Protein AF-A0A6B2DLI4-F1 (afdb_monomer)

Secondary structure (DSSP, 8-state):
-------SSPPBPSSPPP-HHHHHHHHHHHHHHHHHHHHGGGSTTTTTSHHHHS-BSSSS-BHHHHHHHHHHHHHHHHHHHHHHHHHHHHHHHT--EEEPPPEE-S-TT---TTS--HHHHHHHHHHHHHHTTS------SS---HHHHHHHHHHHHHT--THHHHHHHHHHTTSPPPSEEEEEEEEE-SSTT-EEEEEEEEETTTEEPPPEEEEESSHHHHHHHHHHHHHHHHGGGSTHHHH-GGGGGGTTB---HHHHHHHHHHHHHHHTT-HHHHHHHHHHHHHH-TT-HHHHHHHHHHHHHTT-HHHHHHHHHHHHHHHHTT-HHHHHHHS-TT------TTHHHHHHHHHHHHHHHHHHHH-HHHHHHHHHHTT-

Radius of gyration: 28.97 Å; Cα contacts (8 Å, |Δi|>4): 494; chains: 1; bounding box: 73×70×87 Å

Mean predicted aligned error: 12.53 Å

Nearest PDB structures (foldseek):
  3upv-assembly1_A  TM=5.474E-01  e=5.031E-02  Saccharomyces cerevisiae S288C
  3uq3-assembly1_A  TM=6.017E-01  e=1.365E-01  Saccharomyces cerevisiae S288C
  6eou-assembly1_A  TM=5.171E-01  e=1.183E-01  Homo sapiens
  1w3b-assembly1_A  TM=5.963E-01  e=3.702E-01  Homo sapiens
  4ui9-assembly1_J  TM=5.015E-01  e=5.679E-01  Homo sapiens

Sequence (380 aa):
MVSARRHGGFDEAELPETHRIRWWLAAGVAGLVAAGFAVVPYLPFFQNWTFVRDPKVASVITWTVLQTSVVLVSVVLTLYFVGKARLEAAAYRANQIDIRLFADERPEGSHDREIDSAVELTATFKRFLNDSRLYTPTPVPGVGSSYDFIQIVEHAGDSADGWWKAATKLIRLAQPPAAFTVSGTIRPGNTTGRYQLILELVRVPRFAASPLVIEDENWARVLHRAANAVAALVIPRSAYVRTNIHWAAWRDAKIPYELFDAYQRANHFITYRRYDEALAEYYRAVSLDPANVYIRLEIAALQEQLDLHLDALATYDDVITVCSRGHPTLARWWIGPDFARQPRRDARGRDVALLIARYRHALVLGHGDSVAGSWWVRRT

Foldseek 3Di:
DDPPDDPDDFAFFQDDAQDLVVLVVQLVVLVVQLCCLVPVCVPPVNCPDPCNVAQPPDPPDGVVNVSVVSNVVSVLSSLLSLLVSVLSQLLQALADEAEDQEAEPEPDPPDDPDQRDSVNLSVLLVVLLVLVVSYDPDPDDDPDFVVVVVVVVVVVLVPDDDCVVVVSVSNVSNDHHRQKYKYKYWDPDPDP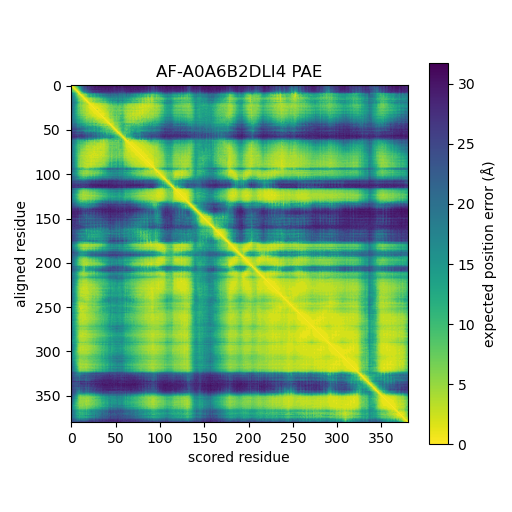QKTWIWIWIAGPDDDIGDTDIFIDNDSSVRSNLVSLQVCQSSCLNYCNLVVDLQNVVQRSHRDDSLLSSLQSVLVVCVVVVVLVSSLVSLVVNCVVPVLRLVSLVVNLVSCVVVLVLQVSLVSLVSLLVSLCLAPPVSCVVPPDDPRDHDDDPPNPSSVVSNVSSVVVNVVSVVVVVSNVVVVVVVVD

pLDDT: mean 74.59, std 16.81, range [26.34, 96.81]

Solvent-accessible surface area (backbone atoms only — not comparable to full-atom values): 20839 Å² total; per-residue (Å²): 140,80,85,91,75,79,94,80,71,74,55,70,33,89,64,77,87,63,62,50,63,61,30,50,50,51,17,49,52,29,44,51,52,24,49,43,64,66,47,50,68,74,35,82,83,42,53,79,36,68,65,66,73,44,44,63,80,47,103,86,46,45,42,66,59,54,42,54,50,51,32,50,51,23,52,52,49,20,37,48,25,45,10,50,23,47,28,31,43,38,41,24,58,40,49,42,69,40,72,50,77,35,45,74,70,55,66,94,81,76,69,63,86,91,68,67,49,48,65,53,49,42,52,51,30,52,50,48,33,36,74,71,65,54,41,64,83,78,92,59,93,80,78,58,58,82,63,49,64,45,50,56,49,43,62,61,32,73,77,39,76,69,67,57,40,54,50,53,57,49,51,54,50,49,57,58,68,56,22,32,38,37,43,36,42,39,37,73,28,98,49,94,75,29,41,26,42,38,34,37,47,28,40,68,92,83,44,74,49,75,73,44,77,43,75,31,76,41,68,70,59,33,37,45,52,49,29,29,36,54,44,26,62,50,39,25,57,18,53,56,22,78,74,36,75,80,44,42,88,38,54,57,15,54,48,58,34,66,41,47,36,26,45,51,50,16,55,51,26,48,75,70,68,39,53,72,60,16,51,54,26,41,53,52,21,38,72,71,40,76,80,49,53,54,62,46,50,52,51,23,54,52,26,48,76,68,71,36,45,60,59,18,43,52,41,24,49,52,38,38,52,66,49,27,56,67,35,83,75,59,27,66,79,80,47,78,96,84,74,78,84,59,87,78,83,67,54,83,63,41,56,57,55,36,51,52,30,52,55,50,38,55,54,51,59,68,44,48,68,62,37,51,50,56,58,53,62,74,74,111

Structure (mmCIF, N/CA/C/O backbone):
data_AF-A0A6B2DLI4-F1
#
_entry.id   AF-A0A6B2DLI4-F1
#
loop_
_atom_site.group_PDB
_atom_site.id
_atom_site.type_symbol
_atom_site.label_atom_id
_atom_site.label_alt_id
_atom_site.label_comp_id
_atom_site.label_asym_id
_atom_site.label_entity_id
_atom_site.label_seq_id
_atom_site.pdbx_PDB_ins_code
_atom_site.Cartn_x
_atom_site.Cartn_y
_atom_site.Cartn_z
_atom_site.occupancy
_atom_site.B_iso_or_equiv
_atom_site.auth_seq_id
_atom_site.auth_comp_id
_atom_site.auth_asym_id
_atom_site.auth_atom_id
_atom_site.pdbx_PDB_model_num
ATOM 1 N N . MET A 1 1 ? -32.398 -1.677 -11.064 1.00 29.91 1 MET A N 1
ATOM 2 C CA . MET A 1 1 ? -31.500 -2.595 -11.799 1.00 29.91 1 MET A CA 1
ATOM 3 C C . MET A 1 1 ? -30.135 -2.562 -11.128 1.00 29.91 1 MET A C 1
ATOM 5 O O . MET A 1 1 ? -29.340 -1.689 -11.427 1.00 29.91 1 MET A O 1
ATOM 9 N N . VAL A 1 2 ? -29.893 -3.451 -10.165 1.00 27.77 2 VAL A N 1
ATOM 10 C CA . VAL A 1 2 ? -28.596 -3.583 -9.483 1.00 27.77 2 VAL A CA 1
ATOM 11 C C . VAL A 1 2 ? -28.214 -5.049 -9.606 1.00 27.77 2 VAL A C 1
ATOM 13 O O . VAL A 1 2 ? -28.640 -5.884 -8.813 1.00 27.77 2 VAL A O 1
ATOM 16 N N . SER A 1 3 ? -27.498 -5.399 -10.676 1.00 26.34 3 SER A N 1
ATOM 17 C CA . SER A 1 3 ? -26.946 -6.744 -10.821 1.00 26.34 3 SER A CA 1
ATOM 18 C C . SER A 1 3 ? -25.630 -6.818 -10.050 1.00 26.34 3 SER A C 1
ATOM 20 O O . SER A 1 3 ? -24.545 -6.739 -10.624 1.00 26.34 3 SER A O 1
ATOM 22 N N . ALA A 1 4 ? -25.731 -6.988 -8.734 1.00 32.75 4 ALA A N 1
ATOM 23 C CA . ALA A 1 4 ? -24.632 -7.462 -7.904 1.00 32.75 4 ALA A CA 1
ATOM 24 C C . ALA A 1 4 ? -24.396 -8.954 -8.205 1.00 32.75 4 ALA A C 1
ATOM 26 O O . ALA A 1 4 ? -24.809 -9.846 -7.469 1.00 32.75 4 ALA A O 1
ATOM 27 N N . ARG A 1 5 ? -23.789 -9.242 -9.357 1.00 34.91 5 ARG A N 1
ATOM 28 C CA . ARG A 1 5 ? -23.236 -10.560 -9.684 1.00 34.91 5 ARG A CA 1
ATOM 29 C C . ARG A 1 5 ? -21.947 -10.374 -10.459 1.00 34.91 5 ARG A C 1
ATOM 31 O O . ARG A 1 5 ? -21.985 -10.350 -11.679 1.00 34.91 5 ARG A O 1
ATOM 38 N N . ARG A 1 6 ? -20.835 -10.311 -9.728 1.00 32.53 6 ARG A N 1
ATOM 39 C CA . ARG A 1 6 ? -19.520 -10.858 -10.099 1.00 32.53 6 ARG A CA 1
ATOM 40 C C . ARG A 1 6 ? -18.731 -11.079 -8.808 1.00 32.53 6 ARG A C 1
ATOM 42 O O . ARG A 1 6 ? -17.964 -10.238 -8.369 1.00 32.53 6 ARG A O 1
ATOM 49 N N . HIS A 1 7 ? -18.959 -12.212 -8.154 1.00 42.38 7 HIS A N 1
ATOM 50 C CA . HIS A 1 7 ? -17.918 -12.798 -7.313 1.00 42.38 7 HIS A CA 1
ATOM 51 C C . HIS A 1 7 ? -17.088 -13.701 -8.223 1.00 42.38 7 HIS A C 1
ATOM 53 O O . HIS A 1 7 ? -17.560 -14.757 -8.642 1.00 42.38 7 HIS A O 1
ATOM 59 N N . GLY A 1 8 ? -15.882 -13.247 -8.571 1.00 43.47 8 GLY A N 1
ATOM 60 C CA . GLY A 1 8 ? -14.904 -14.025 -9.331 1.00 43.47 8 GLY A CA 1
ATOM 61 C C . GLY A 1 8 ? -14.145 -13.192 -10.360 1.00 43.47 8 GLY A C 1
ATOM 62 O O . GLY A 1 8 ? -14.479 -13.228 -11.539 1.00 43.47 8 GLY A O 1
ATOM 63 N N . GLY A 1 9 ? -13.111 -12.484 -9.906 1.00 50.66 9 GLY A N 1
ATOM 64 C CA . GLY A 1 9 ? -12.249 -11.634 -10.728 1.00 50.66 9 GLY A CA 1
ATOM 65 C C . GLY A 1 9 ? -12.337 -10.203 -10.232 1.00 50.66 9 GLY A C 1
ATOM 66 O O . GLY A 1 9 ? -13.310 -9.522 -10.525 1.00 50.66 9 GLY A O 1
ATOM 67 N N . PHE A 1 10 ? -11.373 -9.799 -9.408 1.00 62.53 10 PHE A N 1
ATOM 68 C CA . PHE A 1 10 ? -11.273 -8.428 -8.934 1.00 62.53 10 PHE A CA 1
ATOM 69 C C . PHE A 1 10 ? -11.261 -7.467 -10.131 1.00 62.53 10 PHE A C 1
ATOM 71 O O . PHE A 1 10 ? -10.558 -7.735 -11.107 1.00 62.53 10 PHE A O 1
ATOM 78 N N . ASP A 1 11 ? -12.041 -6.387 -10.072 1.00 66.25 11 ASP A N 1
ATOM 79 C CA . ASP A 1 11 ? -12.060 -5.387 -11.140 1.00 66.25 11 ASP A CA 1
ATOM 80 C C . ASP A 1 11 ? -10.649 -4.815 -11.339 1.00 66.25 11 ASP A C 1
ATOM 82 O O . ASP A 1 11 ? -9.934 -4.537 -10.370 1.00 66.25 11 ASP A O 1
ATOM 86 N N . GLU A 1 12 ? -10.227 -4.672 -12.596 1.00 68.94 12 GLU A N 1
ATOM 87 C CA . GLU A 1 12 ? -8.885 -4.189 -12.925 1.00 68.94 12 GLU A CA 1
ATOM 88 C C . GLU A 1 12 ? -8.664 -2.779 -12.361 1.00 68.94 12 GLU A C 1
ATOM 90 O O . GLU A 1 12 ? -9.532 -1.905 -12.445 1.00 68.94 12 GLU A O 1
ATOM 95 N N . ALA A 1 13 ? -7.491 -2.548 -11.765 1.00 71.12 13 ALA A N 1
ATOM 96 C CA . ALA A 1 13 ? -7.161 -1.236 -11.221 1.00 71.12 13 ALA A CA 1
ATOM 97 C C . ALA A 1 13 ? -7.093 -0.175 -12.335 1.00 71.12 13 ALA A C 1
ATOM 99 O O . ALA A 1 13 ? -6.457 -0.393 -13.367 1.00 71.12 13 ALA A O 1
ATOM 100 N N . GLU A 1 14 ? -7.679 1.000 -12.076 1.00 73.69 14 GLU A N 1
ATOM 101 C CA . GLU A 1 14 ? -7.792 2.105 -13.042 1.00 73.69 14 GLU A CA 1
ATOM 102 C C . GLU A 1 14 ? -6.432 2.603 -13.547 1.00 73.69 14 GLU A C 1
ATOM 104 O O . GLU A 1 14 ? -6.299 2.994 -14.702 1.00 73.69 14 GLU A O 1
ATOM 109 N N . LEU A 1 15 ? -5.395 2.561 -12.707 1.00 76.75 15 LEU A N 1
ATOM 110 C CA . LEU A 1 15 ? -4.046 2.945 -13.112 1.00 76.75 15 LEU A CA 1
ATOM 111 C C . LEU A 1 15 ? -3.437 1.886 -14.045 1.00 76.75 15 LEU A C 1
ATOM 113 O O . LEU A 1 15 ? -3.522 0.698 -13.732 1.00 76.75 15 LEU A O 1
ATOM 117 N N . PRO A 1 16 ? -2.744 2.276 -15.133 1.00 78.06 16 PRO A N 1
ATOM 118 C CA . PRO A 1 16 ? -2.126 1.317 -16.041 1.00 78.06 16 PRO A CA 1
ATOM 119 C C . PRO A 1 16 ? -1.030 0.495 -15.351 1.00 78.06 16 PRO A C 1
ATOM 121 O O . PRO A 1 16 ? -0.420 0.938 -14.373 1.00 78.06 16 PRO A O 1
ATOM 124 N N . GLU A 1 17 ? -0.721 -0.678 -15.902 1.00 76.06 17 GLU A N 1
ATOM 125 C CA . GLU A 1 17 ? 0.372 -1.533 -15.429 1.00 76.06 17 GLU A CA 1
ATOM 126 C C . GLU A 1 17 ? 1.751 -0.869 -15.564 1.00 76.06 17 GLU A C 1
ATOM 128 O O . GLU A 1 17 ? 1.995 0.003 -16.407 1.00 76.06 17 GLU A O 1
ATOM 133 N N . THR A 1 18 ? 2.686 -1.268 -14.702 1.00 75.25 18 THR A N 1
ATOM 134 C CA . THR A 1 18 ? 4.097 -0.862 -14.789 1.00 75.25 18 THR A CA 1
ATOM 135 C C . THR A 1 18 ? 4.917 -1.967 -15.456 1.00 75.25 18 THR A C 1
ATOM 137 O O . THR A 1 18 ? 4.962 -3.088 -14.947 1.00 75.25 18 THR A O 1
ATOM 140 N N . HIS A 1 19 ? 5.635 -1.668 -16.541 1.00 78.81 19 HIS A N 1
ATOM 141 C CA . HIS A 1 19 ? 6.427 -2.648 -17.290 1.00 78.81 19 HIS A CA 1
ATOM 142 C C . HIS A 1 19 ? 7.931 -2.501 -17.027 1.00 78.81 19 HIS A C 1
ATOM 144 O O . HIS A 1 19 ? 8.728 -2.267 -17.938 1.00 78.81 19 HIS A O 1
ATOM 150 N N . ARG A 1 20 ? 8.345 -2.750 -15.776 1.00 73.50 20 ARG A N 1
ATOM 151 C CA . ARG A 1 20 ? 9.739 -2.602 -15.309 1.00 73.50 20 ARG A CA 1
ATOM 152 C C . ARG A 1 20 ? 10.781 -3.140 -16.295 1.00 73.50 20 ARG A C 1
ATOM 154 O O . ARG A 1 20 ? 11.786 -2.489 -16.532 1.00 73.50 20 ARG A O 1
ATOM 161 N N . ILE A 1 21 ? 10.588 -4.345 -16.822 1.00 82.50 21 ILE A N 1
ATOM 162 C CA . ILE A 1 21 ? 11.635 -5.058 -17.569 1.00 82.50 21 ILE A CA 1
ATOM 163 C C . ILE A 1 21 ? 11.723 -4.572 -19.022 1.00 82.50 21 ILE A C 1
ATOM 165 O O . ILE A 1 21 ? 12.811 -4.527 -19.590 1.00 82.50 21 ILE A O 1
ATOM 169 N N . ARG A 1 22 ? 10.600 -4.151 -19.615 1.00 87.12 22 ARG A N 1
ATOM 170 C CA . ARG A 1 22 ? 10.505 -3.851 -21.049 1.00 87.12 22 ARG A CA 1
ATOM 171 C C . ARG A 1 22 ? 11.457 -2.731 -21.471 1.00 87.12 22 ARG A C 1
ATOM 173 O O . ARG A 1 22 ? 12.170 -2.876 -22.460 1.00 87.12 22 ARG A O 1
ATOM 180 N N . TRP A 1 23 ? 11.504 -1.641 -20.710 1.00 85.25 23 TRP A N 1
ATOM 181 C CA . TRP A 1 23 ? 12.343 -0.489 -21.054 1.00 85.25 23 TRP A CA 1
ATOM 182 C C . TRP A 1 23 ? 13.811 -0.674 -20.690 1.00 85.25 23 TRP A C 1
ATOM 184 O O . TRP A 1 23 ? 14.667 -0.171 -21.409 1.00 85.25 23 TRP A O 1
ATOM 194 N N . TRP A 1 24 ? 14.121 -1.438 -19.638 1.00 87.00 24 TRP A N 1
ATOM 195 C CA . TRP A 1 24 ? 15.508 -1.815 -19.343 1.00 87.00 24 TRP A CA 1
ATOM 196 C C . TRP A 1 24 ? 16.087 -2.723 -20.432 1.00 87.00 24 TRP A C 1
ATOM 198 O O . TRP A 1 24 ? 17.230 -2.527 -20.834 1.00 87.00 24 TRP A O 1
ATOM 208 N N . LEU A 1 25 ? 15.292 -3.657 -20.968 1.00 90.56 25 LEU A N 1
ATOM 209 C CA . LEU A 1 25 ? 15.696 -4.460 -22.125 1.00 90.56 25 LEU A CA 1
ATOM 210 C C . LEU A 1 25 ? 15.884 -3.593 -23.375 1.00 90.56 25 LEU A C 1
ATOM 212 O O . LEU A 1 25 ? 16.905 -3.718 -24.042 1.00 90.56 25 LEU A O 1
ATOM 216 N N . ALA A 1 26 ? 14.955 -2.674 -23.663 1.00 88.00 26 ALA A N 1
ATOM 217 C CA . ALA A 1 26 ? 15.086 -1.749 -24.792 1.00 88.00 26 ALA A CA 1
ATOM 218 C C . ALA A 1 26 ? 16.333 -0.849 -24.673 1.00 88.00 26 ALA A C 1
ATOM 220 O O . ALA A 1 26 ? 17.056 -0.665 -25.652 1.00 88.00 26 ALA A O 1
ATOM 221 N N . ALA A 1 27 ? 16.628 -0.349 -23.467 1.00 87.75 27 ALA A N 1
ATOM 222 C CA . ALA A 1 27 ? 17.847 0.401 -23.176 1.00 87.75 27 ALA A CA 1
ATOM 223 C C . ALA A 1 27 ? 19.106 -0.454 -23.386 1.00 87.75 27 ALA A C 1
ATOM 225 O O . ALA A 1 27 ? 20.066 0.015 -23.991 1.00 87.75 27 ALA A O 1
ATOM 226 N N . GLY A 1 28 ? 19.089 -1.712 -22.935 1.00 89.50 28 GLY A N 1
ATOM 227 C CA . GLY A 1 28 ? 20.183 -2.659 -23.147 1.00 89.50 28 GLY A CA 1
ATOM 228 C C . GLY A 1 28 ? 20.443 -2.931 -24.629 1.00 89.50 28 GLY A C 1
ATOM 229 O O . GLY A 1 28 ? 21.585 -2.849 -25.071 1.00 89.50 28 GLY A O 1
ATOM 230 N N . VAL A 1 29 ? 19.391 -3.170 -25.418 1.00 91.06 29 VAL A N 1
ATOM 231 C CA . VAL A 1 29 ? 19.498 -3.394 -26.871 1.00 91.06 29 VAL A CA 1
ATOM 232 C C . VAL A 1 29 ? 20.058 -2.161 -27.580 1.00 91.06 29 VAL A C 1
ATOM 234 O O . VAL A 1 29 ? 21.014 -2.285 -28.340 1.00 91.06 29 VAL A O 1
ATOM 237 N N . ALA A 1 30 ? 19.537 -0.964 -27.296 1.00 88.00 30 ALA A N 1
ATOM 238 C CA . ALA A 1 30 ? 20.072 0.272 -27.871 1.00 88.00 30 ALA A CA 1
ATOM 239 C C . ALA A 1 30 ? 21.531 0.531 -27.433 1.00 88.00 30 ALA A C 1
ATOM 241 O O . ALA A 1 30 ? 22.331 1.070 -28.196 1.00 88.00 30 ALA A O 1
ATOM 242 N N . GLY A 1 31 ? 21.914 0.110 -26.224 1.00 87.25 31 GLY A N 1
ATOM 243 C CA . GLY A 1 31 ? 23.289 0.215 -25.731 1.00 87.25 31 GLY A CA 1
ATOM 244 C C . GLY A 1 31 ? 24.235 -0.721 -26.471 1.00 87.25 31 GLY A C 1
ATOM 245 O O . GLY A 1 31 ? 25.318 -0.307 -26.877 1.00 87.25 31 GLY A O 1
ATOM 246 N N . LEU A 1 32 ? 23.797 -1.957 -26.716 1.00 90.56 32 LEU A N 1
ATOM 247 C CA . LEU A 1 32 ? 24.545 -2.937 -27.499 1.00 90.56 32 LEU A CA 1
ATOM 248 C C . LEU A 1 32 ? 24.710 -2.503 -28.958 1.00 90.56 32 LEU A C 1
ATOM 250 O O . LEU A 1 32 ? 25.788 -2.686 -29.513 1.00 90.56 32 LEU A O 1
ATOM 254 N N . VAL A 1 33 ? 23.694 -1.880 -29.563 1.00 87.38 33 VAL A N 1
ATOM 255 C CA . VAL A 1 33 ? 23.804 -1.305 -30.915 1.00 87.38 33 VAL A CA 1
ATOM 256 C C . VAL A 1 33 ? 24.835 -0.173 -30.939 1.00 87.38 33 VAL A C 1
ATOM 258 O O . VAL A 1 33 ? 25.716 -0.177 -31.797 1.00 87.38 33 VAL A O 1
ATOM 261 N N . ALA A 1 34 ? 24.799 0.743 -29.964 1.00 85.94 34 ALA A N 1
ATOM 262 C CA . ALA A 1 34 ? 25.785 1.821 -29.859 1.00 85.94 34 ALA A CA 1
ATOM 263 C C . ALA A 1 34 ? 27.214 1.272 -29.703 1.00 85.94 34 ALA A C 1
ATOM 265 O O . ALA A 1 34 ? 28.121 1.691 -30.421 1.00 85.94 34 ALA A O 1
ATOM 266 N N . ALA A 1 35 ? 27.406 0.300 -28.806 1.00 85.25 35 ALA A N 1
ATOM 267 C CA . ALA A 1 35 ? 28.698 -0.343 -28.572 1.00 85.25 35 ALA A CA 1
ATOM 268 C C . ALA A 1 35 ? 29.181 -1.134 -29.798 1.00 85.25 35 ALA A C 1
ATOM 270 O O . ALA A 1 35 ? 30.360 -1.081 -30.138 1.00 85.25 35 ALA A O 1
ATOM 271 N N . GLY A 1 36 ? 28.271 -1.813 -30.499 1.00 85.00 36 GLY A N 1
ATOM 272 C CA . GLY A 1 36 ? 28.561 -2.538 -31.731 1.00 85.00 36 GLY A CA 1
ATOM 273 C C . GLY A 1 36 ? 29.110 -1.612 -32.813 1.00 85.00 36 GLY A C 1
ATOM 274 O O . GLY A 1 36 ? 30.214 -1.825 -33.301 1.00 85.00 36 GLY A O 1
ATOM 275 N N . PHE A 1 37 ? 28.401 -0.528 -33.131 1.00 82.06 37 PHE A N 1
ATOM 276 C CA . PHE A 1 37 ? 28.857 0.437 -34.139 1.00 82.06 37 PHE A CA 1
ATOM 277 C C . PHE A 1 37 ? 30.091 1.246 -33.707 1.00 82.06 37 PHE A C 1
ATOM 279 O O . PHE A 1 37 ? 30.827 1.732 -34.565 1.00 82.06 37 PHE A O 1
ATOM 286 N N . ALA A 1 38 ? 30.355 1.375 -32.404 1.00 80.81 38 ALA A N 1
ATOM 287 C CA . ALA A 1 38 ? 31.548 2.046 -31.895 1.00 80.81 38 ALA A CA 1
ATOM 288 C C . ALA A 1 38 ? 32.798 1.148 -31.882 1.00 80.81 38 ALA A C 1
ATOM 290 O O . ALA A 1 38 ? 33.882 1.651 -32.148 1.00 80.81 38 ALA A O 1
ATOM 291 N N . VAL A 1 39 ? 32.673 -0.151 -31.576 1.00 80.81 39 VAL A N 1
ATOM 292 C CA . VAL A 1 39 ? 33.820 -1.054 -31.332 1.00 80.81 39 VAL A CA 1
ATOM 293 C C . VAL A 1 39 ? 34.093 -1.994 -32.507 1.00 80.81 39 VAL A C 1
ATOM 295 O O . VAL A 1 39 ? 35.249 -2.192 -32.876 1.00 80.81 39 VAL A O 1
ATOM 298 N N . VAL A 1 40 ? 33.049 -2.562 -33.122 1.00 78.44 40 VAL A N 1
ATOM 299 C CA . VAL A 1 40 ? 33.175 -3.598 -34.167 1.00 78.44 40 VAL A CA 1
ATOM 300 C C . VAL A 1 40 ? 34.027 -3.148 -35.361 1.00 78.44 40 VAL A C 1
ATOM 302 O O . VAL A 1 40 ? 34.870 -3.938 -35.784 1.00 78.44 40 VAL A O 1
ATOM 305 N N . PRO A 1 41 ? 33.918 -1.902 -35.870 1.00 74.38 41 PRO A N 1
ATOM 306 C CA . PRO A 1 41 ? 34.738 -1.448 -36.998 1.00 74.38 41 PRO A CA 1
ATOM 307 C C . PRO A 1 41 ? 36.248 -1.399 -36.715 1.00 74.38 41 PRO A C 1
ATOM 309 O O . PRO A 1 41 ? 37.041 -1.423 -37.652 1.00 74.38 41 PRO A O 1
ATOM 312 N N . TYR A 1 42 ? 36.656 -1.339 -35.444 1.00 76.00 42 TYR A N 1
ATOM 313 C CA . TYR A 1 42 ? 38.064 -1.246 -35.044 1.00 76.00 42 TYR A CA 1
ATOM 314 C C . TYR A 1 42 ? 38.676 -2.595 -34.658 1.00 76.00 42 TYR A C 1
ATOM 316 O O . TYR A 1 42 ? 39.883 -2.672 -34.430 1.00 76.00 42 TYR A O 1
ATOM 324 N N . LEU A 1 43 ? 37.877 -3.664 -34.601 1.00 77.31 43 LEU A N 1
ATOM 325 C CA . LEU A 1 43 ? 38.389 -5.004 -34.339 1.00 77.31 43 LEU A CA 1
ATOM 326 C C . LEU A 1 43 ? 39.197 -5.513 -35.547 1.00 77.31 43 LEU A C 1
ATOM 328 O O 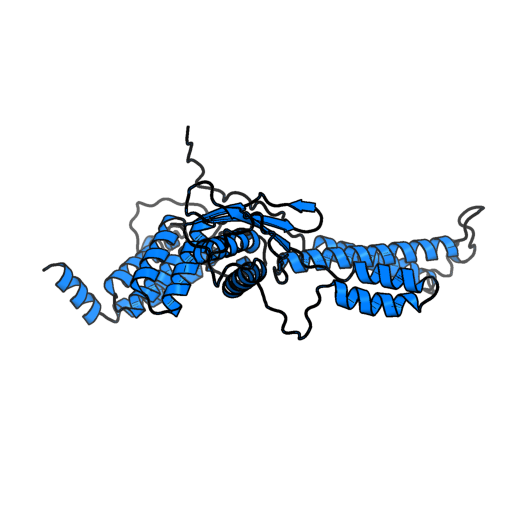. LEU A 1 43 ? 38.749 -5.368 -36.688 1.00 77.31 43 LEU A O 1
ATOM 332 N N . PRO A 1 44 ? 40.344 -6.182 -35.320 1.00 71.94 44 PRO A N 1
ATOM 333 C CA . PRO A 1 44 ? 41.275 -6.584 -36.383 1.00 71.94 44 PRO A CA 1
ATOM 334 C C . PRO A 1 44 ? 40.636 -7.499 -37.438 1.00 71.94 44 PRO A C 1
ATOM 336 O O . PRO A 1 44 ? 41.026 -7.487 -38.601 1.00 71.94 44 PRO A O 1
ATOM 339 N N . PHE A 1 45 ? 39.600 -8.250 -37.057 1.00 72.81 45 PHE A N 1
ATOM 340 C CA . PHE A 1 45 ? 38.815 -9.091 -37.960 1.00 72.81 45 PHE A CA 1
ATOM 341 C C . PHE A 1 45 ? 38.020 -8.290 -39.014 1.00 72.81 45 PHE A C 1
ATOM 343 O O . PHE A 1 45 ? 37.896 -8.725 -40.157 1.00 72.81 45 PHE A O 1
ATOM 350 N N . PHE A 1 46 ? 37.502 -7.112 -38.653 1.00 62.66 46 PHE A N 1
ATOM 351 C CA . PHE A 1 46 ? 36.623 -6.299 -39.506 1.00 62.66 46 PHE A CA 1
ATOM 352 C C . PHE A 1 46 ? 37.373 -5.242 -40.327 1.00 62.66 46 PHE A C 1
ATOM 354 O O . PHE A 1 46 ? 36.830 -4.732 -41.303 1.00 62.66 46 PHE A O 1
ATOM 361 N N . GLN A 1 47 ? 38.641 -4.965 -40.007 1.00 64.38 47 GLN A N 1
ATOM 362 C CA . GLN A 1 47 ? 39.482 -4.011 -40.748 1.00 64.38 47 GLN A CA 1
ATOM 363 C C . GLN A 1 47 ? 39.728 -4.411 -42.215 1.00 64.38 47 GLN A C 1
ATOM 365 O O . GLN A 1 47 ? 40.029 -3.562 -43.051 1.00 64.38 47 GLN A O 1
ATOM 370 N N . ASN A 1 48 ? 39.577 -5.696 -42.548 1.00 64.81 48 ASN A N 1
ATOM 371 C CA . ASN A 1 48 ? 39.729 -6.202 -43.914 1.00 64.81 48 ASN A CA 1
ATOM 372 C C . ASN A 1 48 ? 38.438 -6.164 -44.748 1.00 64.81 48 ASN A C 1
ATOM 374 O O . ASN A 1 48 ? 38.476 -6.532 -45.921 1.00 64.81 48 ASN A O 1
ATOM 378 N N . TRP A 1 49 ? 37.305 -5.736 -44.181 1.00 63.81 49 TRP A N 1
ATOM 379 C CA . TRP A 1 49 ? 36.039 -5.663 -44.911 1.00 63.81 49 TRP A CA 1
ATOM 380 C C . TRP A 1 49 ? 35.938 -4.397 -45.773 1.00 63.81 49 TRP A C 1
ATOM 382 O O . TRP A 1 49 ? 36.472 -3.334 -45.450 1.00 63.81 49 TRP A O 1
ATOM 392 N N . THR A 1 50 ? 35.215 -4.520 -46.886 1.00 58.31 50 THR A N 1
ATOM 393 C CA . THR A 1 50 ? 35.127 -3.519 -47.963 1.00 58.31 50 THR A CA 1
ATOM 394 C C . THR A 1 50 ? 34.615 -2.154 -47.501 1.00 58.31 50 THR A C 1
ATOM 396 O O . THR A 1 50 ? 35.097 -1.142 -47.990 1.00 58.31 50 THR A O 1
ATOM 399 N N . PHE A 1 51 ? 33.724 -2.097 -46.507 1.00 59.59 51 PHE A N 1
ATOM 400 C CA . PHE A 1 51 ? 33.188 -0.836 -45.975 1.00 59.59 51 PHE A CA 1
ATOM 401 C C . PHE A 1 51 ? 34.174 -0.043 -45.094 1.00 59.59 51 PHE A C 1
ATOM 403 O O . PHE A 1 51 ? 33.974 1.152 -44.886 1.00 59.59 51 PHE A O 1
ATOM 410 N N . VAL A 1 52 ? 35.222 -0.686 -44.555 1.00 57.25 52 VAL A N 1
ATOM 411 C CA . VAL A 1 52 ? 36.295 -0.005 -43.801 1.00 57.25 52 VAL A CA 1
ATOM 412 C C . VAL A 1 52 ? 37.391 0.482 -44.751 1.00 57.25 52 VAL A C 1
ATOM 414 O O . VAL A 1 52 ? 37.955 1.552 -44.534 1.00 57.25 52 VAL A O 1
ATOM 417 N N . ARG A 1 53 ? 37.674 -0.281 -45.819 1.00 56.84 53 ARG A N 1
ATOM 418 C CA . ARG A 1 53 ? 38.663 0.079 -46.851 1.00 56.84 53 ARG A CA 1
ATOM 419 C C . ARG A 1 53 ? 38.173 1.171 -47.803 1.00 56.84 53 ARG A C 1
ATOM 421 O O . ARG A 1 53 ? 38.947 2.073 -48.101 1.00 56.84 53 ARG A O 1
ATOM 428 N N . ASP A 1 54 ? 36.910 1.116 -48.227 1.00 59.75 54 ASP A N 1
ATOM 429 C CA . ASP A 1 54 ? 36.282 2.122 -49.085 1.00 59.75 54 ASP A CA 1
ATOM 430 C C . ASP A 1 54 ? 35.170 2.848 -48.312 1.00 59.75 54 ASP A C 1
ATOM 432 O O . ASP A 1 54 ? 34.064 2.325 -48.161 1.00 59.75 54 ASP A O 1
ATOM 436 N N . PRO A 1 55 ? 35.405 4.082 -47.829 1.00 59.59 55 PRO A N 1
ATOM 437 C CA . PRO A 1 55 ? 34.461 4.772 -46.956 1.00 59.59 55 PRO A CA 1
ATOM 438 C C . PRO A 1 55 ? 33.207 5.269 -47.685 1.00 59.59 55 PRO A C 1
ATOM 440 O O . PRO A 1 55 ? 32.393 5.938 -47.062 1.00 59.59 55 PRO A O 1
ATOM 443 N N . LYS A 1 56 ? 33.024 5.012 -48.985 1.00 55.84 56 LYS A N 1
ATOM 444 C CA . LYS A 1 56 ? 31.858 5.484 -49.746 1.00 55.84 56 LYS A CA 1
ATOM 445 C C . LYS A 1 56 ? 30.777 4.405 -49.759 1.00 55.84 56 LYS A C 1
ATOM 447 O O . LYS A 1 56 ? 30.866 3.441 -50.507 1.00 55.84 56 LYS A O 1
ATOM 452 N N . VAL A 1 57 ? 29.736 4.599 -48.951 1.00 55.97 57 VAL A N 1
ATOM 453 C CA . VAL A 1 57 ? 28.558 3.709 -48.909 1.00 55.97 57 VAL A CA 1
ATOM 454 C C . VAL A 1 57 ? 27.580 4.047 -50.050 1.00 55.97 57 VAL A C 1
ATOM 456 O O . VAL A 1 57 ? 26.836 3.189 -50.513 1.00 55.97 57 VAL A O 1
ATOM 459 N N . ALA A 1 58 ? 27.620 5.296 -50.533 1.00 55.22 58 ALA A N 1
ATOM 460 C CA . ALA A 1 58 ? 26.943 5.819 -51.722 1.00 55.22 58 ALA A CA 1
ATOM 461 C C . ALA A 1 58 ? 27.718 7.048 -52.250 1.00 55.22 58 ALA A C 1
ATOM 463 O O . ALA A 1 58 ? 28.633 7.531 -51.579 1.00 55.22 58 ALA A O 1
ATOM 464 N N . SER A 1 59 ? 27.343 7.607 -53.408 1.00 57.47 59 SER A N 1
ATOM 465 C CA . SER A 1 59 ? 28.020 8.765 -54.032 1.00 57.47 59 SER A CA 1
ATOM 466 C C . SER A 1 59 ? 28.078 10.040 -53.167 1.00 57.47 59 SER A C 1
ATOM 468 O O . SER A 1 59 ? 28.800 10.968 -53.525 1.00 57.47 59 SER A O 1
ATOM 470 N N . VAL A 1 60 ? 27.366 10.084 -52.030 1.00 54.75 60 VAL A N 1
ATOM 471 C CA . VAL A 1 60 ? 27.171 11.293 -51.209 1.00 54.75 60 VAL A CA 1
ATOM 472 C C . VAL A 1 60 ? 27.510 11.111 -49.715 1.00 54.75 60 VAL A C 1
ATOM 474 O O . VAL A 1 60 ? 27.803 12.100 -49.051 1.00 54.75 60 VAL A O 1
ATOM 477 N N . ILE A 1 61 ? 27.518 9.891 -49.154 1.00 60.28 61 ILE A N 1
ATOM 478 C CA . ILE A 1 61 ? 27.659 9.683 -47.693 1.00 60.28 61 ILE A CA 1
ATOM 479 C C . ILE A 1 61 ? 28.853 8.778 -47.377 1.00 60.28 61 ILE A C 1
ATOM 481 O O . ILE A 1 61 ? 28.941 7.651 -47.876 1.00 60.28 61 ILE A O 1
ATOM 485 N N . THR A 1 62 ? 29.755 9.261 -46.513 1.00 71.69 62 THR A N 1
ATOM 486 C CA . THR A 1 62 ? 30.865 8.456 -45.996 1.00 71.69 62 THR A CA 1
ATOM 487 C C . THR A 1 62 ? 30.413 7.551 -44.845 1.00 71.69 62 THR A C 1
ATOM 489 O O . THR A 1 62 ? 29.597 7.940 -44.009 1.00 71.69 62 THR A O 1
ATOM 492 N N . TRP A 1 63 ? 30.980 6.349 -44.754 1.00 69.75 63 TRP A N 1
ATOM 493 C CA . TRP A 1 63 ? 30.756 5.372 -43.682 1.00 69.75 63 TRP A CA 1
ATOM 494 C C . TRP A 1 63 ? 30.958 5.983 -42.291 1.00 69.75 63 TRP A C 1
ATOM 496 O O . TRP A 1 63 ? 30.210 5.689 -41.365 1.00 69.75 63 TRP A O 1
ATOM 506 N N . THR A 1 64 ? 31.903 6.914 -42.159 1.00 73.38 64 THR A N 1
ATOM 507 C CA . THR A 1 64 ? 32.161 7.655 -40.919 1.00 73.38 64 THR A CA 1
ATOM 508 C C . THR A 1 64 ? 30.976 8.520 -40.481 1.00 73.38 64 THR A C 1
ATOM 510 O O . THR A 1 64 ? 30.660 8.575 -39.292 1.00 73.38 64 THR A O 1
ATOM 513 N N . VAL A 1 65 ? 30.272 9.160 -41.421 1.00 77.12 65 VAL A N 1
ATOM 514 C CA . VAL A 1 65 ? 29.071 9.967 -41.139 1.00 77.12 65 VAL A CA 1
ATOM 515 C C . VAL A 1 65 ? 27.894 9.064 -40.764 1.00 77.12 65 VAL A C 1
ATOM 517 O O . VAL A 1 65 ? 27.150 9.361 -39.827 1.00 77.12 65 VAL A O 1
ATOM 520 N N . LEU A 1 66 ? 27.752 7.914 -41.427 1.00 78.44 66 LEU A N 1
ATOM 521 C CA . LEU A 1 66 ? 26.753 6.909 -41.060 1.00 78.44 66 LEU A CA 1
ATOM 522 C C . LEU A 1 66 ? 27.021 6.331 -39.658 1.00 78.44 66 LEU A C 1
ATOM 524 O O . LEU A 1 66 ? 26.119 6.252 -38.835 1.00 78.44 66 LEU A O 1
ATOM 528 N N . GLN A 1 67 ? 28.269 5.983 -39.351 1.00 77.12 67 GLN A N 1
ATOM 529 C CA . GLN A 1 67 ? 28.659 5.427 -38.056 1.00 77.12 67 GLN A CA 1
ATOM 530 C C . GLN A 1 67 ? 28.420 6.430 -36.921 1.00 77.12 67 GLN A C 1
ATOM 532 O O . GLN A 1 67 ? 27.790 6.095 -35.921 1.00 77.12 67 GLN A O 1
ATOM 537 N N . THR A 1 68 ? 28.880 7.673 -37.082 1.00 79.19 68 THR A N 1
ATOM 538 C CA . THR A 1 68 ? 28.704 8.729 -36.071 1.00 79.19 68 THR A CA 1
ATOM 539 C C . THR A 1 68 ? 27.236 9.081 -35.847 1.00 79.19 68 THR A C 1
ATOM 541 O O . THR A 1 68 ? 26.823 9.230 -34.698 1.00 79.19 68 THR A O 1
ATOM 544 N N . SER A 1 69 ? 26.421 9.142 -36.905 1.00 81.62 69 SER A N 1
ATOM 545 C CA . SER A 1 69 ? 24.976 9.374 -36.774 1.00 81.62 69 SER A CA 1
ATOM 546 C C . SER A 1 69 ? 24.251 8.206 -36.099 1.00 81.62 69 SER A C 1
ATOM 548 O O . SER A 1 69 ? 23.445 8.441 -35.199 1.00 81.62 69 SER A O 1
ATOM 550 N N . VAL A 1 70 ? 24.573 6.955 -36.445 1.00 84.50 70 VAL A N 1
ATOM 551 C CA . VAL A 1 70 ? 23.994 5.763 -35.798 1.00 84.50 70 VAL A CA 1
ATOM 552 C C . VAL A 1 70 ? 24.377 5.696 -34.322 1.00 84.50 70 VAL A C 1
ATOM 554 O O . VAL A 1 70 ? 23.506 5.475 -33.483 1.00 84.50 70 VAL A O 1
ATOM 557 N N . VAL A 1 71 ? 25.644 5.944 -33.976 1.00 83.56 71 VAL A N 1
ATOM 558 C CA . VAL A 1 71 ? 26.093 5.981 -32.576 1.00 83.56 71 VAL A CA 1
ATOM 559 C C . VAL A 1 71 ? 25.373 7.091 -31.812 1.00 83.56 71 VAL A C 1
ATOM 561 O O . VAL A 1 71 ? 24.841 6.828 -30.736 1.00 83.56 71 VAL A O 1
ATOM 564 N N . LEU A 1 72 ? 25.281 8.302 -32.373 1.00 82.62 72 LEU A N 1
ATOM 565 C CA . LEU A 1 72 ? 24.589 9.424 -31.735 1.00 82.62 72 LEU A CA 1
ATOM 566 C C . LEU A 1 72 ? 23.108 9.106 -31.481 1.00 82.62 72 LEU A C 1
ATOM 568 O O . LEU A 1 72 ? 22.628 9.264 -30.360 1.00 82.62 72 LEU A O 1
ATOM 572 N N . VAL A 1 73 ? 22.388 8.607 -32.492 1.00 84.19 73 VAL A N 1
ATOM 573 C CA . VAL A 1 73 ? 20.972 8.225 -32.365 1.00 84.19 73 VAL A CA 1
ATOM 574 C C . VAL A 1 73 ? 20.798 7.106 -31.341 1.00 84.19 73 VAL A C 1
ATOM 576 O O . VAL A 1 73 ? 19.899 7.170 -30.504 1.00 84.19 73 VAL A O 1
ATOM 579 N N . SER A 1 74 ? 21.677 6.104 -31.358 1.00 84.81 74 SER A N 1
ATOM 580 C CA . SER A 1 74 ? 21.628 4.989 -30.416 1.00 84.81 74 SER A CA 1
ATOM 581 C C . SER A 1 74 ? 21.878 5.454 -28.979 1.00 84.81 74 SER A C 1
ATOM 583 O O . SER A 1 74 ? 21.176 5.014 -28.075 1.00 84.81 74 SER A O 1
ATOM 585 N N . VAL A 1 75 ? 22.800 6.397 -28.759 1.00 82.81 75 VAL A N 1
ATOM 586 C CA . VAL A 1 75 ? 23.047 7.020 -27.445 1.00 82.81 75 VAL A CA 1
ATOM 587 C C . VAL A 1 75 ? 21.851 7.860 -26.979 1.00 82.81 75 VAL A C 1
ATOM 589 O O . VAL A 1 75 ? 21.480 7.829 -25.807 1.00 82.81 75 VAL A O 1
ATOM 592 N N . VAL A 1 76 ? 21.187 8.587 -27.877 1.00 82.25 76 VAL A N 1
ATOM 593 C CA . VAL A 1 76 ? 19.964 9.327 -27.522 1.00 82.25 76 VAL A CA 1
ATOM 594 C C . VAL A 1 76 ? 18.829 8.363 -27.152 1.00 82.25 76 VAL A C 1
ATOM 596 O O . VAL A 1 76 ? 18.132 8.579 -26.159 1.00 82.25 76 VAL A O 1
ATOM 599 N N . LEU A 1 77 ? 18.665 7.267 -27.900 1.00 82.12 77 LEU A N 1
ATOM 600 C CA . LEU A 1 77 ? 17.666 6.236 -27.614 1.00 82.12 77 LEU A CA 1
ATOM 601 C C . LEU A 1 77 ? 17.946 5.500 -26.300 1.00 82.12 77 LEU A C 1
ATOM 603 O O . LEU A 1 77 ? 17.006 5.248 -25.546 1.00 82.12 77 LEU A O 1
ATOM 607 N N . THR A 1 78 ? 19.207 5.190 -25.982 1.00 84.44 78 THR A N 1
ATOM 608 C CA . THR A 1 78 ? 19.550 4.594 -24.682 1.00 84.44 78 THR A CA 1
ATOM 609 C C . THR A 1 78 ? 19.200 5.530 -23.542 1.00 84.44 78 THR A C 1
ATOM 611 O O . THR A 1 78 ? 18.541 5.095 -22.600 1.00 84.44 78 THR A O 1
ATOM 614 N N . LEU A 1 79 ? 19.559 6.813 -23.634 1.00 81.38 79 LEU A N 1
ATOM 615 C CA . LEU A 1 79 ? 19.210 7.809 -22.619 1.00 81.38 79 LEU A CA 1
ATOM 616 C C . LEU A 1 79 ? 17.689 7.940 -22.455 1.00 81.38 79 LEU A C 1
ATOM 618 O O . LEU A 1 79 ? 17.194 7.934 -21.326 1.00 81.38 79 LEU A O 1
ATOM 622 N N . TYR A 1 80 ? 16.938 7.969 -23.559 1.00 82.69 80 TYR A N 1
ATOM 623 C CA . TYR A 1 80 ? 15.473 7.986 -23.535 1.00 82.69 80 TYR A CA 1
ATOM 624 C C . TYR A 1 80 ? 14.885 6.742 -22.851 1.00 82.69 80 TYR A C 1
ATOM 626 O O . TYR A 1 80 ? 14.041 6.865 -21.957 1.00 82.69 80 TYR A O 1
ATOM 634 N N . PHE A 1 81 ? 15.331 5.539 -23.228 1.00 84.50 81 PHE A N 1
ATOM 635 C CA . PHE A 1 81 ? 14.831 4.296 -22.638 1.00 84.50 81 PHE A CA 1
ATOM 636 C C . PHE A 1 81 ? 15.235 4.142 -21.172 1.00 84.50 81 PHE A C 1
ATOM 638 O O . PHE A 1 81 ? 14.419 3.675 -20.383 1.00 84.50 81 PHE A O 1
ATOM 645 N N . VAL A 1 82 ? 16.432 4.584 -20.776 1.00 84.06 82 VAL A N 1
ATOM 646 C CA . VAL A 1 82 ? 16.853 4.632 -19.367 1.00 84.06 82 VAL A CA 1
ATOM 647 C C . VAL A 1 82 ? 15.962 5.585 -18.571 1.00 84.06 82 VAL A C 1
ATOM 649 O O . VAL A 1 82 ? 15.502 5.217 -17.489 1.00 84.06 82 VAL A O 1
ATOM 652 N N . GLY A 1 83 ? 15.657 6.771 -19.106 1.00 78.81 83 GLY A N 1
ATOM 653 C CA . GLY A 1 83 ? 14.716 7.713 -18.495 1.00 78.81 83 GLY A CA 1
ATOM 654 C C . GLY A 1 83 ? 13.327 7.103 -18.297 1.00 78.81 83 GLY A C 1
ATOM 655 O O . GLY A 1 83 ? 12.778 7.118 -17.193 1.00 78.81 83 GLY A O 1
ATOM 656 N N . LYS A 1 84 ? 12.785 6.459 -19.339 1.00 80.62 84 LYS A N 1
ATOM 657 C CA . LYS A 1 84 ? 11.510 5.725 -19.269 1.00 80.62 84 LYS A CA 1
ATOM 658 C C . LYS A 1 84 ? 11.536 4.569 -18.273 1.00 80.62 84 LYS A C 1
ATOM 660 O O . LYS A 1 84 ? 10.607 4.428 -17.481 1.00 80.62 84 LYS A O 1
ATOM 665 N N . ALA A 1 85 ? 12.598 3.770 -18.272 1.00 83.12 85 ALA A N 1
ATOM 666 C CA . ALA A 1 85 ? 12.757 2.644 -17.362 1.00 83.12 85 ALA A CA 1
ATOM 667 C C . ALA A 1 85 ? 12.835 3.101 -15.900 1.00 83.12 85 ALA A C 1
ATOM 669 O O . ALA A 1 85 ? 12.274 2.456 -15.013 1.00 83.12 85 ALA A O 1
ATOM 670 N N . ARG A 1 86 ? 13.495 4.235 -15.645 1.00 81.44 86 ARG A N 1
ATOM 671 C CA . ARG A 1 86 ? 13.552 4.864 -14.324 1.00 81.44 86 ARG A CA 1
ATOM 672 C C . ARG A 1 86 ? 12.198 5.403 -13.875 1.00 81.44 86 ARG A C 1
ATOM 674 O O . ARG A 1 86 ? 11.828 5.149 -12.734 1.00 81.44 86 ARG A O 1
ATOM 681 N N . LEU A 1 87 ? 11.444 6.063 -14.756 1.00 79.00 87 LEU A N 1
ATOM 682 C CA . LEU A 1 87 ? 10.074 6.509 -14.470 1.00 79.00 87 LEU A CA 1
ATOM 683 C C . LEU A 1 87 ? 9.157 5.339 -14.103 1.00 79.00 87 LEU A C 1
ATOM 685 O O . LEU A 1 87 ? 8.433 5.399 -13.113 1.00 79.00 87 LEU A O 1
ATOM 689 N N . GLU A 1 88 ? 9.212 4.242 -14.858 1.00 82.38 88 GLU A N 1
ATOM 690 C CA . GLU A 1 88 ? 8.410 3.060 -14.541 1.00 82.38 88 GLU A CA 1
ATOM 691 C C . GLU A 1 88 ? 8.876 2.344 -13.274 1.00 82.38 88 GLU A C 1
ATOM 693 O O . GLU A 1 88 ? 8.049 1.836 -12.520 1.00 82.38 88 GLU A O 1
ATOM 698 N N . ALA A 1 89 ? 10.181 2.329 -12.997 1.00 81.31 89 ALA A N 1
ATOM 699 C CA . ALA A 1 89 ? 10.700 1.816 -11.737 1.00 81.31 89 ALA A CA 1
ATOM 700 C C . ALA A 1 89 ? 10.269 2.683 -10.541 1.00 81.31 89 ALA A C 1
ATOM 702 O O . ALA A 1 89 ? 9.968 2.133 -9.481 1.00 81.31 89 ALA A O 1
ATOM 703 N N . ALA A 1 90 ? 10.210 4.009 -10.702 1.00 79.31 90 ALA A N 1
ATOM 704 C CA . ALA A 1 90 ? 9.707 4.934 -9.690 1.00 79.31 90 ALA A CA 1
ATOM 705 C C . ALA A 1 90 ? 8.202 4.742 -9.451 1.00 79.31 90 ALA A C 1
ATOM 707 O O . ALA A 1 90 ? 7.789 4.634 -8.298 1.00 79.31 90 ALA A O 1
ATOM 708 N N . ALA A 1 91 ? 7.413 4.588 -10.522 1.00 80.00 91 ALA A N 1
ATOM 709 C CA . ALA A 1 91 ? 5.991 4.246 -10.444 1.00 80.00 91 ALA A CA 1
ATOM 710 C C . ALA A 1 91 ? 5.780 2.923 -9.700 1.00 80.00 91 ALA A C 1
ATOM 712 O O . ALA A 1 91 ? 4.979 2.838 -8.776 1.00 80.00 91 ALA A O 1
ATOM 713 N N . TYR A 1 92 ? 6.560 1.901 -10.056 1.00 82.69 92 TYR A N 1
ATOM 714 C CA . TYR A 1 92 ? 6.479 0.592 -9.422 1.00 82.69 92 TYR A CA 1
ATOM 715 C C . TYR A 1 92 ? 6.873 0.643 -7.946 1.00 82.69 92 TYR A C 1
ATOM 717 O O . TYR A 1 92 ? 6.257 -0.018 -7.127 1.00 82.69 92 TYR A O 1
ATOM 725 N N . ARG A 1 93 ? 7.885 1.421 -7.556 1.00 79.12 93 ARG A N 1
ATOM 726 C CA . ARG A 1 93 ? 8.247 1.555 -6.135 1.00 79.12 93 ARG A CA 1
ATOM 727 C C . ARG A 1 93 ? 7.287 2.449 -5.346 1.00 79.12 93 ARG A C 1
ATOM 729 O O . ARG A 1 93 ? 7.364 2.418 -4.128 1.00 79.12 93 ARG A O 1
ATOM 736 N N . ALA A 1 94 ? 6.438 3.230 -6.022 1.00 74.56 94 ALA A N 1
ATOM 737 C CA . ALA A 1 94 ? 5.585 4.268 -5.435 1.00 74.56 94 ALA A CA 1
ATOM 738 C C . ALA A 1 94 ? 6.340 5.273 -4.536 1.00 74.56 94 ALA A C 1
ATOM 740 O O . ALA A 1 94 ? 5.746 5.926 -3.692 1.00 74.56 94 ALA A O 1
ATOM 741 N N . ASN A 1 95 ? 7.653 5.428 -4.737 1.00 65.56 95 ASN A N 1
ATOM 742 C CA . ASN A 1 95 ? 8.533 6.093 -3.770 1.00 65.56 95 ASN A CA 1
ATOM 743 C C . ASN A 1 95 ? 8.366 7.622 -3.725 1.00 65.56 95 ASN A C 1
ATOM 745 O O . ASN A 1 95 ? 8.704 8.259 -2.734 1.00 65.56 95 ASN A O 1
ATOM 749 N N . GLN A 1 96 ? 7.915 8.216 -4.833 1.00 71.12 96 GLN A N 1
ATOM 750 C CA . GLN A 1 96 ? 7.785 9.661 -4.996 1.00 71.12 96 GLN A CA 1
ATOM 751 C C . GLN A 1 96 ? 6.419 9.975 -5.594 1.00 71.12 96 GLN A C 1
ATOM 753 O O . GLN A 1 96 ? 6.145 9.651 -6.754 1.00 71.12 96 GLN A O 1
ATOM 758 N N . ILE A 1 97 ? 5.583 10.602 -4.772 1.00 75.69 97 ILE A N 1
ATOM 759 C CA . ILE A 1 97 ? 4.297 11.172 -5.156 1.00 75.69 97 ILE A CA 1
ATOM 760 C C . ILE A 1 97 ? 4.466 12.681 -5.013 1.00 75.69 97 ILE A C 1
ATOM 762 O O . ILE A 1 97 ? 4.695 13.176 -3.911 1.00 75.69 97 ILE A O 1
ATOM 766 N N . ASP A 1 98 ? 4.423 13.398 -6.130 1.00 78.38 98 ASP A N 1
ATOM 767 C CA . ASP A 1 98 ? 4.479 14.855 -6.129 1.00 78.38 98 ASP A CA 1
ATOM 768 C C . ASP A 1 98 ? 3.084 15.401 -5.832 1.00 78.38 98 ASP A C 1
ATOM 770 O O . ASP A 1 98 ? 2.128 15.164 -6.571 1.00 78.38 98 ASP A O 1
ATOM 774 N N . ILE A 1 99 ? 2.955 16.080 -4.699 1.00 81.81 99 ILE A N 1
ATOM 775 C CA . ILE A 1 99 ? 1.687 16.635 -4.233 1.00 81.81 99 ILE A CA 1
ATOM 776 C C . ILE A 1 99 ? 1.750 18.133 -4.476 1.00 81.81 99 ILE A C 1
ATOM 778 O O . ILE A 1 99 ? 2.480 18.855 -3.782 1.00 81.81 99 ILE A O 1
ATOM 782 N N . ARG A 1 100 ? 0.970 18.580 -5.460 1.00 82.88 100 ARG A N 1
ATOM 783 C CA . ARG A 1 100 ? 0.801 19.998 -5.766 1.00 82.88 100 ARG A CA 1
ATOM 784 C C . ARG A 1 100 ? 0.005 20.667 -4.654 1.00 82.88 100 ARG A C 1
ATOM 786 O O . ARG A 1 100 ? -0.796 20.020 -3.982 1.00 82.88 100 ARG A O 1
ATOM 793 N N . LEU A 1 101 ? 0.241 21.963 -4.468 1.00 81.69 101 LEU A N 1
ATOM 794 C CA . LEU A 1 101 ? -0.579 22.770 -3.572 1.00 81.69 101 LEU A CA 1
ATOM 795 C C . LEU A 1 101 ? -2.044 22.652 -4.006 1.00 81.69 101 LEU A C 1
ATOM 797 O O . LEU A 1 101 ? -2.341 22.793 -5.195 1.00 81.69 101 LEU A O 1
ATOM 801 N N . PHE A 1 102 ? -2.933 22.370 -3.058 1.00 84.31 102 PHE A N 1
ATOM 802 C CA . PHE A 1 102 ? -4.359 22.341 -3.347 1.00 84.31 102 PHE A CA 1
ATOM 803 C C . PHE A 1 102 ? -4.856 23.740 -3.717 1.00 84.31 102 PHE A C 1
ATOM 805 O O . PHE A 1 102 ? -4.474 24.727 -3.088 1.00 84.31 102 PHE A O 1
ATOM 812 N N . ALA A 1 103 ? -5.678 23.821 -4.760 1.00 82.56 103 ALA A N 1
ATOM 813 C CA . ALA A 1 103 ? -6.335 25.061 -5.145 1.00 82.56 103 ALA A CA 1
ATOM 814 C C . ALA A 1 103 ? -7.560 25.275 -4.251 1.00 82.56 103 ALA A C 1
ATOM 816 O O . ALA A 1 103 ? -8.341 24.345 -4.039 1.00 82.56 103 ALA A O 1
ATOM 817 N N . ASP A 1 104 ? -7.714 26.487 -3.726 1.00 80.44 104 ASP A N 1
ATOM 818 C CA . ASP A 1 104 ? -8.858 26.864 -2.901 1.00 80.44 104 ASP A CA 1
ATOM 819 C C . ASP A 1 104 ? -9.890 27.593 -3.768 1.00 80.44 104 ASP A C 1
ATOM 821 O O . ASP A 1 104 ? -9.620 28.685 -4.262 1.00 80.44 104 ASP A O 1
ATOM 825 N N . GLU A 1 105 ? -11.046 26.966 -4.001 1.00 79.56 105 GLU A N 1
ATOM 826 C CA . GLU A 1 105 ? -12.182 27.568 -4.719 1.00 79.56 105 GLU A CA 1
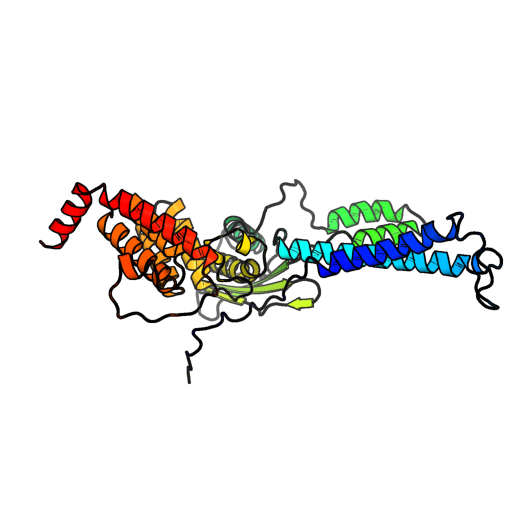ATOM 827 C C . GLU A 1 105 ? -13.271 28.066 -3.747 1.00 79.56 105 GLU A C 1
ATOM 829 O O . GLU A 1 105 ? -14.391 28.375 -4.166 1.00 79.56 105 GLU A O 1
ATOM 834 N N . ARG A 1 106 ? -12.991 28.116 -2.436 1.00 71.69 106 ARG A N 1
ATOM 835 C CA . ARG A 1 106 ? -13.935 28.649 -1.445 1.00 71.69 106 ARG A CA 1
ATOM 836 C C . ARG A 1 106 ? -14.074 30.174 -1.587 1.00 71.69 106 ARG A C 1
ATOM 838 O O . ARG A 1 106 ? -13.101 30.849 -1.917 1.00 71.69 106 ARG A O 1
ATOM 845 N N . PRO A 1 107 ? -15.272 30.738 -1.341 1.00 69.12 107 PRO A N 1
ATOM 846 C CA . PRO A 1 107 ? -15.472 32.182 -1.395 1.00 69.12 107 PRO A CA 1
ATOM 847 C C . PRO A 1 107 ? -14.624 32.903 -0.336 1.00 69.12 107 PRO A C 1
ATOM 849 O O . PRO A 1 107 ? -14.561 32.479 0.820 1.00 69.12 107 PRO A O 1
ATOM 852 N N . GLU A 1 108 ? -13.997 34.012 -0.737 1.00 57.56 108 GLU A N 1
ATOM 853 C CA . GLU A 1 108 ? -13.182 34.867 0.133 1.00 57.56 108 GLU A CA 1
ATOM 854 C C . GLU A 1 108 ? -14.007 35.305 1.358 1.00 57.56 108 GLU A C 1
ATOM 856 O O . GLU A 1 108 ? -14.956 36.080 1.242 1.00 57.56 108 GLU A O 1
ATOM 861 N N . GLY A 1 109 ? -13.679 34.767 2.539 1.00 57.09 109 GLY A N 1
ATOM 862 C CA . GLY A 1 109 ? -14.367 35.080 3.800 1.00 57.09 109 GLY A CA 1
ATOM 863 C C . GLY A 1 109 ? -15.053 33.906 4.507 1.00 57.09 109 GLY A C 1
ATOM 864 O O . GLY A 1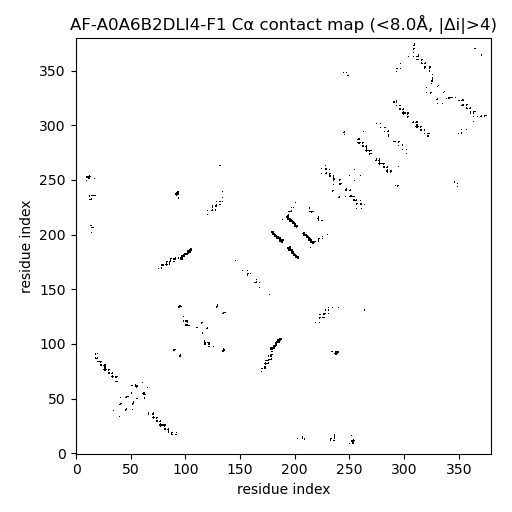 109 ? -15.519 34.094 5.625 1.00 57.09 109 GLY A O 1
ATOM 865 N N . SER A 1 110 ? -15.072 32.696 3.931 1.00 57.75 110 SER A N 1
ATOM 866 C CA . SER A 1 110 ? -15.559 31.479 4.613 1.00 57.75 110 SER A CA 1
ATOM 867 C C . SER A 1 110 ? -14.469 30.737 5.403 1.00 57.75 110 SER A C 1
ATOM 869 O O . SER A 1 110 ? -14.576 29.526 5.590 1.00 57.75 110 SER A O 1
ATOM 871 N N . HIS A 1 111 ? -13.384 31.424 5.770 1.00 55.19 111 HIS A N 1
ATOM 872 C CA . HIS A 1 111 ? -12.295 30.833 6.542 1.00 55.19 111 HIS A CA 1
ATOM 873 C C . HIS A 1 111 ? -12.701 30.775 8.015 1.00 55.19 111 HIS A C 1
ATOM 875 O O . HIS A 1 111 ? -12.700 31.803 8.700 1.00 55.19 111 HIS A O 1
ATOM 881 N N . ASP A 1 112 ? -13.029 29.584 8.506 1.00 56.75 112 ASP A N 1
ATOM 882 C CA . ASP A 1 112 ? -13.169 29.366 9.939 1.00 56.75 112 ASP A CA 1
ATOM 883 C C . ASP A 1 112 ? -11.751 29.348 10.529 1.00 56.75 112 ASP A C 1
ATOM 885 O O . ASP A 1 112 ? -10.867 28.601 10.105 1.00 56.75 112 ASP A O 1
ATOM 889 N N . ARG A 1 113 ? -11.490 30.281 11.450 1.00 55.62 113 ARG A N 1
ATOM 890 C CA . ARG A 1 113 ? -10.160 30.558 12.016 1.00 55.62 113 ARG A CA 1
ATOM 891 C C . ARG A 1 113 ? -9.422 29.276 12.459 1.00 55.62 113 ARG A C 1
ATOM 893 O O . ARG A 1 113 ? -9.993 28.437 13.142 1.00 55.62 113 ARG A O 1
ATOM 900 N N . GLU A 1 114 ? -8.123 29.249 12.130 1.00 51.38 114 GLU A N 1
ATOM 901 C CA . GLU A 1 114 ? -7.011 28.398 12.623 1.00 51.38 114 GLU A CA 1
ATOM 902 C C . GLU A 1 114 ? -6.566 27.142 11.839 1.00 51.38 114 GLU A C 1
ATOM 904 O O . GLU A 1 114 ? -5.423 26.748 12.040 1.00 51.38 114 GLU A O 1
ATOM 909 N N . ILE A 1 115 ? -7.342 26.536 10.923 1.00 52.94 115 ILE A N 1
ATOM 910 C CA . ILE A 1 115 ? -6.912 25.292 10.203 1.00 52.94 115 ILE A CA 1
ATOM 911 C C . ILE A 1 115 ? -6.904 25.450 8.661 1.00 52.94 115 ILE A C 1
ATOM 913 O O . ILE A 1 115 ? -6.625 24.521 7.902 1.00 52.94 115 ILE A O 1
ATOM 917 N N . ASP A 1 116 ? -7.215 26.646 8.165 1.00 61.38 116 ASP A N 1
ATOM 918 C CA . ASP A 1 116 ? -7.904 26.787 6.882 1.00 61.38 116 ASP A CA 1
ATOM 919 C C . ASP A 1 116 ? -7.048 27.220 5.688 1.00 61.38 116 ASP A C 1
ATOM 921 O O . ASP A 1 116 ? -7.590 27.423 4.597 1.00 61.38 116 ASP A O 1
ATOM 925 N N . SER A 1 117 ? -5.727 27.348 5.845 1.00 72.94 117 SER A N 1
ATOM 926 C CA . SER A 1 117 ? -4.877 27.652 4.694 1.00 72.94 117 SER A CA 1
ATOM 927 C C . SER A 1 117 ? -4.722 26.413 3.801 1.00 72.94 117 SER A C 1
ATOM 929 O O . SER A 1 117 ? -4.449 25.304 4.266 1.00 72.94 117 SER A O 1
ATOM 931 N N . ALA A 1 118 ? -4.839 26.586 2.480 1.00 77.25 118 ALA A N 1
ATOM 932 C CA . ALA A 1 118 ? -4.625 25.496 1.520 1.00 77.25 118 ALA A CA 1
ATOM 933 C C . ALA A 1 118 ? -3.251 24.811 1.696 1.00 77.25 118 ALA A C 1
ATOM 935 O O . ALA A 1 118 ? -3.088 23.621 1.415 1.00 77.25 118 ALA A O 1
ATOM 936 N N . VAL A 1 119 ? -2.268 25.551 2.221 1.00 81.38 119 VAL A N 1
ATOM 937 C CA . VAL A 1 119 ? -0.932 25.060 2.579 1.00 81.38 119 VAL A CA 1
ATOM 938 C C . VAL A 1 119 ? -0.996 24.045 3.723 1.00 81.38 119 VAL A C 1
ATOM 940 O O . VAL A 1 119 ? -0.433 22.956 3.596 1.00 81.38 119 VAL A O 1
ATOM 943 N N . GLU A 1 120 ? -1.696 24.356 4.815 1.00 83.31 120 GLU A N 1
ATOM 944 C CA . GLU A 1 120 ? -1.845 23.470 5.978 1.00 83.31 120 GLU A CA 1
ATOM 945 C C . GLU A 1 120 ? -2.663 22.222 5.649 1.00 83.31 120 GLU A C 1
ATOM 947 O O . GLU A 1 120 ? -2.285 21.117 6.048 1.00 83.31 120 GLU A O 1
ATOM 952 N N . LEU A 1 121 ? -3.730 22.360 4.857 1.00 85.25 121 LEU A N 1
ATOM 953 C CA . LEU A 1 121 ? -4.508 21.216 4.375 1.00 85.25 121 LEU A CA 1
ATOM 954 C C . LEU A 1 121 ? -3.646 20.293 3.501 1.00 85.25 121 LEU A C 1
ATOM 956 O O . LEU A 1 121 ? -3.652 19.072 3.682 1.00 85.25 121 LEU A O 1
ATOM 960 N N . THR A 1 122 ? -2.823 20.868 2.617 1.00 87.00 122 THR A N 1
ATOM 961 C CA . THR A 1 122 ? -1.863 20.103 1.804 1.00 87.00 122 THR A CA 1
ATOM 962 C C . THR A 1 122 ? -0.807 19.417 2.685 1.00 87.00 122 THR A C 1
ATOM 964 O O . THR A 1 122 ? -0.458 18.257 2.452 1.00 87.00 122 THR A O 1
ATOM 967 N N . ALA A 1 123 ? -0.291 20.097 3.713 1.00 85.19 123 ALA A N 1
ATOM 968 C CA . ALA A 1 123 ? 0.681 19.532 4.651 1.00 85.19 123 ALA A CA 1
ATOM 969 C C . ALA A 1 123 ? 0.083 18.386 5.487 1.00 85.19 123 ALA A C 1
ATOM 971 O O . ALA A 1 123 ? 0.724 17.352 5.685 1.00 85.19 123 ALA A O 1
ATOM 972 N N . THR A 1 124 ? -1.167 18.534 5.918 1.00 86.56 124 THR A N 1
ATOM 973 C CA . THR A 1 124 ? -1.901 17.515 6.675 1.00 86.56 124 THR A CA 1
ATOM 974 C C . THR A 1 124 ? -2.186 16.289 5.809 1.00 86.56 124 THR A C 1
ATOM 976 O O . THR A 1 124 ? -1.951 15.160 6.238 1.00 86.56 124 THR A O 1
ATOM 979 N N . PHE A 1 125 ? -2.582 16.488 4.548 1.00 88.25 125 PHE A N 1
ATOM 980 C CA . PHE A 1 125 ? -2.702 15.403 3.572 1.00 88.25 125 PHE A CA 1
ATOM 981 C C . PHE A 1 125 ? -1.376 14.662 3.358 1.00 88.25 125 PHE A C 1
ATOM 983 O O . PHE A 1 125 ? -1.340 13.432 3.403 1.00 88.25 125 PHE A O 1
ATOM 990 N N . LYS A 1 126 ? -0.266 15.397 3.182 1.00 86.62 126 LYS A N 1
ATOM 991 C CA . LYS A 1 126 ? 1.086 14.817 3.070 1.00 86.62 126 LYS A CA 1
ATOM 992 C C . LYS A 1 126 ? 1.425 13.942 4.277 1.00 86.62 126 LYS A C 1
ATOM 994 O O . LYS A 1 126 ? 1.983 12.860 4.104 1.00 86.62 126 LYS A O 1
ATOM 999 N N . ARG A 1 127 ? 1.070 14.390 5.484 1.00 84.94 127 ARG A N 1
ATOM 1000 C CA . ARG A 1 127 ? 1.278 13.633 6.723 1.00 84.94 127 ARG A CA 1
ATOM 1001 C C . ARG A 1 127 ? 0.466 12.337 6.742 1.00 84.94 127 ARG A C 1
ATOM 1003 O O . ARG A 1 127 ? 1.054 11.287 6.966 1.00 84.94 127 ARG A O 1
ATOM 1010 N N . PHE A 1 128 ? -0.828 12.383 6.42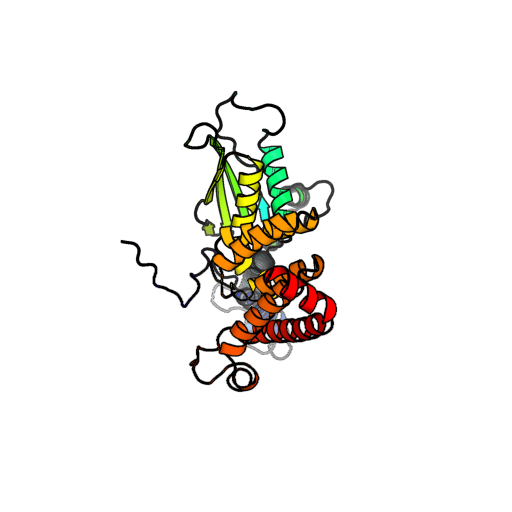1 1.00 85.50 128 PHE A N 1
ATOM 1011 C CA . PHE A 1 128 ? -1.651 11.168 6.359 1.00 85.50 128 PHE A CA 1
ATOM 1012 C C . PHE A 1 128 ? -1.168 10.177 5.293 1.00 85.50 128 PHE A C 1
ATOM 1014 O O . PHE A 1 128 ? -1.145 8.969 5.528 1.00 85.50 128 PHE A O 1
ATOM 1021 N N . LEU A 1 129 ? -0.710 10.664 4.136 1.00 83.56 129 LEU A N 1
ATOM 1022 C CA . LEU A 1 129 ? -0.142 9.793 3.109 1.00 83.56 129 LEU A CA 1
ATOM 1023 C C . LEU A 1 129 ? 1.188 9.164 3.560 1.00 83.56 129 LEU A C 1
ATOM 1025 O O . LEU A 1 129 ? 1.449 7.999 3.259 1.00 83.56 129 LEU A O 1
ATOM 1029 N N . ASN A 1 130 ? 2.012 9.895 4.314 1.00 81.75 130 ASN A N 1
ATOM 1030 C CA . ASN A 1 130 ? 3.221 9.354 4.932 1.00 81.75 130 ASN A CA 1
ATOM 1031 C C . ASN A 1 130 ? 2.904 8.267 5.974 1.00 81.75 130 ASN A C 1
ATOM 1033 O O . ASN A 1 130 ? 3.554 7.222 5.984 1.00 81.75 130 ASN A O 1
ATOM 1037 N N . ASP A 1 131 ? 1.870 8.466 6.793 1.00 75.75 131 ASP A N 1
ATOM 1038 C CA . ASP A 1 131 ? 1.447 7.485 7.803 1.00 75.75 131 ASP A CA 1
ATOM 1039 C C . ASP A 1 131 ? 1.025 6.149 7.166 1.00 75.75 131 ASP A C 1
ATOM 1041 O O . ASP A 1 131 ? 1.305 5.083 7.715 1.00 75.75 131 ASP A O 1
ATOM 1045 N N . SER A 1 132 ? 0.474 6.179 5.944 1.00 68.75 132 SER A N 1
ATOM 1046 C CA . SER A 1 132 ? 0.178 4.969 5.156 1.00 68.75 132 SER A CA 1
ATOM 1047 C C . SER A 1 132 ? 1.428 4.199 4.675 1.00 68.75 132 SER A C 1
ATOM 1049 O O . SER A 1 132 ? 1.307 3.130 4.072 1.00 68.75 132 SER A O 1
ATOM 1051 N N . ARG A 1 133 ? 2.640 4.714 4.950 1.00 66.06 133 ARG A N 1
ATOM 1052 C CA . ARG A 1 133 ? 3.963 4.158 4.592 1.00 66.06 133 ARG A CA 1
ATOM 1053 C C . ARG A 1 133 ? 4.179 3.914 3.096 1.00 66.06 133 ARG A C 1
ATOM 1055 O O . ARG A 1 133 ? 5.056 3.139 2.715 1.00 66.06 133 ARG A O 1
ATOM 1062 N N . LEU A 1 134 ? 3.397 4.573 2.243 1.00 60.91 134 LEU A N 1
ATOM 1063 C CA . LEU A 1 134 ? 3.602 4.571 0.791 1.00 60.91 134 LEU A CA 1
ATOM 1064 C C . LEU A 1 134 ?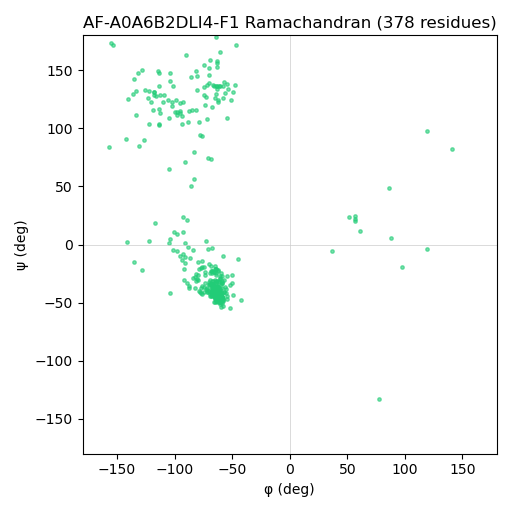 4.651 5.580 0.351 1.00 60.91 134 LEU A C 1
ATOM 1066 O O . LEU A 1 134 ? 5.303 5.397 -0.671 1.00 60.91 134 LEU A O 1
ATOM 1070 N N . TYR A 1 135 ? 4.797 6.637 1.136 1.00 56.72 135 TYR A N 1
ATOM 1071 C CA . TYR A 1 135 ? 5.666 7.758 0.862 1.00 56.72 135 TYR A CA 1
ATOM 1072 C C . TYR A 1 135 ? 6.848 7.729 1.833 1.00 56.72 135 TYR A C 1
ATOM 1074 O O . TYR A 1 135 ? 6.642 7.637 3.038 1.00 56.72 135 TYR A O 1
ATOM 1082 N N . THR A 1 136 ? 8.083 7.820 1.333 1.00 49.06 136 THR A N 1
ATOM 1083 C CA . THR A 1 136 ? 9.236 8.148 2.183 1.00 49.06 136 THR A CA 1
ATOM 1084 C C . THR A 1 136 ? 9.519 9.641 2.046 1.00 49.06 136 THR A C 1
ATOM 1086 O O . THR A 1 136 ? 9.906 10.064 0.951 1.00 49.06 136 THR A O 1
ATOM 1089 N N . PRO A 1 137 ? 9.356 10.457 3.102 1.00 44.56 137 PRO A N 1
ATOM 1090 C CA . PRO A 1 137 ? 9.757 11.850 3.051 1.00 44.56 137 PRO A CA 1
ATOM 1091 C C . PRO A 1 137 ? 11.263 11.881 2.819 1.00 44.56 137 PRO A C 1
ATOM 1093 O O . PRO A 1 137 ? 12.030 11.285 3.572 1.00 44.56 137 PRO A O 1
ATOM 1096 N N . THR A 1 138 ? 11.703 12.538 1.752 1.00 40.03 138 THR A N 1
ATOM 1097 C CA . THR A 1 138 ? 13.127 12.791 1.543 1.00 40.03 138 THR A CA 1
ATOM 1098 C C . THR A 1 138 ? 13.600 13.767 2.622 1.00 40.03 138 THR A C 1
ATOM 1100 O O . THR A 1 138 ? 13.088 14.888 2.665 1.00 40.03 138 THR A O 1
ATOM 1103 N N . PRO A 1 139 ? 14.551 13.390 3.494 1.00 35.19 139 PRO A N 1
ATOM 1104 C CA . PRO A 1 139 ? 15.116 14.316 4.458 1.00 35.19 139 PRO A CA 1
ATOM 1105 C C . PRO A 1 139 ? 16.122 15.192 3.712 1.00 35.19 139 PRO A C 1
ATOM 1107 O O . PRO A 1 139 ? 17.263 14.787 3.517 1.00 35.19 139 PRO A O 1
ATOM 1110 N N . VAL A 1 140 ? 15.705 16.364 3.231 1.00 36.09 140 VAL A N 1
ATOM 1111 C CA . VAL A 1 140 ? 16.644 17.354 2.685 1.00 36.09 140 VAL A CA 1
ATOM 1112 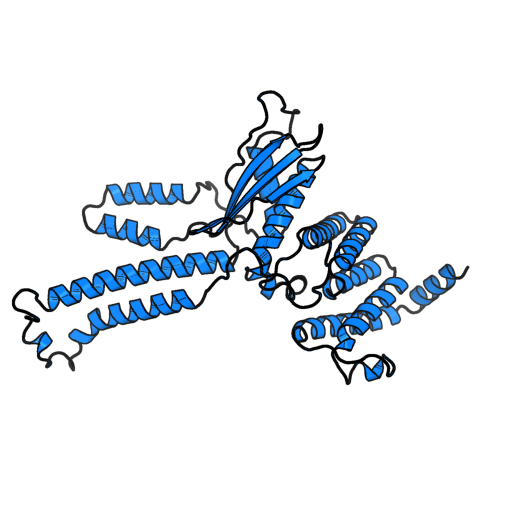C C . VAL A 1 140 ? 16.204 18.765 3.107 1.00 36.09 140 VAL A C 1
ATOM 1114 O O . VAL A 1 140 ? 15.055 19.130 2.862 1.00 36.09 140 VAL A O 1
ATOM 1117 N N . PRO A 1 141 ? 17.078 19.569 3.743 1.00 28.78 141 PRO A N 1
ATOM 1118 C CA . PRO A 1 141 ? 16.860 21.001 3.925 1.00 28.78 141 PRO A CA 1
ATOM 1119 C C . PRO A 1 141 ? 16.864 21.671 2.547 1.00 28.78 141 PRO A C 1
ATOM 1121 O O . PRO A 1 141 ? 17.811 21.493 1.788 1.00 28.78 141 PRO A O 1
ATOM 1124 N N . GLY A 1 142 ? 15.814 22.426 2.221 1.00 35.09 142 GLY A N 1
ATOM 1125 C CA . GLY A 1 142 ? 15.701 23.101 0.925 1.00 35.09 142 GLY A CA 1
ATOM 1126 C C . GLY A 1 142 ? 15.103 22.225 -0.175 1.00 35.09 142 GLY A C 1
ATOM 1127 O O . GLY A 1 142 ? 15.649 22.157 -1.269 1.00 35.09 142 GLY A O 1
ATOM 1128 N N . VAL A 1 143 ? 13.973 21.556 0.095 1.00 39.78 143 VAL A N 1
ATOM 1129 C CA . VAL A 1 143 ? 13.147 20.916 -0.947 1.00 39.78 143 VAL A CA 1
ATOM 1130 C C . VAL A 1 143 ? 12.509 22.001 -1.820 1.00 39.78 143 VAL A C 1
ATOM 1132 O O . VAL A 1 143 ? 11.312 22.275 -1.749 1.00 39.78 143 VAL A O 1
ATOM 1135 N N . GLY A 1 144 ? 13.326 22.621 -2.665 1.00 36.56 144 GLY A N 1
ATOM 1136 C CA . GLY A 1 144 ? 12.885 22.987 -3.989 1.00 36.5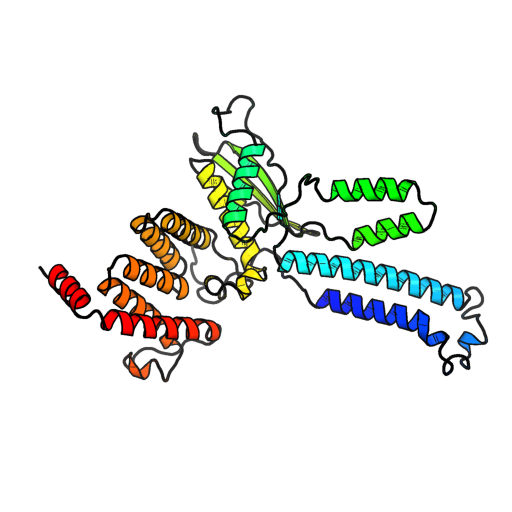6 144 GLY A CA 1
ATOM 1137 C C . GLY A 1 144 ? 12.560 21.693 -4.724 1.00 36.56 144 GLY A C 1
ATOM 1138 O O . GLY A 1 144 ? 13.290 20.701 -4.655 1.00 36.56 144 GLY A O 1
ATOM 1139 N N . SER A 1 145 ? 11.408 21.685 -5.382 1.00 44.88 145 SER A N 1
ATOM 1140 C CA . SER A 1 145 ? 11.023 20.677 -6.360 1.00 44.88 145 SER A CA 1
ATOM 1141 C C . SER A 1 145 ? 12.168 20.417 -7.347 1.00 44.88 145 SER A C 1
ATOM 1143 O O . SER A 1 145 ? 13.149 21.155 -7.408 1.00 44.88 145 SER A O 1
ATOM 1145 N N . SER A 1 146 ? 12.037 19.404 -8.198 1.00 45.19 146 SER A N 1
ATOM 1146 C CA . SER A 1 146 ? 12.964 19.139 -9.307 1.00 45.19 146 SER A CA 1
ATOM 1147 C C . SER A 1 146 ? 13.363 20.381 -10.141 1.00 45.19 146 SER A C 1
ATOM 1149 O O . SER A 1 146 ? 14.331 20.299 -10.883 1.00 45.19 146 SER A O 1
ATOM 1151 N N . TYR A 1 147 ? 12.683 21.526 -9.995 1.00 40.81 147 TYR A N 1
ATOM 1152 C CA . TYR A 1 147 ? 13.077 22.848 -10.489 1.00 40.81 147 TYR A CA 1
ATOM 1153 C C . TYR A 1 147 ? 14.397 23.417 -9.934 1.00 40.81 147 TYR A C 1
ATOM 1155 O O . TYR A 1 147 ? 15.076 24.118 -10.677 1.00 40.81 147 TYR A O 1
ATOM 1163 N N . ASP A 1 148 ? 14.799 23.132 -8.694 1.00 41.03 148 ASP A N 1
ATOM 1164 C CA . ASP A 1 148 ? 15.966 23.800 -8.080 1.00 41.03 148 ASP A CA 1
ATOM 1165 C C . ASP A 1 148 ? 17.295 23.220 -8.600 1.00 41.03 148 ASP A C 1
ATOM 1167 O O . ASP A 1 148 ? 18.204 23.929 -9.026 1.00 41.03 148 ASP A O 1
ATOM 1171 N N . PHE A 1 149 ? 17.361 21.893 -8.760 1.00 45.44 149 PHE A N 1
ATOM 1172 C CA . PHE A 1 149 ? 18.478 21.249 -9.461 1.00 45.44 149 PHE A CA 1
ATOM 1173 C C . PHE A 1 149 ? 18.509 21.608 -10.958 1.00 45.44 149 PHE A C 1
ATOM 1175 O O . PHE A 1 149 ? 19.584 21.711 -11.550 1.00 45.44 149 PHE A O 1
ATOM 1182 N N . ILE A 1 150 ? 17.338 21.837 -11.571 1.00 45.69 150 ILE A N 1
ATOM 1183 C CA . ILE A 1 150 ? 17.247 22.344 -12.945 1.00 45.69 150 ILE A CA 1
ATOM 1184 C C . ILE A 1 150 ? 17.869 23.732 -13.028 1.00 45.69 150 ILE A C 1
ATOM 1186 O O . ILE A 1 150 ? 18.690 23.908 -13.915 1.00 45.69 150 ILE A O 1
ATOM 1190 N N . GLN A 1 151 ? 17.586 24.651 -12.101 1.00 48.56 151 GLN A N 1
ATOM 1191 C CA . GLN A 1 151 ? 18.200 25.984 -12.071 1.00 48.56 151 GLN A CA 1
ATOM 1192 C C . GLN A 1 151 ? 19.715 25.938 -11.842 1.00 48.56 151 GLN A C 1
ATOM 1194 O O . GLN A 1 151 ? 20.452 26.625 -12.546 1.00 48.56 151 GLN A O 1
ATOM 1199 N N . ILE A 1 152 ? 20.201 25.078 -10.941 1.00 49.88 152 ILE A N 1
ATOM 1200 C CA . ILE A 1 152 ? 21.643 24.911 -10.678 1.00 49.88 152 ILE A CA 1
ATOM 1201 C C . ILE A 1 152 ? 22.379 24.388 -11.926 1.00 49.88 152 ILE A C 1
ATOM 1203 O O . ILE A 1 152 ? 23.457 24.872 -12.274 1.00 49.88 152 ILE A O 1
ATOM 1207 N N . VAL A 1 153 ? 21.788 23.432 -12.650 1.00 47.78 153 VAL A N 1
ATOM 1208 C CA . VAL A 1 153 ? 22.359 22.888 -13.896 1.00 47.78 153 VAL A CA 1
ATOM 1209 C C . VAL A 1 153 ? 22.102 23.799 -15.103 1.00 47.78 153 VAL A C 1
ATOM 1211 O O . VAL A 1 153 ? 22.872 23.771 -16.056 1.00 47.78 153 VAL A O 1
ATOM 1214 N N . GLU A 1 154 ? 21.046 24.612 -15.095 1.00 50.94 154 GLU A N 1
ATOM 1215 C CA . GLU A 1 154 ? 20.765 25.642 -16.106 1.00 50.94 154 GLU A CA 1
ATOM 1216 C C . GLU A 1 154 ? 21.786 26.772 -16.013 1.00 50.94 154 GLU A C 1
ATOM 1218 O O . GLU A 1 154 ? 22.395 27.097 -17.021 1.00 50.94 154 GLU A O 1
ATOM 1223 N N . HIS A 1 155 ? 22.109 27.244 -14.806 1.00 51.72 155 HIS A N 1
ATOM 1224 C CA . HIS A 1 155 ? 23.214 28.181 -14.582 1.00 51.72 155 HIS A CA 1
ATOM 1225 C C . HIS A 1 155 ? 24.586 27.593 -14.953 1.00 51.72 155 HIS A C 1
ATOM 1227 O O . HIS A 1 155 ? 25.435 28.305 -15.488 1.00 51.72 155 HIS A O 1
ATOM 1233 N N . ALA A 1 156 ? 24.811 26.293 -14.732 1.00 47.47 156 ALA A N 1
ATOM 1234 C CA . ALA A 1 156 ? 26.032 25.610 -15.180 1.00 47.47 156 ALA A CA 1
ATOM 1235 C C . ALA A 1 156 ? 26.040 25.280 -16.690 1.00 47.47 156 ALA A C 1
ATOM 1237 O O . ALA A 1 156 ? 27.094 25.026 -17.266 1.00 47.47 156 ALA A O 1
ATOM 1238 N N . GLY A 1 157 ? 24.869 25.237 -17.327 1.00 48.41 157 GLY A N 1
ATOM 1239 C CA . GLY A 1 157 ? 24.689 24.946 -18.747 1.00 48.41 157 GLY A CA 1
ATOM 1240 C C . GLY A 1 157 ? 24.687 26.202 -19.607 1.00 48.41 157 GLY A C 1
ATOM 1241 O O . GLY A 1 157 ? 25.146 26.147 -20.742 1.00 48.41 157 GLY A O 1
ATOM 1242 N N . ASP A 1 158 ? 24.232 27.334 -19.078 1.00 56.91 158 ASP A N 1
ATOM 1243 C CA . ASP A 1 158 ? 24.260 28.634 -19.748 1.00 56.91 158 ASP A CA 1
ATOM 1244 C C . ASP A 1 158 ? 25.684 29.158 -19.947 1.00 56.91 158 ASP A C 1
ATOM 1246 O O . ASP A 1 158 ? 25.919 29.888 -20.910 1.00 56.91 158 ASP A O 1
ATOM 1250 N N . SER A 1 159 ? 26.638 28.686 -19.139 1.00 54.31 159 SER A N 1
ATOM 1251 C CA . SER A 1 159 ? 28.078 28.914 -19.305 1.00 54.31 159 SER A CA 1
ATOM 1252 C C . SER A 1 159 ? 28.775 27.940 -20.272 1.00 54.31 159 SER A C 1
ATOM 1254 O O . SER A 1 159 ? 29.959 28.118 -20.552 1.00 54.31 159 SER A O 1
ATOM 1256 N N . ALA A 1 160 ? 28.074 26.930 -20.807 1.00 54.72 160 ALA A N 1
ATOM 1257 C CA . ALA A 1 160 ? 28.635 25.941 -21.731 1.00 54.72 160 ALA A CA 1
ATOM 1258 C C . ALA A 1 160 ? 28.170 26.174 -23.184 1.00 54.72 160 ALA A C 1
ATOM 1260 O O . ALA A 1 160 ? 26.973 26.170 -23.478 1.00 54.72 160 ALA A O 1
ATOM 1261 N N . ASP A 1 161 ? 29.108 26.313 -24.124 1.00 55.81 161 ASP A N 1
ATOM 1262 C CA . ASP A 1 161 ? 28.806 26.486 -25.552 1.00 55.81 161 ASP A CA 1
ATOM 1263 C C . ASP A 1 161 ? 28.614 25.153 -26.308 1.00 55.81 161 ASP A C 1
ATOM 1265 O O . ASP A 1 161 ? 29.294 24.149 -26.075 1.00 55.81 161 ASP A O 1
ATOM 1269 N N . GLY A 1 162 ? 27.684 25.149 -27.273 1.00 70.31 162 GLY A N 1
ATOM 1270 C CA . GLY A 1 162 ? 27.527 24.090 -28.280 1.00 70.31 162 GLY A CA 1
ATOM 1271 C C . GLY A 1 162 ? 26.839 22.796 -27.811 1.00 70.31 162 GLY A C 1
ATOM 1272 O O . GLY A 1 162 ? 25.761 22.810 -27.215 1.00 70.31 162 GLY A O 1
ATOM 1273 N N . TRP A 1 163 ? 27.434 21.642 -28.144 1.00 54.91 163 TRP A N 1
ATOM 1274 C CA . TRP A 1 163 ? 26.849 20.301 -27.958 1.00 54.91 163 TRP A CA 1
ATOM 1275 C C . TRP A 1 163 ? 26.707 19.877 -26.486 1.00 54.91 163 TRP A C 1
ATOM 1277 O O . TRP A 1 163 ? 25.889 19.009 -26.178 1.00 54.91 163 TRP A O 1
ATOM 1287 N N . TRP A 1 164 ? 27.424 20.528 -25.564 1.00 52.88 164 TRP A N 1
ATOM 1288 C CA . TRP A 1 164 ? 27.291 20.301 -24.122 1.00 52.88 164 TRP A CA 1
ATOM 1289 C C . TRP A 1 164 ? 25.941 20.773 -23.564 1.00 52.88 164 TRP A C 1
ATOM 1291 O O . TRP A 1 164 ? 25.373 20.077 -22.726 1.00 52.88 164 TRP A O 1
ATOM 1301 N N . LYS A 1 165 ? 25.346 21.858 -24.090 1.00 65.31 165 LYS A N 1
ATOM 1302 C CA . LYS A 1 165 ? 23.953 22.256 -23.777 1.00 65.31 165 LYS A CA 1
ATOM 1303 C C . LYS A 1 165 ? 22.936 21.203 -24.225 1.00 65.31 165 LYS A C 1
ATOM 1305 O O . LYS A 1 165 ? 21.931 20.965 -23.554 1.00 65.31 165 LYS A O 1
ATOM 1310 N N . ALA A 1 166 ? 23.185 20.554 -25.362 1.00 61.66 166 ALA A N 1
ATOM 1311 C CA . ALA A 1 166 ? 22.349 19.451 -25.830 1.00 61.66 166 ALA A CA 1
ATOM 1312 C C . ALA A 1 166 ? 22.534 18.204 -24.949 1.00 61.66 166 ALA A C 1
ATOM 1314 O O . ALA A 1 166 ? 21.550 17.563 -24.585 1.00 61.66 166 ALA A O 1
ATOM 1315 N N . ALA A 1 167 ? 23.769 17.906 -24.534 1.00 59.12 167 ALA A N 1
ATOM 1316 C CA . ALA A 1 167 ? 24.078 16.806 -23.626 1.00 59.12 167 ALA A CA 1
ATOM 1317 C C . ALA A 1 167 ? 23.439 16.994 -22.239 1.00 59.12 167 ALA A C 1
ATOM 1319 O O . ALA A 1 167 ? 22.829 16.059 -21.728 1.00 59.12 167 ALA A O 1
ATOM 1320 N N . THR A 1 168 ? 23.478 18.194 -21.648 1.00 62.75 168 THR A N 1
ATOM 1321 C CA . THR A 1 168 ? 22.824 18.469 -20.354 1.00 62.75 168 THR A CA 1
ATOM 1322 C C . THR A 1 168 ? 21.300 18.385 -20.453 1.00 62.75 168 THR A C 1
ATOM 1324 O O . THR A 1 168 ? 20.670 17.786 -19.581 1.00 62.75 168 THR A O 1
ATOM 1327 N N . LYS A 1 169 ? 20.687 18.858 -21.549 1.00 60.47 169 LYS A N 1
ATOM 1328 C CA . LYS A 1 169 ? 19.252 18.638 -21.827 1.00 60.47 169 LYS A CA 1
ATOM 1329 C C . LYS A 1 169 ? 18.896 17.159 -22.034 1.00 60.47 169 LYS A C 1
ATOM 1331 O O . LYS A 1 169 ? 17.821 16.734 -21.622 1.00 60.47 169 LYS A O 1
ATOM 1336 N N . LEU A 1 170 ? 19.786 16.359 -22.620 1.00 55.09 170 LEU A N 1
ATOM 1337 C CA . LEU A 1 170 ? 19.602 14.909 -22.757 1.00 55.09 170 LEU A CA 1
ATOM 1338 C C . LEU A 1 170 ? 19.793 14.167 -21.424 1.00 55.09 170 LEU A C 1
ATOM 1340 O O . LEU A 1 170 ? 19.086 13.200 -21.160 1.00 55.09 170 LEU A O 1
ATOM 1344 N N . ILE A 1 171 ? 20.676 14.645 -20.543 1.00 57.44 171 ILE A N 1
ATOM 1345 C CA . ILE A 1 171 ? 20.829 14.128 -19.173 1.00 57.44 171 ILE A CA 1
ATOM 1346 C C . ILE A 1 171 ? 19.574 14.429 -18.332 1.00 57.44 171 ILE A C 1
ATOM 1348 O O . ILE A 1 171 ? 19.161 13.572 -17.547 1.00 57.44 171 ILE A O 1
ATOM 1352 N N . ARG A 1 172 ? 18.896 15.573 -18.553 1.00 56.12 172 ARG A N 1
ATOM 1353 C CA . ARG A 1 172 ? 17.582 15.887 -17.941 1.00 56.12 172 ARG A CA 1
ATOM 1354 C C . ARG A 1 172 ? 16.513 14.831 -18.268 1.00 56.12 172 ARG A C 1
ATOM 1356 O O . ARG A 1 172 ? 15.654 14.565 -17.439 1.00 56.12 172 ARG A O 1
ATOM 1363 N N . LEU A 1 173 ? 16.592 14.170 -19.426 1.00 52.97 173 LEU A N 1
ATOM 1364 C CA . LEU A 1 173 ? 15.683 13.079 -19.812 1.00 52.97 173 LEU A CA 1
ATOM 1365 C C . LEU A 1 173 ? 15.867 11.815 -18.949 1.00 52.97 173 LEU A C 1
ATOM 1367 O O . LEU A 1 173 ? 14.947 11.007 -18.825 1.00 52.97 173 LEU A O 1
ATOM 1371 N N . ALA A 1 174 ? 17.054 11.639 -18.359 1.00 52.44 174 ALA A N 1
ATOM 1372 C CA . ALA A 1 174 ? 17.420 10.475 -17.556 1.00 52.44 174 ALA A CA 1
ATOM 1373 C C . ALA A 1 174 ? 17.152 10.646 -16.046 1.00 52.44 174 ALA A C 1
ATOM 1375 O O . ALA A 1 174 ? 17.283 9.662 -15.302 1.00 52.44 174 ALA A O 1
ATOM 1376 N N . GLN A 1 175 ? 16.783 11.853 -15.595 1.00 55.81 175 GLN A N 1
ATOM 1377 C CA . GLN A 1 175 ? 16.306 12.118 -14.236 1.00 55.81 175 GLN A CA 1
ATOM 1378 C C . GLN A 1 175 ? 14.771 12.048 -14.214 1.00 55.81 175 GLN A C 1
ATOM 1380 O O . GLN A 1 175 ? 14.110 12.893 -14.815 1.00 55.81 175 GLN A O 1
ATOM 1385 N N . PRO A 1 176 ? 14.175 11.029 -13.572 1.00 56.19 176 PRO A N 1
ATOM 1386 C CA . PRO A 1 176 ? 12.727 10.893 -13.555 1.00 56.19 176 PRO A CA 1
ATOM 1387 C C . PRO A 1 176 ? 12.103 11.927 -12.597 1.00 56.19 176 PRO A C 1
ATOM 1389 O O . PRO A 1 176 ? 12.503 11.970 -11.432 1.00 56.19 176 PRO A O 1
ATOM 1392 N N . PRO A 1 177 ? 11.102 12.719 -13.024 1.00 62.06 177 PRO A N 1
ATOM 1393 C CA . PRO A 1 177 ? 10.162 13.334 -12.090 1.00 62.06 177 PRO A CA 1
ATOM 1394 C C . PRO A 1 177 ? 9.397 12.263 -11.296 1.00 62.06 177 PRO A C 1
ATOM 1396 O O . PRO A 1 177 ? 9.380 11.083 -11.669 1.00 62.06 177 PRO A O 1
ATOM 1399 N N . ALA A 1 178 ? 8.730 12.683 -10.218 1.00 67.75 178 ALA A N 1
ATOM 1400 C CA . ALA A 1 178 ? 7.787 11.835 -9.498 1.00 67.75 178 ALA A CA 1
ATOM 1401 C C . ALA A 1 178 ? 6.795 11.189 -10.482 1.00 67.75 178 ALA A C 1
ATOM 1403 O O . ALA A 1 178 ? 6.234 11.851 -11.357 1.00 67.75 178 ALA A O 1
ATOM 1404 N N . ALA A 1 179 ? 6.606 9.875 -10.368 1.00 73.50 179 ALA A N 1
ATOM 1405 C CA . ALA A 1 179 ? 5.793 9.123 -11.322 1.00 73.50 179 ALA A CA 1
ATOM 1406 C C . ALA A 1 179 ? 4.287 9.377 -11.158 1.00 73.50 179 ALA A C 1
ATOM 1408 O O . ALA A 1 179 ? 3.519 9.196 -12.108 1.00 73.50 179 ALA A O 1
ATOM 1409 N N . PHE A 1 180 ? 3.889 9.792 -9.956 1.00 80.62 180 PHE A N 1
ATOM 1410 C CA . PHE A 1 180 ? 2.527 10.149 -9.601 1.00 80.62 180 PHE A CA 1
ATOM 1411 C C . PHE A 1 180 ? 2.489 11.611 -9.186 1.00 80.62 180 PHE A C 1
ATOM 1413 O O . PHE A 1 180 ? 3.294 12.039 -8.360 1.00 80.62 180 PHE A O 1
ATOM 1420 N N . THR A 1 181 ? 1.542 12.350 -9.744 1.00 83.12 181 THR A N 1
ATOM 1421 C CA . THR A 1 181 ? 1.240 13.722 -9.351 1.00 83.12 181 THR A CA 1
ATOM 1422 C C . THR A 1 181 ? -0.184 13.772 -8.824 1.00 83.12 181 THR A C 1
ATOM 1424 O O . THR A 1 181 ? -1.097 13.299 -9.503 1.00 83.12 181 THR A O 1
ATOM 1427 N N . VAL A 1 182 ? -0.370 14.339 -7.636 1.00 86.69 182 VAL A N 1
ATOM 1428 C CA . VAL A 1 182 ? -1.683 14.568 -7.027 1.00 86.69 182 VAL A CA 1
ATOM 1429 C C . VAL A 1 182 ? -1.956 16.064 -7.029 1.00 86.69 182 VAL A C 1
ATOM 1431 O O . VAL A 1 182 ? -1.174 16.842 -6.478 1.00 86.69 182 VAL A O 1
ATOM 1434 N N . SER A 1 183 ? -3.065 16.458 -7.642 1.00 86.06 183 SER A N 1
ATOM 1435 C CA . SER A 1 183 ? -3.653 17.791 -7.509 1.00 86.06 183 SER A CA 1
ATOM 1436 C C . SER A 1 183 ? -4.992 17.686 -6.797 1.00 86.06 183 SER A C 1
ATOM 1438 O O . SER A 1 183 ? -5.691 16.683 -6.923 1.00 86.06 183 SER A O 1
ATOM 1440 N N . GLY A 1 184 ? -5.336 18.713 -6.028 1.00 86.94 184 GLY A N 1
ATOM 1441 C CA . GLY A 1 184 ? -6.606 18.780 -5.321 1.00 86.94 184 GLY A CA 1
ATOM 1442 C C . GLY A 1 184 ? -7.243 20.148 -5.463 1.00 86.94 184 GLY A C 1
ATOM 1443 O O . GLY A 1 184 ? -6.531 21.152 -5.453 1.00 86.94 184 GLY A O 1
ATOM 1444 N N . THR A 1 185 ? -8.565 20.178 -5.585 1.00 86.38 185 THR A N 1
ATOM 1445 C CA . THR A 1 185 ? -9.370 21.394 -5.481 1.00 86.38 185 THR A CA 1
ATOM 1446 C C . THR A 1 185 ? -10.287 21.283 -4.268 1.00 86.38 185 THR A C 1
ATOM 1448 O O . THR A 1 185 ? -10.976 20.281 -4.051 1.00 86.38 185 THR A O 1
ATOM 1451 N N . ILE A 1 186 ? -10.232 22.307 -3.424 1.00 86.38 186 ILE A N 1
ATOM 1452 C CA . ILE A 1 186 ? -11.025 22.442 -2.207 1.00 86.38 186 ILE A CA 1
ATOM 1453 C C . ILE A 1 186 ? -12.288 23.220 -2.565 1.00 86.38 186 ILE A C 1
ATOM 1455 O O . ILE A 1 186 ? -12.202 24.340 -3.068 1.00 86.38 186 ILE A O 1
ATOM 1459 N N . ARG A 1 187 ? -13.460 22.631 -2.303 1.00 80.94 187 ARG A N 1
ATOM 1460 C CA . ARG A 1 187 ? -14.766 23.243 -2.573 1.00 80.94 187 ARG A CA 1
ATOM 1461 C C . ARG A 1 187 ? -15.660 23.206 -1.330 1.00 80.94 187 ARG A C 1
ATOM 1463 O O . ARG A 1 187 ? -15.551 22.281 -0.517 1.00 80.94 187 ARG A O 1
ATOM 1470 N N . PRO A 1 188 ? -16.574 24.179 -1.166 1.00 76.00 188 PRO A N 1
ATOM 1471 C CA . PRO A 1 188 ? -17.665 24.020 -0.214 1.00 76.00 188 PRO A CA 1
ATOM 1472 C C . PRO A 1 188 ? -18.520 22.818 -0.641 1.00 76.00 188 PRO A C 1
ATOM 1474 O O . PRO A 1 188 ? -18.780 22.629 -1.831 1.00 76.00 188 PRO A O 1
ATOM 1477 N N . GLY A 1 189 ? -18.919 21.975 0.312 1.00 69.56 189 GLY A N 1
ATOM 1478 C CA . GLY A 1 189 ? -19.740 20.803 0.023 1.00 69.56 189 GLY A CA 1
ATOM 1479 C C . GLY A 1 189 ? -21.111 21.174 -0.531 1.00 69.56 189 GLY A C 1
ATOM 1480 O O . GLY A 1 189 ? -21.630 22.264 -0.295 1.00 69.56 189 GLY A O 1
ATOM 1481 N N . ASN A 1 190 ? -21.716 20.238 -1.263 1.00 70.38 190 ASN A N 1
ATOM 1482 C CA . ASN A 1 190 ? -23.022 20.443 -1.893 1.00 70.38 190 ASN A CA 1
ATOM 1483 C C . ASN A 1 190 ? -24.159 20.610 -0.857 1.00 70.38 190 ASN A C 1
ATOM 1485 O O . ASN A 1 190 ? -25.195 21.208 -1.136 1.00 70.38 190 ASN A O 1
ATOM 1489 N N . THR A 1 191 ? -23.956 20.095 0.361 1.00 72.69 191 THR A N 1
ATOM 1490 C CA . THR A 1 191 ? -24.825 20.317 1.524 1.00 72.69 191 THR A CA 1
ATOM 1491 C C . THR A 1 191 ? -24.173 21.312 2.482 1.00 72.69 191 THR A C 1
ATOM 1493 O O . THR A 1 191 ? -22.973 21.231 2.746 1.00 72.69 191 THR A O 1
ATOM 1496 N N . THR A 1 192 ? -24.972 22.210 3.063 1.00 70.44 192 THR A N 1
ATOM 1497 C CA . THR A 1 192 ? -24.531 23.153 4.102 1.00 70.44 192 THR A CA 1
ATOM 1498 C C . THR A 1 192 ? -23.805 22.425 5.240 1.00 70.44 192 THR A C 1
ATOM 1500 O O . THR A 1 192 ? -24.373 21.513 5.841 1.00 70.44 192 THR A O 1
ATOM 1503 N N . GLY A 1 193 ? -22.567 22.830 5.538 1.00 71.56 193 GLY A N 1
ATOM 1504 C CA . GLY A 1 193 ? -21.758 22.272 6.632 1.00 71.56 193 GLY A CA 1
ATOM 1505 C C . GLY A 1 193 ? -20.907 21.046 6.278 1.00 71.56 193 GLY A C 1
ATOM 1506 O O . GLY A 1 193 ? -20.286 20.474 7.169 1.00 71.56 193 GLY A O 1
ATOM 1507 N N . ARG A 1 194 ? -20.855 20.627 5.006 1.00 81.25 194 ARG A N 1
ATOM 1508 C CA . ARG A 1 194 ? -19.908 19.601 4.538 1.00 81.25 194 ARG A CA 1
ATOM 1509 C C . ARG A 1 194 ? -18.760 20.223 3.755 1.00 81.25 194 ARG A C 1
ATOM 1511 O O . ARG A 1 194 ? -18.943 21.207 3.043 1.00 81.25 194 ARG A O 1
ATOM 1518 N N . TYR A 1 195 ? -17.590 19.611 3.858 1.00 82.88 195 TYR A N 1
ATOM 1519 C CA . TYR A 1 195 ? -16.395 19.959 3.098 1.00 82.88 195 TYR A CA 1
ATOM 1520 C C . TYR A 1 195 ? -16.219 18.973 1.950 1.00 82.88 195 TYR A C 1
ATOM 1522 O O . TYR A 1 195 ? -16.378 17.765 2.147 1.00 82.88 195 TYR A O 1
ATOM 1530 N N . GLN A 1 196 ? -15.884 19.480 0.762 1.00 85.88 196 GLN A N 1
ATOM 1531 C CA . GLN A 1 196 ? -15.641 18.669 -0.424 1.00 85.88 196 GLN A CA 1
ATOM 1532 C C . GLN A 1 196 ? -14.199 18.850 -0.897 1.00 85.88 196 GLN A C 1
ATOM 1534 O O . GLN A 1 196 ? -13.706 19.967 -1.064 1.00 85.88 196 GLN A O 1
ATOM 1539 N N . LEU A 1 197 ? -13.529 17.728 -1.143 1.00 88.38 197 LEU A N 1
ATOM 1540 C CA . LEU A 1 197 ? -12.216 17.690 -1.770 1.00 88.38 197 LEU A CA 1
ATOM 1541 C C . LEU A 1 197 ? -12.313 16.866 -3.046 1.00 88.38 197 LEU A C 1
ATOM 1543 O O . LEU A 1 197 ? -12.701 15.696 -3.008 1.00 88.38 197 LEU A O 1
ATOM 1547 N N . ILE A 1 198 ? -11.945 17.483 -4.164 1.00 88.75 198 ILE A N 1
ATOM 1548 C CA . ILE A 1 198 ? -11.814 16.801 -5.446 1.00 88.75 198 ILE A CA 1
ATOM 1549 C C . ILE A 1 198 ? -10.329 16.569 -5.678 1.00 88.75 198 ILE A C 1
ATOM 1551 O O . ILE A 1 198 ? -9.541 17.511 -5.669 1.00 88.75 198 ILE A O 1
ATOM 1555 N N . LEU A 1 199 ? -9.937 15.314 -5.863 1.00 87.56 199 LEU A N 1
ATOM 1556 C CA . LEU A 1 199 ? -8.559 14.928 -6.129 1.00 87.56 199 LEU A CA 1
ATOM 1557 C C . LEU A 1 199 ? -8.410 14.365 -7.530 1.00 87.56 199 LEU A C 1
ATOM 1559 O O . LEU A 1 199 ? -9.163 13.489 -7.946 1.00 87.56 199 LEU A O 1
ATOM 1563 N N . GLU A 1 200 ? -7.360 14.790 -8.212 1.00 86.56 200 GLU A N 1
ATOM 1564 C CA . GLU A 1 200 ? -6.927 14.222 -9.477 1.00 86.56 200 GLU A CA 1
ATOM 1565 C C . GLU A 1 200 ? -5.571 13.549 -9.276 1.00 86.56 200 GLU A C 1
ATOM 1567 O O . GLU A 1 200 ? -4.570 14.187 -8.934 1.00 86.56 200 GLU A O 1
ATOM 1572 N N . LEU A 1 201 ? -5.539 12.232 -9.479 1.00 85.75 201 LEU A N 1
ATOM 1573 C CA . LEU A 1 201 ? -4.312 11.446 -9.453 1.00 85.75 201 LEU A CA 1
ATOM 1574 C C . LEU A 1 201 ? -3.860 11.198 -10.891 1.00 85.75 201 LEU A C 1
ATOM 1576 O O . LEU A 1 201 ? -4.506 10.476 -11.643 1.00 85.75 201 LEU A O 1
ATOM 1580 N N . VAL A 1 202 ? -2.719 11.754 -11.276 1.00 83.38 202 VAL A N 1
ATOM 1581 C CA . VAL A 1 202 ? -2.175 11.605 -12.629 1.00 83.38 202 VAL A CA 1
ATOM 1582 C C . VAL A 1 202 ? -0.894 10.778 -12.574 1.00 83.38 202 VAL A C 1
ATOM 1584 O O . VAL A 1 202 ? 0.033 11.076 -11.821 1.00 83.38 202 VAL A O 1
ATOM 1587 N N . ARG A 1 203 ? -0.819 9.733 -13.402 1.00 81.06 203 ARG A N 1
ATOM 1588 C CA . ARG A 1 203 ? 0.416 8.998 -13.683 1.00 81.06 203 ARG A CA 1
ATOM 1589 C C . ARG A 1 203 ? 1.048 9.553 -14.960 1.00 81.06 203 ARG A C 1
ATOM 1591 O O . ARG A 1 203 ? 0.532 9.396 -16.073 1.00 81.06 203 ARG A O 1
ATOM 1598 N N . VAL A 1 204 ? 2.210 10.176 -14.803 1.00 75.50 204 VAL A N 1
ATOM 1599 C CA . VAL A 1 204 ? 2.971 10.779 -15.905 1.00 75.50 204 VAL A CA 1
ATOM 1600 C C . VAL A 1 204 ? 3.479 9.669 -16.844 1.00 75.50 204 VAL A C 1
ATOM 1602 O O . VAL A 1 204 ? 3.952 8.631 -16.371 1.00 75.50 204 VAL A O 1
ATOM 1605 N N . PRO A 1 205 ? 3.412 9.836 -18.183 1.00 61.91 205 PRO A N 1
ATOM 1606 C CA . PRO A 1 205 ? 3.122 11.076 -18.916 1.00 61.91 205 PRO A CA 1
ATOM 1607 C C . PRO A 1 205 ? 1.699 11.246 -19.472 1.00 61.91 205 PRO A C 1
ATOM 1609 O O . PRO A 1 205 ? 1.454 12.267 -20.103 1.00 61.91 205 PRO A O 1
ATOM 1612 N N . ARG A 1 206 ? 0.799 10.259 -19.367 1.00 57.16 206 ARG A N 1
ATOM 1613 C CA . ARG A 1 206 ? -0.428 10.242 -20.198 1.00 57.16 206 ARG A CA 1
ATOM 1614 C C . ARG A 1 206 ? -1.706 9.770 -19.512 1.00 57.16 206 ARG A C 1
ATOM 1616 O O . ARG A 1 206 ? -2.720 9.682 -20.194 1.00 57.16 206 ARG A O 1
ATOM 1623 N N . PHE A 1 207 ? -1.687 9.451 -18.221 1.00 64.50 207 PHE A N 1
ATOM 1624 C CA . PHE A 1 207 ? -2.873 8.900 -17.573 1.00 64.50 207 PHE A CA 1
ATOM 1625 C C . PHE A 1 207 ? -3.367 9.802 -16.448 1.00 64.50 207 PHE A C 1
ATOM 1627 O O . PHE A 1 207 ? -2.669 9.962 -15.452 1.00 64.50 207 PHE A O 1
ATOM 1634 N N . ALA A 1 208 ? -4.568 10.353 -16.602 1.00 60.47 208 ALA A N 1
ATOM 1635 C CA . ALA A 1 208 ? -5.325 10.956 -15.515 1.00 60.47 208 ALA A CA 1
ATOM 1636 C C . ALA A 1 208 ? -6.293 9.900 -14.970 1.00 60.47 208 ALA A C 1
ATOM 1638 O O . ALA A 1 208 ? -7.078 9.339 -15.734 1.00 60.47 208 ALA A O 1
ATOM 1639 N N . ALA A 1 209 ? -6.197 9.585 -13.679 1.00 63.97 209 ALA A N 1
ATOM 1640 C CA . ALA A 1 209 ? -7.224 8.809 -13.000 1.00 63.97 209 ALA A CA 1
ATOM 1641 C C . ALA A 1 209 ? -8.501 9.650 -12.873 1.00 63.97 209 ALA A C 1
ATOM 1643 O O . ALA A 1 209 ? -8.453 10.880 -12.947 1.00 63.97 209 ALA A O 1
ATOM 1644 N N . SER A 1 210 ? -9.637 8.974 -12.686 1.00 64.88 210 SER A N 1
ATOM 1645 C CA . SER A 1 210 ? -10.922 9.638 -12.474 1.00 64.88 210 SER A CA 1
ATOM 1646 C C . SER A 1 210 ? -10.823 10.621 -11.300 1.00 64.88 210 SER A C 1
ATOM 1648 O O . SER A 1 210 ? -10.222 10.261 -10.281 1.00 64.88 210 SER A O 1
ATOM 1650 N N . PRO A 1 211 ? -11.412 11.829 -11.402 1.00 79.31 211 PRO A N 1
ATOM 1651 C CA . PRO A 1 211 ? -11.478 12.738 -10.271 1.00 79.31 211 PRO A CA 1
ATOM 1652 C C . PRO A 1 211 ? -12.202 12.037 -9.123 1.00 79.31 211 PRO A C 1
ATOM 1654 O O . PRO A 1 211 ? -13.297 11.491 -9.284 1.00 79.31 211 PRO A O 1
ATOM 1657 N N . LEU A 1 212 ? -11.551 12.011 -7.971 1.00 82.62 212 LEU A N 1
ATOM 1658 C CA . LEU A 1 212 ? -12.060 11.415 -6.754 1.00 82.62 212 LEU A CA 1
ATOM 1659 C C . LEU A 1 212 ? -12.709 12.520 -5.930 1.00 82.62 212 LEU A C 1
ATOM 1661 O O . LEU A 1 212 ? -12.029 13.433 -5.470 1.00 82.62 212 LEU A O 1
ATOM 1665 N N . VAL A 1 213 ? -14.019 12.423 -5.740 1.00 87.38 213 VAL A N 1
ATOM 1666 C CA . VAL A 1 213 ? -14.793 13.393 -4.964 1.00 87.38 213 VAL A CA 1
ATOM 1667 C C . VAL A 1 213 ? -15.073 12.800 -3.591 1.00 87.38 213 VAL A C 1
ATOM 1669 O O . VAL A 1 213 ? -15.695 11.743 -3.489 1.00 87.38 213 VAL A O 1
ATOM 1672 N N . ILE A 1 214 ? -14.600 13.463 -2.537 1.00 87.62 214 ILE A N 1
ATOM 1673 C CA . ILE A 1 214 ? -14.834 13.048 -1.152 1.00 87.62 214 ILE A CA 1
ATOM 1674 C C . ILE A 1 214 ? -15.514 14.176 -0.398 1.00 87.62 214 ILE A C 1
ATOM 1676 O O . ILE A 1 214 ? -15.059 15.318 -0.427 1.00 87.62 214 ILE A O 1
ATOM 1680 N N . GLU A 1 215 ? -16.576 13.816 0.315 1.00 87.00 215 GLU A N 1
ATOM 1681 C CA . GLU A 1 215 ? -17.356 14.720 1.150 1.00 87.00 215 GLU A CA 1
ATOM 1682 C C . GLU A 1 215 ? -17.462 14.175 2.576 1.00 87.00 215 GLU A C 1
ATOM 1684 O O . GLU A 1 215 ? -17.752 12.992 2.788 1.00 87.00 215 GLU A O 1
ATOM 1689 N N . ASP A 1 216 ? -17.226 15.035 3.564 1.00 85.19 216 ASP A N 1
ATOM 1690 C CA . ASP A 1 216 ? -17.434 14.737 4.985 1.00 85.19 216 ASP A CA 1
ATOM 1691 C C . ASP A 1 216 ? -17.703 16.043 5.757 1.00 85.19 216 ASP A C 1
ATOM 1693 O O . ASP A 1 216 ? -17.579 17.144 5.225 1.00 85.19 216 ASP A O 1
ATOM 1697 N N . GLU A 1 217 ? -18.077 15.928 7.025 1.00 84.88 217 GLU A N 1
ATOM 1698 C CA . GLU A 1 217 ? -18.376 17.051 7.926 1.00 84.88 217 GLU A CA 1
ATOM 1699 C C . GLU A 1 217 ? -17.108 17.700 8.502 1.00 84.88 217 GLU A C 1
ATOM 1701 O O . GLU A 1 217 ? -17.160 18.790 9.059 1.00 84.88 217 GLU A O 1
ATOM 1706 N N . ASN A 1 218 ? -15.952 17.036 8.392 1.00 85.56 218 ASN A N 1
ATOM 1707 C CA . ASN A 1 218 ? -14.692 17.493 8.979 1.00 85.56 218 ASN A CA 1
ATOM 1708 C C . ASN A 1 218 ? -13.528 17.331 7.991 1.00 85.56 218 ASN A C 1
ATOM 1710 O O . ASN A 1 218 ? -13.292 16.226 7.494 1.00 85.56 218 ASN A O 1
ATOM 1714 N N . TRP A 1 219 ? -12.749 18.399 7.786 1.00 83.31 219 TRP A N 1
ATOM 1715 C CA . TRP A 1 219 ? -11.535 18.406 6.965 1.00 83.31 219 TRP A CA 1
ATOM 1716 C C . TRP A 1 219 ? -10.562 17.274 7.286 1.00 83.31 219 TRP A C 1
ATOM 1718 O O . TRP A 1 219 ? -10.070 16.620 6.371 1.00 83.31 219 TRP A O 1
ATOM 1728 N N . ALA A 1 220 ? -10.319 16.976 8.563 1.00 85.62 220 ALA A N 1
ATOM 1729 C CA . ALA A 1 220 ? -9.413 15.894 8.942 1.00 85.62 220 ALA A CA 1
ATOM 1730 C C . ALA A 1 220 ? -9.900 14.533 8.412 1.00 85.62 220 ALA A C 1
ATOM 1732 O O . ALA A 1 220 ? -9.102 13.736 7.918 1.00 85.62 220 ALA A O 1
ATOM 1733 N N . ARG A 1 221 ? -11.218 14.283 8.444 1.00 86.62 221 ARG A N 1
ATOM 1734 C CA . ARG A 1 221 ? -11.813 13.053 7.897 1.00 86.62 221 ARG A CA 1
ATOM 1735 C C . ARG A 1 221 ? -11.770 13.037 6.374 1.00 86.62 221 ARG A C 1
ATOM 1737 O O . ARG A 1 221 ? -11.449 11.992 5.811 1.00 86.62 221 ARG A O 1
ATOM 1744 N N . VAL A 1 222 ? -12.048 14.173 5.724 1.00 89.19 222 VAL A N 1
ATOM 1745 C CA . VAL A 1 222 ? -11.935 14.318 4.263 1.00 89.19 222 VAL A CA 1
ATOM 1746 C C . VAL A 1 222 ? -10.512 13.995 3.815 1.00 89.19 222 VAL A C 1
ATOM 1748 O O . VAL A 1 222 ? -10.330 13.117 2.978 1.00 89.19 222 VAL A O 1
ATOM 1751 N N . LEU A 1 223 ? -9.502 14.630 4.418 1.00 89.75 223 LEU A N 1
ATOM 1752 C CA . LEU A 1 223 ? -8.092 14.442 4.066 1.00 89.75 223 LEU A CA 1
ATOM 1753 C C . LEU A 1 223 ? -7.600 13.020 4.360 1.00 89.75 223 LEU A C 1
ATOM 1755 O O . LEU A 1 223 ? -6.848 12.468 3.561 1.00 89.75 223 LEU A O 1
ATOM 1759 N N . HIS A 1 224 ? -8.042 12.405 5.460 1.00 88.12 224 HIS A N 1
ATOM 1760 C CA . HIS A 1 224 ? -7.696 11.018 5.777 1.00 88.12 224 HIS A CA 1
ATOM 1761 C C . HIS A 1 224 ? -8.297 10.035 4.762 1.00 88.12 224 HIS A C 1
ATOM 1763 O O . HIS A 1 224 ? -7.578 9.211 4.198 1.00 88.12 224 HIS A O 1
ATOM 1769 N N . ARG A 1 225 ? -9.600 10.154 4.462 1.00 89.62 225 ARG A N 1
ATOM 1770 C CA . ARG A 1 225 ? -10.262 9.332 3.431 1.00 89.62 225 ARG A CA 1
ATOM 1771 C C . ARG A 1 225 ? -9.632 9.545 2.061 1.00 89.62 225 ARG A C 1
ATOM 1773 O O . ARG A 1 225 ? -9.442 8.589 1.320 1.00 89.62 225 ARG A O 1
ATOM 1780 N N . ALA A 1 226 ? -9.272 10.783 1.749 1.00 90.19 226 ALA A N 1
ATOM 1781 C CA . ALA A 1 226 ? -8.590 11.162 0.525 1.00 90.19 226 ALA A CA 1
ATOM 1782 C C . ALA A 1 226 ? -7.209 10.519 0.404 1.00 90.19 226 ALA A C 1
ATOM 1784 O O . ALA A 1 226 ? -6.910 9.907 -0.621 1.00 90.19 226 ALA A O 1
ATOM 1785 N N . ALA A 1 227 ? -6.392 10.585 1.456 1.00 89.25 227 ALA A N 1
ATOM 1786 C CA . ALA A 1 227 ? -5.092 9.925 1.486 1.00 89.25 227 ALA A CA 1
ATOM 1787 C C . ALA A 1 227 ? -5.243 8.404 1.325 1.00 89.25 227 ALA A C 1
ATOM 1789 O O . ALA A 1 227 ? -4.545 7.800 0.512 1.00 89.25 227 ALA A O 1
ATOM 1790 N N . ASN A 1 228 ? -6.212 7.800 2.018 1.00 90.06 228 ASN A N 1
ATOM 1791 C CA . ASN A 1 228 ? -6.501 6.369 1.934 1.00 90.06 228 ASN A CA 1
ATOM 1792 C C . ASN A 1 228 ? -7.033 5.935 0.568 1.00 90.06 228 ASN A C 1
ATOM 1794 O O . ASN A 1 228 ? -6.694 4.855 0.091 1.00 90.06 228 ASN A O 1
ATOM 1798 N N . ALA A 1 229 ? -7.820 6.769 -0.100 1.00 89.19 229 ALA A N 1
ATOM 1799 C CA . ALA A 1 229 ? -8.298 6.488 -1.443 1.00 89.19 229 ALA A CA 1
ATOM 1800 C C . ALA A 1 229 ? -7.182 6.602 -2.491 1.00 89.19 229 ALA A C 1
ATOM 1802 O O . ALA A 1 229 ? -7.062 5.727 -3.347 1.00 89.19 229 ALA A O 1
ATOM 1803 N N . VAL A 1 230 ? -6.301 7.604 -2.383 1.00 88.62 230 VAL A N 1
ATOM 1804 C CA . VAL A 1 230 ? -5.088 7.683 -3.216 1.00 88.62 230 VAL A CA 1
ATOM 1805 C C . VAL A 1 230 ? -4.195 6.464 -2.973 1.00 88.62 230 VAL A C 1
ATOM 1807 O O . VAL A 1 230 ? -3.739 5.829 -3.925 1.00 88.62 230 VAL A O 1
ATOM 1810 N N . ALA A 1 231 ? -3.999 6.085 -1.710 1.00 87.75 231 ALA A N 1
ATOM 1811 C CA . ALA A 1 231 ? -3.260 4.892 -1.327 1.00 87.75 231 ALA A CA 1
ATOM 1812 C C . ALA A 1 231 ? -3.860 3.618 -1.942 1.00 87.75 231 ALA A C 1
ATOM 1814 O O . ALA A 1 231 ? -3.137 2.850 -2.576 1.00 87.75 231 ALA A O 1
ATOM 1815 N N . ALA A 1 232 ? -5.177 3.427 -1.833 1.00 87.88 232 ALA A N 1
ATOM 1816 C CA . ALA A 1 232 ? -5.893 2.280 -2.388 1.00 87.88 232 ALA A CA 1
ATOM 1817 C C . ALA A 1 232 ? -5.776 2.175 -3.919 1.00 87.88 232 ALA A C 1
ATOM 1819 O O . ALA A 1 232 ? -5.777 1.066 -4.452 1.00 87.88 232 ALA A O 1
ATOM 1820 N N . LEU A 1 233 ? -5.622 3.298 -4.630 1.00 86.19 233 LEU A N 1
ATOM 1821 C CA . LEU A 1 233 ? -5.369 3.309 -6.075 1.00 86.19 233 LEU A CA 1
ATOM 1822 C C . LEU A 1 233 ? -3.913 2.957 -6.417 1.00 86.19 233 LEU A C 1
ATOM 1824 O O . LEU A 1 233 ? -3.664 2.211 -7.363 1.00 86.19 233 LEU A O 1
ATOM 1828 N N . VAL A 1 234 ? -2.945 3.475 -5.656 1.00 86.00 234 VAL A N 1
ATOM 1829 C CA . VAL A 1 234 ? -1.506 3.310 -5.939 1.00 86.00 234 VAL A CA 1
ATOM 1830 C C . VAL A 1 234 ? -0.982 1.933 -5.509 1.00 86.00 234 VAL A C 1
ATOM 1832 O O . VAL A 1 234 ? -0.195 1.314 -6.232 1.00 86.00 234 VAL A O 1
ATOM 1835 N N . ILE A 1 235 ? -1.423 1.432 -4.352 1.00 85.38 235 ILE A N 1
ATOM 1836 C CA . ILE A 1 235 ? -0.955 0.188 -3.722 1.00 85.38 235 ILE A CA 1
ATOM 1837 C C . ILE A 1 235 ? -0.989 -1.010 -4.685 1.00 85.38 235 ILE A C 1
ATOM 1839 O O . ILE A 1 235 ? 0.087 -1.579 -4.901 1.00 85.38 235 ILE A O 1
ATOM 1843 N N . PRO A 1 236 ? -2.122 -1.354 -5.336 1.00 85.12 236 PRO A N 1
ATOM 1844 C CA . PRO A 1 236 ? -2.258 -2.496 -6.254 1.00 85.12 236 PRO A CA 1
ATOM 1845 C C . PRO A 1 236 ? -1.200 -2.596 -7.348 1.00 85.12 236 PRO A C 1
ATOM 1847 O O . PRO A 1 236 ? -0.835 -3.702 -7.752 1.00 85.12 236 PRO A O 1
ATOM 1850 N N . ARG A 1 237 ? -0.712 -1.444 -7.826 1.00 83.94 237 ARG A N 1
ATOM 1851 C CA . ARG A 1 237 ? 0.274 -1.330 -8.913 1.00 83.94 237 ARG A CA 1
ATOM 1852 C C . ARG A 1 237 ? 1.710 -1.194 -8.417 1.00 83.94 237 ARG A C 1
ATOM 1854 O O . ARG A 1 237 ? 2.652 -1.266 -9.207 1.00 83.94 237 ARG A O 1
ATOM 1861 N N . SER A 1 238 ? 1.888 -0.988 -7.120 1.00 84.88 238 SER A N 1
ATOM 1862 C CA . SER A 1 238 ? 3.193 -0.795 -6.511 1.00 84.88 238 SER A CA 1
ATOM 1863 C C . SER A 1 238 ? 3.823 -2.117 -6.057 1.00 84.88 238 SER A C 1
ATOM 1865 O O . SER A 1 238 ? 3.170 -3.142 -5.848 1.00 84.88 238 SER A O 1
ATOM 1867 N N . ALA A 1 239 ? 5.130 -2.080 -5.823 1.00 83.06 239 ALA A N 1
ATOM 1868 C CA . ALA A 1 239 ? 5.895 -3.146 -5.200 1.00 83.06 239 ALA A CA 1
ATOM 1869 C C . ALA A 1 239 ? 5.378 -3.466 -3.791 1.00 83.06 239 ALA A C 1
ATOM 1871 O O . ALA A 1 239 ? 5.557 -4.592 -3.327 1.00 83.06 239 ALA A O 1
ATOM 1872 N N . TYR A 1 240 ? 4.721 -2.501 -3.136 1.00 81.81 240 TYR A N 1
ATOM 1873 C CA . TYR A 1 240 ? 4.225 -2.628 -1.773 1.00 81.81 240 TYR A CA 1
ATOM 1874 C C . TYR A 1 240 ? 3.269 -3.814 -1.621 1.00 81.81 240 TYR A C 1
ATOM 1876 O O . TYR A 1 240 ? 3.417 -4.581 -0.679 1.00 81.81 240 TYR A O 1
ATOM 1884 N N . VAL A 1 241 ? 2.378 -4.059 -2.588 1.00 82.25 241 VAL A N 1
ATOM 1885 C CA . VAL A 1 241 ? 1.452 -5.213 -2.561 1.00 82.25 241 VAL A CA 1
ATOM 1886 C C . VAL A 1 241 ? 2.157 -6.559 -2.622 1.00 82.25 241 VAL A C 1
ATOM 1888 O O . VAL A 1 241 ? 1.624 -7.570 -2.176 1.00 82.25 241 VAL A O 1
ATOM 1891 N N . ARG A 1 242 ? 3.366 -6.615 -3.181 1.00 77.19 242 ARG A N 1
ATOM 1892 C CA . ARG A 1 242 ? 4.123 -7.872 -3.230 1.00 77.19 242 ARG A CA 1
ATOM 1893 C C . ARG A 1 242 ? 4.823 -8.177 -1.916 1.00 77.19 242 ARG A C 1
ATOM 1895 O O . ARG A 1 242 ? 5.029 -9.349 -1.622 1.00 77.19 242 ARG A O 1
ATOM 1902 N N . THR A 1 243 ? 5.190 -7.141 -1.169 1.00 77.31 243 THR A N 1
ATOM 1903 C CA . THR A 1 243 ? 5.838 -7.269 0.140 1.00 77.31 243 THR A CA 1
ATOM 1904 C C . THR A 1 243 ? 4.807 -7.386 1.259 1.00 77.31 243 THR A C 1
ATOM 1906 O O . THR A 1 243 ? 5.011 -8.134 2.209 1.00 77.31 243 THR A O 1
ATOM 1909 N N . ASN A 1 244 ? 3.696 -6.656 1.151 1.00 81.06 244 ASN A N 1
ATOM 1910 C CA . ASN A 1 244 ? 2.643 -6.644 2.148 1.00 81.06 244 ASN A CA 1
ATOM 1911 C C . ASN A 1 244 ? 1.670 -7.804 1.913 1.00 81.06 244 ASN A C 1
ATOM 1913 O O . ASN A 1 244 ? 0.955 -7.871 0.914 1.00 81.06 244 ASN A O 1
ATOM 1917 N N . ILE A 1 245 ? 1.643 -8.702 2.888 1.00 80.12 245 ILE A N 1
ATOM 1918 C CA . ILE A 1 245 ? 0.873 -9.934 2.855 1.00 80.12 245 ILE A CA 1
ATOM 1919 C C . ILE A 1 245 ? -0.647 -9.657 2.897 1.00 80.12 245 ILE A C 1
ATOM 1921 O O . ILE A 1 245 ? -1.401 -10.341 2.206 1.00 80.12 245 ILE A O 1
ATOM 1925 N N . HIS A 1 246 ? -1.097 -8.612 3.606 1.00 82.38 246 HIS A N 1
ATOM 1926 C CA . HIS A 1 246 ? -2.519 -8.265 3.767 1.00 82.38 246 HIS A CA 1
ATOM 1927 C C . HIS A 1 246 ? -3.197 -7.868 2.451 1.00 82.38 246 HIS A C 1
ATOM 1929 O O . HIS A 1 246 ? -4.383 -8.130 2.253 1.00 82.38 246 HIS A O 1
ATOM 1935 N N . TRP A 1 247 ? -2.434 -7.261 1.539 1.00 84.56 247 TRP A N 1
ATOM 1936 C CA . TRP A 1 247 ? -2.934 -6.748 0.260 1.00 84.56 247 TRP A CA 1
ATOM 1937 C C . TRP A 1 247 ? -2.545 -7.623 -0.930 1.00 84.56 247 TRP A C 1
ATOM 1939 O O . TRP A 1 247 ? -2.890 -7.299 -2.061 1.00 84.56 247 TRP A O 1
ATOM 1949 N N . ALA A 1 248 ? -1.847 -8.740 -0.704 1.00 81.06 248 ALA A N 1
ATOM 1950 C CA . ALA A 1 248 ? -1.281 -9.565 -1.770 1.00 81.06 248 ALA A CA 1
ATOM 1951 C C . ALA A 1 248 ? -2.331 -10.099 -2.764 1.00 81.06 248 ALA A C 1
ATOM 1953 O O . ALA A 1 248 ? -2.017 -10.250 -3.947 1.00 81.06 248 ALA A O 1
ATOM 1954 N N . ALA A 1 249 ? -3.558 -10.356 -2.294 1.00 79.31 249 ALA A N 1
ATOM 1955 C CA . ALA A 1 249 ? -4.690 -10.798 -3.116 1.00 79.31 249 ALA A CA 1
ATOM 1956 C C . ALA A 1 249 ? -5.201 -9.705 -4.074 1.00 79.31 249 ALA A C 1
ATOM 1958 O O . ALA A 1 249 ? -5.741 -10.011 -5.130 1.00 79.31 249 ALA A O 1
ATOM 1959 N N . TRP A 1 250 ? -4.961 -8.435 -3.744 1.00 83.06 250 TRP A N 1
ATOM 1960 C CA . TRP A 1 250 ? -5.412 -7.265 -4.498 1.00 83.06 250 TRP A CA 1
ATOM 1961 C C . TRP A 1 250 ? -4.376 -6.769 -5.517 1.00 83.06 250 TRP A C 1
ATOM 1963 O O . TRP A 1 250 ? -4.361 -5.603 -5.914 1.00 83.06 250 TRP A O 1
ATOM 1973 N N . ARG A 1 251 ? -3.468 -7.645 -5.950 1.00 83.06 251 ARG A N 1
ATOM 1974 C CA . ARG A 1 251 ? -2.478 -7.305 -6.973 1.00 83.06 251 ARG A CA 1
ATOM 1975 C C . ARG A 1 251 ? -3.169 -7.001 -8.297 1.00 83.06 251 ARG A C 1
ATOM 1977 O O . ARG A 1 251 ? -3.958 -7.812 -8.767 1.00 83.06 251 ARG A O 1
ATOM 1984 N N . ASP A 1 252 ? -2.821 -5.860 -8.893 1.00 80.31 252 ASP A N 1
ATOM 1985 C CA . ASP A 1 252 ? -3.376 -5.390 -10.172 1.00 80.31 252 ASP A CA 1
ATOM 1986 C C . ASP A 1 252 ? -4.906 -5.157 -10.159 1.00 80.31 252 ASP A C 1
ATOM 1988 O O . ASP A 1 252 ? -5.516 -4.892 -11.195 1.00 80.31 252 ASP A O 1
ATOM 1992 N N . ALA A 1 253 ? -5.509 -5.169 -8.968 1.00 83.31 253 ALA A N 1
ATOM 1993 C CA . ALA A 1 253 ? -6.941 -5.082 -8.730 1.00 83.31 253 ALA A CA 1
ATOM 1994 C C . ALA A 1 253 ? -7.330 -3.792 -8.001 1.00 83.31 253 ALA A C 1
ATOM 1996 O O . ALA A 1 253 ? -6.571 -3.275 -7.183 1.00 83.31 253 ALA A O 1
ATOM 1997 N N . LYS A 1 254 ? -8.535 -3.279 -8.250 1.00 83.75 254 LYS A N 1
ATOM 1998 C CA . LYS A 1 254 ? -9.058 -2.098 -7.558 1.00 83.75 254 LYS A CA 1
ATOM 1999 C C . LYS A 1 254 ? -9.420 -2.437 -6.112 1.00 83.75 254 LYS A C 1
ATOM 2001 O O . LYS A 1 254 ? -10.435 -3.081 -5.870 1.00 83.75 254 LYS A O 1
ATOM 2006 N N . ILE A 1 255 ? -8.631 -1.952 -5.154 1.00 85.50 255 ILE A N 1
ATOM 2007 C CA . ILE A 1 255 ? -8.991 -2.022 -3.733 1.00 85.50 255 ILE A CA 1
ATOM 2008 C C . ILE A 1 255 ? -10.114 -1.008 -3.471 1.00 85.50 255 ILE A C 1
ATOM 2010 O O . ILE A 1 255 ? -9.942 0.173 -3.791 1.00 85.50 255 ILE A O 1
ATOM 2014 N N . PRO A 1 256 ? -11.253 -1.414 -2.882 1.00 86.38 256 PRO A N 1
ATOM 2015 C CA . PRO A 1 256 ? -12.246 -0.451 -2.430 1.00 86.38 256 PRO A CA 1
ATOM 2016 C C . PRO A 1 256 ? -11.630 0.435 -1.344 1.00 86.38 256 PRO A C 1
ATOM 2018 O O . PRO A 1 256 ? -11.128 -0.071 -0.341 1.00 86.38 256 PRO A O 1
ATOM 2021 N N . TYR A 1 257 ? -11.656 1.760 -1.528 1.00 86.50 257 TYR A N 1
ATOM 2022 C CA . TYR A 1 257 ? -11.007 2.663 -0.574 1.00 86.50 257 TYR A CA 1
ATOM 2023 C C . TYR A 1 257 ? -11.596 2.536 0.834 1.00 86.50 257 TYR A C 1
ATOM 2025 O O . TYR A 1 257 ? -10.883 2.761 1.800 1.00 86.50 257 TYR A O 1
ATOM 2033 N N . GLU A 1 258 ? -12.866 2.140 0.963 1.00 89.19 258 GLU A N 1
ATOM 2034 C CA . GLU A 1 258 ? -13.522 1.914 2.254 1.00 89.19 258 GLU A CA 1
ATOM 2035 C C . GLU A 1 258 ? -12.899 0.752 3.033 1.00 89.19 258 GLU A C 1
ATOM 2037 O O . GLU A 1 258 ? -12.751 0.847 4.248 1.00 89.19 258 GLU A O 1
ATOM 2042 N N . LEU A 1 259 ? -12.483 -0.317 2.343 1.00 90.62 259 LEU A N 1
ATOM 2043 C CA . LEU A 1 259 ? -11.772 -1.443 2.956 1.00 90.62 259 LEU A CA 1
ATOM 2044 C C . LEU A 1 259 ? -10.413 -0.985 3.478 1.00 90.62 259 LEU A C 1
ATOM 2046 O O . LEU A 1 259 ? -10.030 -1.301 4.604 1.00 90.62 259 LEU A O 1
ATOM 2050 N N . PHE A 1 260 ? -9.691 -0.230 2.649 1.00 89.56 260 PHE A N 1
ATOM 2051 C CA . PHE A 1 260 ? -8.392 0.307 3.025 1.00 89.56 260 PHE A CA 1
ATOM 2052 C C . PHE A 1 260 ? -8.515 1.316 4.176 1.00 89.56 260 PHE A C 1
ATOM 2054 O O . PHE A 1 260 ? -7.753 1.235 5.135 1.00 89.56 260 PHE A O 1
ATOM 2061 N N . ASP A 1 261 ? -9.502 2.216 4.130 1.00 89.69 261 ASP A N 1
ATOM 2062 C CA . ASP A 1 261 ? -9.773 3.208 5.175 1.00 89.69 261 ASP A CA 1
ATOM 2063 C C . ASP A 1 261 ? -10.142 2.544 6.505 1.00 89.69 261 ASP A C 1
ATOM 2065 O O . ASP A 1 261 ? -9.553 2.891 7.525 1.00 89.69 261 ASP A O 1
ATOM 2069 N N . ALA A 1 262 ? -11.034 1.547 6.502 1.00 92.81 262 ALA A N 1
ATOM 2070 C CA . ALA A 1 262 ? -11.391 0.792 7.705 1.00 92.81 262 ALA A CA 1
ATOM 2071 C C . ALA A 1 262 ? -10.161 0.106 8.330 1.00 92.81 262 ALA A C 1
ATOM 2073 O O . ALA A 1 262 ? -9.909 0.241 9.527 1.00 92.81 262 ALA A O 1
ATOM 2074 N N . TYR A 1 263 ? -9.323 -0.545 7.516 1.00 92.56 263 TYR A N 1
ATOM 2075 C CA . TYR A 1 263 ? -8.080 -1.158 7.996 1.00 92.56 263 TYR A CA 1
ATOM 2076 C C . TYR A 1 263 ? -7.096 -0.131 8.585 1.00 92.56 263 TYR A C 1
ATOM 2078 O O . TYR A 1 263 ? -6.513 -0.364 9.645 1.00 92.56 263 TYR A O 1
ATOM 2086 N N . GLN A 1 264 ? -6.902 1.019 7.926 1.00 90.62 264 GLN A N 1
ATOM 2087 C CA . GLN A 1 264 ? -6.001 2.063 8.429 1.00 90.62 264 GLN A CA 1
ATOM 2088 C C . GLN A 1 264 ? -6.522 2.703 9.718 1.00 90.62 264 GLN A C 1
ATOM 2090 O O . GLN A 1 264 ? -5.744 2.920 10.647 1.00 90.62 264 GLN A O 1
ATOM 2095 N N . ARG A 1 265 ? -7.833 2.952 9.818 1.00 90.69 265 ARG A N 1
ATOM 2096 C CA . ARG A 1 265 ? -8.468 3.457 11.045 1.00 90.69 265 ARG A CA 1
ATOM 2097 C C . ARG A 1 265 ? -8.297 2.492 12.208 1.00 90.69 265 ARG A C 1
ATOM 2099 O O . ARG A 1 265 ? -7.944 2.932 13.297 1.00 90.69 265 ARG A O 1
ATOM 2106 N N . ALA A 1 266 ? -8.470 1.193 11.974 1.00 93.38 266 ALA A N 1
ATOM 2107 C CA . ALA A 1 266 ? -8.236 0.189 13.002 1.00 93.38 266 ALA A CA 1
ATOM 2108 C C . ALA A 1 266 ? -6.788 0.241 13.528 1.00 93.38 266 ALA A C 1
ATOM 2110 O O . ALA A 1 266 ? -6.576 0.349 14.734 1.00 93.38 266 ALA A O 1
ATOM 2111 N N . ASN A 1 267 ? -5.787 0.293 12.639 1.00 90.62 267 ASN A N 1
ATOM 2112 C CA . ASN A 1 267 ? -4.377 0.432 13.040 1.00 90.62 267 ASN A CA 1
ATOM 2113 C C . ASN A 1 267 ? -4.094 1.743 13.788 1.00 90.62 267 ASN A C 1
ATOM 2115 O O . ASN A 1 267 ? -3.302 1.779 14.735 1.00 90.62 267 ASN A O 1
ATOM 2119 N N . HIS A 1 268 ? -4.739 2.831 13.365 1.00 89.06 268 HIS A N 1
ATOM 2120 C CA . HIS A 1 268 ? -4.656 4.111 14.051 1.00 89.06 268 HIS A CA 1
ATOM 2121 C C . HIS A 1 268 ? -5.188 3.972 15.483 1.00 89.06 268 HIS A C 1
ATOM 2123 O O . HIS A 1 268 ? -4.472 4.281 16.431 1.00 89.06 268 HIS A O 1
ATOM 2129 N N . PHE A 1 269 ? -6.381 3.406 15.671 1.00 93.00 269 PHE A N 1
ATOM 2130 C CA . PHE A 1 269 ? -6.956 3.182 16.999 1.00 93.00 269 PHE A CA 1
ATOM 2131 C C . PHE A 1 269 ? -6.108 2.267 17.888 1.00 93.00 269 PHE A C 1
ATOM 2133 O O . PHE A 1 269 ? -5.949 2.573 19.071 1.00 93.00 269 PHE A O 1
ATOM 2140 N N . ILE A 1 270 ? -5.486 1.223 17.331 1.00 92.19 270 ILE A N 1
ATOM 2141 C CA . ILE A 1 270 ? -4.522 0.375 18.057 1.00 92.19 270 ILE A CA 1
ATOM 2142 C C . ILE A 1 270 ? -3.346 1.204 18.573 1.00 92.19 270 ILE A C 1
ATOM 2144 O O . ILE A 1 270 ? -2.961 1.073 19.734 1.00 92.19 270 ILE A O 1
ATOM 2148 N N . THR A 1 271 ? -2.809 2.103 17.745 1.00 90.81 271 THR A N 1
ATOM 2149 C CA . THR A 1 271 ? -1.700 2.989 18.139 1.00 90.81 271 THR A CA 1
ATOM 2150 C C . THR A 1 271 ? -2.079 3.869 19.337 1.00 90.81 271 THR A C 1
ATOM 2152 O O . THR A 1 271 ? -1.247 4.113 20.211 1.00 90.81 271 THR A O 1
ATOM 2155 N N . TYR A 1 272 ? -3.348 4.281 19.432 1.00 93.50 272 TYR A N 1
ATOM 2156 C CA . TYR A 1 272 ? -3.899 5.042 20.562 1.00 93.50 272 TYR A CA 1
ATOM 2157 C C . TYR A 1 272 ? -4.529 4.172 21.663 1.00 93.50 272 TYR A C 1
ATOM 2159 O O . TYR A 1 272 ? -5.177 4.712 22.558 1.00 93.50 272 TYR A O 1
ATOM 2167 N N . ARG A 1 273 ? -4.342 2.844 21.627 1.00 93.38 273 ARG A N 1
ATOM 2168 C CA . ARG A 1 273 ? -4.893 1.876 22.597 1.00 93.38 273 ARG A CA 1
ATOM 2169 C C . ARG A 1 273 ? -6.423 1.905 22.739 1.00 93.38 273 ARG A C 1
ATOM 2171 O O . ARG A 1 273 ? -6.960 1.503 23.767 1.00 93.38 273 ARG A O 1
ATOM 2178 N N . ARG A 1 274 ? -7.140 2.369 21.713 1.00 95.75 274 ARG A N 1
ATOM 2179 C CA . ARG A 1 274 ? -8.613 2.362 21.647 1.00 95.75 274 ARG A CA 1
ATOM 2180 C C . ARG A 1 274 ? -9.084 1.067 20.993 1.00 95.75 274 ARG A C 1
ATOM 2182 O O . ARG A 1 274 ? -9.502 1.052 19.839 1.00 95.75 274 ARG A O 1
ATOM 2189 N N . TYR A 1 275 ? -8.940 -0.037 21.715 1.00 94.94 275 TYR A N 1
ATOM 2190 C CA . TYR A 1 275 ? -9.059 -1.370 21.125 1.00 94.94 275 TYR A CA 1
ATOM 2191 C C . TYR A 1 275 ? -10.486 -1.753 20.702 1.00 94.94 275 TYR A C 1
ATOM 2193 O O . TYR A 1 275 ? -10.642 -2.415 19.678 1.00 94.94 275 TYR A O 1
ATOM 2201 N N . ASP A 1 276 ? -11.519 -1.276 21.401 1.00 94.12 276 ASP A N 1
ATOM 2202 C CA . ASP A 1 276 ? -12.919 -1.548 21.034 1.00 94.12 276 ASP A CA 1
ATOM 2203 C C . ASP A 1 276 ? -13.272 -0.962 19.658 1.00 94.12 276 ASP A C 1
ATOM 2205 O O . ASP A 1 276 ? -13.867 -1.621 18.804 1.00 94.12 276 ASP A O 1
ATOM 2209 N N . GLU A 1 277 ? -12.838 0.274 19.405 1.00 95.44 277 GLU A N 1
ATOM 2210 C CA . GLU A 1 277 ? -13.030 0.949 18.118 1.00 95.44 277 GLU A CA 1
ATOM 2211 C C . GLU A 1 277 ? -12.175 0.328 17.015 1.00 95.44 277 GLU A C 1
ATOM 2213 O O . GLU A 1 277 ? -12.621 0.222 15.871 1.00 95.44 277 GLU A O 1
ATOM 2218 N N . ALA A 1 278 ? -10.969 -0.134 17.356 1.00 96.81 278 ALA A N 1
ATOM 2219 C CA . ALA A 1 278 ? -10.131 -0.873 16.423 1.00 96.81 278 ALA A CA 1
ATOM 2220 C C . ALA A 1 278 ? -10.801 -2.176 15.965 1.00 96.81 278 ALA A C 1
ATOM 2222 O O . ALA A 1 278 ? -10.845 -2.450 14.764 1.00 96.81 278 ALA A O 1
ATOM 2223 N N . LEU A 1 279 ? -11.372 -2.949 16.897 1.00 96.12 279 LEU A N 1
ATOM 2224 C CA . LEU A 1 279 ? -12.123 -4.161 16.571 1.00 96.12 279 LEU A CA 1
ATOM 2225 C C . LEU A 1 279 ? -13.334 -3.849 15.689 1.00 96.12 279 LEU A C 1
ATOM 2227 O O . LEU A 1 279 ? -13.551 -4.543 14.697 1.00 96.12 279 LEU A O 1
ATOM 2231 N N . ALA A 1 280 ? -14.090 -2.790 15.996 1.00 96.38 280 ALA A N 1
ATOM 2232 C CA . ALA A 1 280 ? -15.238 -2.381 15.187 1.00 96.38 280 ALA A CA 1
ATOM 2233 C C . ALA A 1 280 ? -14.847 -2.068 13.729 1.00 96.38 280 ALA A C 1
ATOM 2235 O O . ALA A 1 280 ? -15.493 -2.553 12.795 1.00 96.38 280 ALA A O 1
ATOM 2236 N N . GLU A 1 281 ? -13.765 -1.314 13.515 1.00 96.19 281 GLU A N 1
ATOM 2237 C CA . GLU A 1 281 ? -13.279 -0.998 12.166 1.00 96.19 281 GLU A CA 1
ATOM 2238 C C . GLU A 1 281 ? -12.671 -2.220 11.459 1.00 96.19 281 GLU A C 1
ATOM 2240 O O . GLU A 1 281 ? -12.866 -2.393 10.255 1.00 96.19 281 GLU A O 1
ATOM 2245 N N . TYR A 1 282 ? -12.011 -3.138 12.173 1.00 95.94 282 TYR A N 1
ATOM 2246 C CA . TYR A 1 282 ? -11.576 -4.394 11.560 1.00 95.94 282 TYR A CA 1
ATOM 2247 C C . TYR A 1 282 ? -12.743 -5.294 11.151 1.00 95.94 282 TYR A C 1
ATOM 2249 O O . TYR A 1 282 ? -12.707 -5.865 10.060 1.00 95.94 282 TYR A O 1
ATOM 2257 N N . TYR A 1 283 ? -13.799 -5.404 11.959 1.00 95.69 283 TYR A N 1
ATOM 2258 C CA . TYR A 1 283 ? -14.998 -6.143 11.555 1.00 95.69 283 TYR A CA 1
ATOM 2259 C C . TYR A 1 283 ? -15.668 -5.510 10.335 1.00 95.69 283 TYR A C 1
ATOM 2261 O O . TYR A 1 283 ? -16.137 -6.230 9.450 1.00 95.69 283 TYR A O 1
ATOM 2269 N N . ARG A 1 284 ? -15.649 -4.176 10.228 1.00 95.25 284 ARG A N 1
ATOM 2270 C CA . ARG A 1 284 ? -16.074 -3.468 9.016 1.00 95.25 284 ARG A CA 1
ATOM 2271 C C . ARG A 1 284 ? -15.180 -3.793 7.815 1.00 95.25 284 ARG A C 1
ATOM 2273 O O . ARG A 1 284 ? -15.686 -3.995 6.718 1.00 95.25 284 ARG A O 1
ATOM 2280 N N . ALA A 1 285 ? -13.868 -3.892 7.999 1.00 94.00 285 ALA A N 1
ATOM 2281 C CA . ALA A 1 285 ? -12.965 -4.305 6.928 1.00 94.00 285 ALA A CA 1
ATOM 2282 C C . ALA A 1 285 ? -13.242 -5.755 6.474 1.00 94.00 285 ALA A C 1
ATOM 2284 O O . ALA A 1 285 ? -13.314 -6.026 5.277 1.00 94.00 285 ALA A O 1
ATOM 2285 N N . VAL A 1 286 ? -13.480 -6.684 7.407 1.00 91.00 286 VAL A N 1
ATOM 2286 C CA . VAL A 1 286 ? -13.826 -8.083 7.085 1.00 91.00 286 VAL A CA 1
ATOM 2287 C C . VAL A 1 286 ? -15.197 -8.205 6.417 1.00 91.00 286 VAL A C 1
ATOM 2289 O O . VAL A 1 286 ? -15.378 -9.086 5.582 1.00 91.00 286 VAL A O 1
ATOM 2292 N N . SER A 1 287 ? -16.167 -7.342 6.728 1.00 89.62 287 SER A N 1
ATOM 2293 C CA . SER A 1 287 ? -17.458 -7.366 6.027 1.00 89.62 287 SER A CA 1
ATOM 2294 C C . SER A 1 287 ? -17.338 -6.914 4.567 1.00 89.62 287 SER A C 1
ATOM 2296 O O . SER A 1 287 ? -18.061 -7.426 3.711 1.00 89.62 287 SER A O 1
ATOM 2298 N N . LEU A 1 288 ? -16.393 -6.014 4.272 1.00 87.62 288 LEU A N 1
ATOM 2299 C CA . LEU A 1 288 ? -16.069 -5.563 2.916 1.00 87.62 288 LEU A CA 1
ATOM 2300 C C . LEU A 1 288 ? -15.237 -6.590 2.130 1.00 87.62 288 LEU A C 1
ATOM 2302 O O . LEU A 1 288 ? -15.463 -6.763 0.933 1.00 87.62 288 LEU A O 1
ATOM 2306 N N . ASP A 1 289 ? -14.308 -7.294 2.785 1.00 84.50 289 ASP A N 1
ATOM 2307 C CA . ASP A 1 289 ? -13.550 -8.410 2.200 1.00 84.50 289 ASP A CA 1
ATOM 2308 C C . ASP A 1 289 ? -13.561 -9.649 3.117 1.00 84.50 289 ASP A C 1
ATOM 2310 O O . ASP A 1 289 ? -12.607 -9.903 3.866 1.00 84.50 289 ASP A O 1
ATOM 2314 N N . PRO A 1 290 ? -14.617 -10.483 3.030 1.00 83.31 290 PRO A N 1
ATOM 2315 C CA . PRO A 1 290 ? -14.744 -11.673 3.869 1.00 83.31 290 PRO A CA 1
ATOM 2316 C C . PRO A 1 290 ? -13.674 -12.736 3.608 1.00 83.31 290 PRO A C 1
ATOM 2318 O O . PRO A 1 290 ? -13.487 -13.628 4.443 1.00 83.31 290 PRO A O 1
ATOM 2321 N N . ALA A 1 291 ? -13.003 -12.671 2.451 1.00 80.81 291 ALA A N 1
ATOM 2322 C CA . ALA A 1 291 ? -11.986 -13.623 2.025 1.00 80.81 291 ALA A CA 1
ATOM 2323 C C . ALA A 1 291 ? -10.581 -13.267 2.540 1.00 80.81 291 ALA A C 1
ATOM 2325 O O . ALA A 1 291 ? -9.679 -14.111 2.461 1.00 80.81 291 ALA A O 1
ATOM 2326 N N . ASN A 1 292 ? -10.384 -12.061 3.086 1.00 84.12 292 ASN A N 1
ATOM 2327 C CA . ASN A 1 292 ? -9.098 -11.640 3.625 1.00 84.12 292 ASN A CA 1
ATOM 2328 C C . ASN A 1 292 ? -8.819 -12.269 4.994 1.00 84.12 292 ASN A C 1
ATOM 2330 O O . ASN A 1 292 ? -9.180 -11.754 6.053 1.00 84.12 292 ASN A O 1
ATOM 2334 N N . VAL A 1 293 ? -8.120 -13.398 4.967 1.00 87.25 293 VAL A N 1
ATOM 2335 C CA . VAL A 1 293 ? -7.728 -14.134 6.174 1.00 87.25 293 VAL A CA 1
ATOM 2336 C C . VAL A 1 293 ? -6.713 -13.388 7.038 1.00 87.25 293 VAL A C 1
ATOM 2338 O O . VAL A 1 293 ? -6.643 -13.645 8.234 1.00 87.25 293 VAL A O 1
ATOM 2341 N N . TYR A 1 294 ? -5.943 -12.453 6.476 1.00 89.62 294 TYR A N 1
ATOM 2342 C CA . TYR A 1 294 ? -4.936 -11.729 7.250 1.00 89.62 294 TYR A CA 1
ATOM 2343 C C . TYR A 1 294 ? -5.555 -10.668 8.150 1.00 89.62 294 TYR A C 1
ATOM 2345 O O . TYR A 1 294 ? -5.098 -10.509 9.272 1.00 89.62 294 TYR A O 1
ATOM 2353 N N . ILE A 1 295 ? -6.624 -9.994 7.713 1.00 91.31 295 ILE A N 1
ATOM 2354 C CA . ILE A 1 295 ? -7.359 -9.067 8.590 1.00 91.31 295 ILE A CA 1
ATOM 2355 C C . ILE A 1 295 ? -7.983 -9.838 9.764 1.00 91.31 295 ILE A C 1
ATOM 2357 O O . ILE A 1 295 ? -7.929 -9.385 10.901 1.00 91.31 295 ILE A O 1
ATOM 2361 N N . ARG A 1 296 ? -8.497 -11.052 9.522 1.00 93.25 296 ARG A N 1
ATOM 2362 C CA . ARG A 1 296 ? -9.000 -11.931 10.595 1.00 93.25 296 ARG A CA 1
ATOM 2363 C C . ARG A 1 296 ? -7.907 -12.342 11.588 1.00 93.25 296 ARG A C 1
ATOM 2365 O O . ARG A 1 296 ? -8.182 -12.426 12.779 1.00 93.25 296 ARG A O 1
ATOM 2372 N N . LEU A 1 297 ? -6.679 -12.577 11.119 1.00 93.50 297 LEU A N 1
ATOM 2373 C CA . LEU A 1 297 ? -5.545 -12.848 12.009 1.00 93.50 297 LEU A CA 1
ATOM 2374 C C . LEU A 1 297 ? -5.205 -11.647 12.898 1.00 93.50 297 LEU A C 1
ATOM 2376 O O . LEU A 1 297 ? -4.917 -11.858 14.072 1.00 93.50 297 LEU A O 1
ATOM 2380 N N . GLU A 1 298 ? -5.275 -10.421 12.371 1.00 94.19 298 GLU A N 1
ATOM 2381 C CA . GLU A 1 298 ? -5.093 -9.200 13.174 1.00 94.19 298 GLU A CA 1
ATOM 2382 C C . GLU A 1 298 ? -6.202 -9.045 14.226 1.00 94.19 298 GLU A C 1
ATOM 2384 O O . GLU A 1 298 ? -5.912 -8.735 15.378 1.00 94.19 298 GLU A O 1
ATOM 2389 N N . ILE A 1 299 ? -7.462 -9.347 13.875 1.00 96.31 299 ILE A N 1
ATOM 2390 C CA . ILE A 1 299 ? -8.577 -9.377 14.840 1.00 96.31 299 ILE A CA 1
ATOM 2391 C C . ILE A 1 299 ? -8.295 -10.378 15.962 1.00 96.31 299 ILE A C 1
ATOM 2393 O O . ILE A 1 299 ? -8.404 -10.024 17.132 1.00 96.31 299 ILE A O 1
ATOM 2397 N N . ALA A 1 300 ? -7.917 -11.611 15.619 1.00 95.88 300 ALA A N 1
ATOM 2398 C CA . ALA A 1 300 ? -7.650 -12.652 16.606 1.00 95.88 300 ALA A CA 1
ATOM 2399 C C . ALA A 1 300 ? -6.461 -12.292 17.514 1.00 95.88 300 ALA A C 1
ATOM 2401 O O . ALA A 1 300 ? -6.523 -12.485 18.725 1.00 95.88 300 ALA A O 1
ATOM 2402 N N . ALA A 1 301 ? -5.406 -11.697 16.947 1.00 94.50 301 ALA A N 1
ATOM 2403 C CA . ALA A 1 301 ? -4.267 -11.210 17.718 1.00 94.50 301 ALA A CA 1
ATOM 2404 C C . ALA A 1 301 ? -4.664 -10.075 18.677 1.00 94.50 301 ALA A C 1
ATOM 2406 O O . ALA A 1 301 ? -4.209 -10.049 19.819 1.00 94.50 301 ALA A O 1
ATOM 2407 N N . LEU A 1 302 ? -5.535 -9.160 18.242 1.00 95.50 302 LEU A N 1
ATOM 2408 C CA . LEU A 1 302 ? -6.063 -8.096 19.092 1.00 95.50 302 LEU A CA 1
ATOM 2409 C C . LEU A 1 302 ? -6.981 -8.650 20.196 1.00 95.50 302 LEU A C 1
ATOM 2411 O O . LEU A 1 302 ? -6.922 -8.186 21.328 1.00 95.50 302 LEU A O 1
ATOM 2415 N N . GLN A 1 303 ? -7.784 -9.676 19.905 1.00 95.38 303 GLN A N 1
ATOM 2416 C CA . GLN A 1 303 ? -8.591 -10.381 20.908 1.00 95.38 303 GLN A CA 1
ATOM 2417 C C . GLN A 1 303 ? -7.715 -11.081 21.956 1.00 95.38 303 GLN A C 1
ATOM 2419 O O . GLN A 1 303 ? -8.016 -10.984 23.143 1.00 95.38 303 GLN A O 1
ATOM 2424 N N . GLU A 1 304 ? -6.613 -11.728 21.552 1.00 92.69 304 GLU A N 1
ATOM 2425 C CA . GLU A 1 304 ? -5.622 -12.271 22.496 1.00 92.69 304 GLU A CA 1
ATOM 2426 C C . GLU A 1 304 ? -5.031 -11.170 23.389 1.00 92.69 304 GLU A C 1
ATOM 2428 O O . GLU A 1 304 ? -4.900 -11.375 24.589 1.00 92.69 304 GLU A O 1
ATOM 2433 N N . GLN A 1 305 ? -4.714 -9.991 22.838 1.00 92.06 305 GLN A N 1
ATOM 2434 C CA . GLN A 1 305 ? -4.202 -8.854 23.622 1.00 92.06 305 GLN A CA 1
ATOM 2435 C C . GLN A 1 305 ? -5.206 -8.304 24.645 1.00 92.06 305 GLN A C 1
ATOM 2437 O O . GLN A 1 305 ? -4.799 -7.629 25.590 1.00 92.06 305 GLN A O 1
ATOM 2442 N N . LEU A 1 306 ? -6.498 -8.565 24.444 1.00 92.56 306 LEU A N 1
ATOM 2443 C CA . LEU A 1 306 ? -7.589 -8.168 25.333 1.00 92.56 306 LEU A CA 1
ATOM 2444 C C . LEU A 1 306 ? -8.034 -9.299 26.276 1.00 92.56 306 LEU A C 1
ATOM 2446 O O . LEU A 1 306 ? -9.074 -9.167 26.916 1.00 92.56 306 LEU A O 1
ATOM 2450 N N . ASP A 1 307 ? -7.298 -10.415 26.328 1.00 90.94 307 ASP A N 1
ATOM 2451 C CA . ASP A 1 307 ? -7.649 -11.637 27.071 1.00 90.94 307 ASP A CA 1
ATOM 2452 C C . ASP A 1 307 ? -9.017 -12.243 26.677 1.00 90.94 307 ASP A C 1
ATOM 2454 O O . ASP A 1 307 ? -9.615 -13.050 27.395 1.00 90.94 307 ASP A O 1
ATOM 2458 N N . LEU A 1 308 ? -9.513 -11.921 25.475 1.00 91.56 308 LEU A N 1
ATOM 2459 C CA . LEU A 1 308 ? -10.743 -12.470 24.896 1.00 91.56 308 LEU A CA 1
ATOM 2460 C C . LEU A 1 308 ? -10.468 -13.826 24.228 1.00 91.56 308 LEU A C 1
ATOM 2462 O O . LEU A 1 308 ? -10.729 -14.030 23.042 1.00 91.56 308 LEU A O 1
ATOM 2466 N N . HIS A 1 309 ? -9.923 -14.773 24.993 1.00 91.06 309 HIS A N 1
ATOM 2467 C CA . HIS A 1 309 ? -9.406 -16.042 24.467 1.00 91.06 309 HIS A CA 1
ATOM 2468 C C . HIS A 1 309 ? -10.455 -16.884 23.728 1.00 91.06 309 HIS A C 1
ATOM 2470 O O . HIS A 1 309 ? -10.142 -17.501 22.711 1.00 91.06 309 HIS A O 1
ATOM 2476 N N . LEU A 1 310 ? -11.706 -16.900 24.201 1.00 91.12 310 LEU A N 1
ATOM 2477 C CA . LEU A 1 310 ? -12.783 -17.646 23.543 1.00 91.12 310 LEU A CA 1
ATOM 2478 C C . LEU A 1 310 ? -13.119 -17.069 22.159 1.00 91.12 310 LEU A C 1
ATOM 2480 O O . LEU A 1 310 ? -13.309 -17.824 21.206 1.00 91.12 310 LEU A O 1
ATOM 2484 N N . ASP A 1 311 ? -13.160 -15.741 22.040 1.00 92.25 311 ASP A N 1
ATOM 2485 C CA . ASP A 1 311 ? -13.436 -15.072 20.768 1.00 92.25 311 ASP A CA 1
ATOM 2486 C C . ASP A 1 311 ? -12.236 -15.203 19.815 1.00 92.25 311 ASP A C 1
ATOM 2488 O O . ASP A 1 311 ? -12.425 -15.461 18.626 1.00 92.25 311 ASP A O 1
ATOM 2492 N N . ALA A 1 312 ? -11.005 -15.143 20.341 1.00 94.69 312 ALA A N 1
ATOM 2493 C CA . ALA A 1 312 ? -9.786 -15.419 19.579 1.00 94.69 312 ALA A CA 1
ATOM 2494 C C . ALA A 1 312 ? -9.782 -16.837 18.990 1.00 94.69 312 ALA A C 1
ATOM 2496 O O . ALA A 1 312 ? -9.489 -17.007 17.805 1.00 94.69 312 ALA A O 1
ATOM 2497 N N . LEU A 1 313 ? -10.159 -17.855 19.777 1.00 92.88 313 LEU A N 1
ATOM 2498 C CA . LEU A 1 313 ? -10.286 -19.235 19.293 1.00 92.88 313 LEU A CA 1
ATOM 2499 C C . LEU A 1 313 ? -11.289 -19.345 18.149 1.00 92.88 313 LEU A C 1
ATOM 2501 O O . LEU A 1 313 ? -10.964 -19.938 17.121 1.00 92.88 313 LEU A O 1
ATOM 2505 N N . ALA A 1 314 ? -12.470 -18.741 18.302 1.00 91.56 314 ALA A N 1
ATOM 2506 C CA . ALA A 1 314 ? -13.485 -18.732 17.254 1.00 91.56 314 ALA A CA 1
ATOM 2507 C C . ALA A 1 314 ? -12.962 -18.065 15.971 1.00 91.56 314 ALA A C 1
ATOM 2509 O O . ALA A 1 314 ? -13.103 -18.619 14.882 1.00 91.56 314 ALA A O 1
ATOM 2510 N N . THR A 1 315 ? -12.280 -16.922 16.090 1.00 94.00 315 THR A N 1
ATOM 2511 C CA . THR A 1 315 ? -11.698 -16.219 14.939 1.00 94.00 315 THR A CA 1
ATOM 2512 C C . THR A 1 315 ? -10.581 -17.031 14.268 1.00 94.00 315 THR A C 1
ATOM 2514 O O . THR A 1 315 ? -10.486 -17.058 13.037 1.00 94.00 315 THR A O 1
ATOM 2517 N N . TYR A 1 316 ? -9.740 -17.729 15.039 1.00 93.19 316 TYR A N 1
ATOM 2518 C CA . TYR A 1 316 ? -8.717 -18.615 14.480 1.00 93.19 316 TYR A CA 1
ATOM 2519 C C . TYR A 1 316 ? -9.311 -19.833 13.778 1.00 93.19 316 TYR A C 1
ATOM 2521 O O . TYR A 1 316 ? -8.828 -20.195 12.702 1.00 93.19 316 TYR A O 1
ATOM 2529 N N . ASP A 1 317 ? -10.356 -20.437 14.341 1.00 89.50 317 ASP A N 1
ATOM 2530 C CA . ASP A 1 317 ? -11.077 -21.535 13.699 1.00 89.50 317 ASP A CA 1
ATOM 2531 C C . ASP A 1 317 ? -11.681 -21.082 12.362 1.00 89.50 317 ASP A C 1
ATOM 2533 O O . ASP A 1 317 ? -11.490 -21.718 11.326 1.00 89.50 317 ASP A O 1
ATOM 2537 N N . ASP A 1 318 ? -12.270 -19.889 12.330 1.00 88.12 318 ASP A N 1
ATOM 2538 C CA . ASP A 1 318 ? -12.744 -19.228 11.116 1.00 88.12 318 ASP A CA 1
ATOM 2539 C C . ASP A 1 318 ? -11.644 -19.084 10.045 1.00 88.12 318 ASP A C 1
ATOM 2541 O O . ASP A 1 318 ? -11.856 -19.379 8.864 1.00 88.12 318 ASP A O 1
ATOM 2545 N N . VAL A 1 319 ? -10.431 -18.674 10.428 1.00 89.44 319 VAL A N 1
ATOM 2546 C CA . VAL A 1 319 ? -9.291 -18.607 9.496 1.00 89.44 319 VAL A CA 1
ATOM 2547 C C . VAL A 1 319 ? -8.896 -20.002 9.005 1.00 89.44 319 VAL A C 1
ATOM 2549 O O . VAL A 1 319 ? -8.659 -20.194 7.806 1.00 89.44 319 VAL A O 1
ATOM 2552 N N . ILE A 1 320 ? -8.842 -20.990 9.902 1.00 86.69 320 ILE A N 1
ATOM 2553 C CA . ILE A 1 320 ? -8.502 -22.377 9.567 1.00 86.69 320 ILE A CA 1
ATOM 2554 C C . ILE A 1 320 ? -9.526 -22.951 8.588 1.00 86.69 320 ILE A C 1
ATOM 2556 O O . ILE A 1 320 ? -9.131 -23.565 7.592 1.00 86.69 320 ILE A O 1
ATOM 2560 N N . THR A 1 321 ? -10.821 -22.731 8.808 1.00 80.56 321 THR A N 1
ATOM 2561 C CA . THR A 1 321 ? -11.884 -23.211 7.918 1.00 80.56 321 THR A CA 1
ATOM 2562 C C . THR A 1 321 ? -11.793 -22.546 6.545 1.00 80.56 321 THR A C 1
ATOM 2564 O O . THR A 1 321 ? -11.779 -23.245 5.530 1.00 80.56 321 THR A O 1
ATOM 2567 N N . VAL A 1 322 ? -11.627 -21.220 6.471 1.00 78.31 322 VAL A N 1
ATOM 2568 C CA . VAL A 1 322 ? -11.495 -20.493 5.195 1.00 78.31 322 VAL A CA 1
ATOM 2569 C C . VAL A 1 322 ? -10.258 -20.941 4.404 1.00 78.31 322 VAL A C 1
ATOM 2571 O O . VAL A 1 322 ? -10.343 -21.140 3.188 1.00 78.31 322 VAL A O 1
ATOM 2574 N N . CYS A 1 323 ? -9.119 -21.147 5.068 1.00 78.06 323 CYS A N 1
ATOM 2575 C CA . CYS A 1 323 ? -7.888 -21.609 4.423 1.00 78.06 323 CYS A CA 1
ATOM 2576 C C . CYS A 1 323 ? -7.943 -23.095 4.021 1.00 78.06 323 CYS A C 1
ATOM 2578 O O . CYS A 1 323 ? -7.466 -23.464 2.946 1.00 78.06 323 CYS A O 1
ATOM 2580 N N . SER A 1 324 ? -8.546 -23.956 4.846 1.00 70.25 324 SER A N 1
ATOM 2581 C CA . SER A 1 324 ? -8.609 -25.406 4.604 1.00 70.25 324 SER A CA 1
ATOM 2582 C C . SER A 1 324 ? -9.622 -25.816 3.531 1.00 70.25 324 SER A C 1
ATOM 2584 O O . SER A 1 324 ? -9.431 -26.864 2.910 1.00 70.25 324 SER A O 1
ATOM 2586 N N . ARG A 1 325 ? -10.610 -24.964 3.202 1.00 63.38 325 ARG A N 1
ATOM 2587 C CA . ARG A 1 325 ? -11.551 -25.152 2.069 1.00 63.38 325 ARG A CA 1
ATOM 2588 C C . ARG A 1 325 ? -10.861 -25.463 0.729 1.00 63.38 325 ARG A C 1
ATOM 2590 O O . ARG A 1 325 ? -11.454 -26.102 -0.135 1.00 63.38 325 ARG A O 1
ATOM 2597 N N . GLY A 1 326 ? -9.610 -25.031 0.536 1.00 51.44 326 GLY A N 1
ATOM 2598 C CA . GLY A 1 326 ? -8.833 -25.279 -0.685 1.00 51.44 326 GLY A CA 1
ATOM 2599 C C . GLY A 1 326 ? -7.975 -26.554 -0.691 1.00 51.44 326 GLY A C 1
ATOM 2600 O O . GLY A 1 326 ? -7.453 -26.912 -1.750 1.00 51.44 326 GLY A O 1
ATOM 2601 N N . HIS A 1 327 ? -7.802 -27.240 0.449 1.00 53.81 327 HIS A N 1
ATOM 2602 C CA . HIS A 1 327 ? -6.794 -28.296 0.612 1.00 53.81 327 HIS A CA 1
ATOM 2603 C C . HIS A 1 327 ? -7.423 -29.648 1.025 1.00 53.81 327 HIS A C 1
ATOM 2605 O O . HIS A 1 327 ? -7.761 -29.851 2.194 1.00 53.81 327 HIS A O 1
ATOM 2611 N N . PRO A 1 328 ? -7.547 -30.623 0.100 1.00 52.62 328 PRO A N 1
ATOM 2612 C CA . PRO A 1 328 ? -8.378 -31.820 0.292 1.00 52.62 328 PRO A CA 1
ATOM 2613 C C . PRO A 1 328 ? -7.894 -32.773 1.397 1.00 52.62 328 PRO A C 1
ATOM 2615 O O . PRO A 1 328 ? -8.686 -33.546 1.930 1.00 52.62 328 PRO A O 1
ATOM 2618 N N . THR A 1 329 ? -6.607 -32.745 1.749 1.00 55.12 329 THR A N 1
ATOM 2619 C CA . THR A 1 329 ? -6.049 -33.544 2.855 1.00 55.12 329 THR A CA 1
ATOM 2620 C C . THR A 1 329 ? -6.215 -32.881 4.221 1.00 55.12 329 THR A C 1
ATOM 2622 O O . THR A 1 329 ? -6.322 -33.589 5.214 1.00 55.12 329 THR A O 1
ATOM 2625 N N . LEU A 1 330 ? -6.265 -31.545 4.283 1.00 53.41 330 LEU A N 1
ATOM 2626 C CA . LEU A 1 330 ? -6.336 -30.790 5.541 1.00 53.41 330 LEU A CA 1
ATOM 2627 C C . LEU A 1 330 ? -7.780 -30.557 5.983 1.00 53.41 330 LEU A C 1
ATOM 2629 O O . LEU A 1 330 ? -8.044 -30.599 7.180 1.00 53.41 330 LEU A O 1
ATOM 2633 N N . ALA A 1 331 ? -8.709 -30.395 5.034 1.00 53.34 331 ALA A N 1
ATOM 2634 C CA . ALA A 1 331 ? -10.143 -30.404 5.320 1.00 53.34 331 ALA A CA 1
ATOM 2635 C C . ALA A 1 331 ? -10.550 -31.694 6.052 1.00 53.34 331 ALA A C 1
ATOM 2637 O O . ALA A 1 331 ? -11.295 -31.645 7.017 1.00 53.34 331 ALA A O 1
ATOM 2638 N N . ARG A 1 332 ? -9.962 -32.837 5.676 1.00 50.50 332 ARG A N 1
ATOM 2639 C CA . ARG A 1 332 ? -10.291 -34.160 6.227 1.00 50.50 332 ARG A CA 1
ATOM 2640 C C . ARG A 1 332 ? -9.968 -34.331 7.721 1.00 50.50 332 ARG A C 1
ATOM 2642 O O . ARG A 1 332 ? -10.519 -35.228 8.344 1.00 50.50 332 ARG A O 1
ATOM 2649 N N . TRP A 1 333 ? -9.069 -33.519 8.282 1.00 46.69 333 TRP A N 1
ATOM 2650 C CA . TRP A 1 333 ? -8.661 -33.626 9.691 1.00 46.69 333 TRP A CA 1
ATOM 2651 C C . TRP A 1 333 ? -9.519 -32.763 10.634 1.00 46.69 333 TRP A C 1
ATOM 2653 O O . TRP A 1 333 ? -9.485 -32.982 11.837 1.00 46.69 333 TRP A O 1
ATOM 2663 N N . TRP A 1 334 ? -10.289 -31.801 10.103 1.00 50.47 334 TRP A N 1
ATOM 2664 C CA . TRP A 1 334 ? -11.042 -30.820 10.906 1.00 50.47 334 TRP A CA 1
ATOM 2665 C C . TRP A 1 334 ? -12.494 -30.581 10.432 1.00 50.47 334 TRP A C 1
ATOM 2667 O O . TRP A 1 334 ? -13.291 -30.024 11.174 1.00 50.47 334 TRP A O 1
ATOM 2677 N N . ILE A 1 335 ? -12.875 -30.994 9.214 1.00 46.03 335 ILE A N 1
ATOM 2678 C CA . ILE A 1 335 ? -14.176 -30.699 8.584 1.00 46.03 335 ILE A CA 1
ATOM 2679 C C . ILE A 1 335 ? -14.767 -31.985 7.961 1.00 46.03 335 ILE A C 1
ATOM 2681 O O . ILE A 1 335 ? -14.079 -32.714 7.244 1.00 46.03 335 ILE A O 1
ATOM 2685 N N . GLY A 1 336 ? -16.049 -32.266 8.239 1.00 42.25 336 GLY A N 1
ATOM 2686 C CA . GLY A 1 336 ? -16.826 -33.385 7.677 1.00 42.25 336 GLY A CA 1
ATOM 2687 C C . GLY A 1 336 ? -17.054 -33.321 6.148 1.00 42.25 336 GLY A C 1
ATOM 2688 O O . GLY A 1 336 ? -16.611 -32.379 5.491 1.00 42.25 336 GLY A O 1
ATOM 2689 N N . PRO A 1 337 ? -17.733 -34.324 5.552 1.00 39.66 337 PRO A N 1
ATOM 2690 C CA . PRO A 1 337 ? -17.678 -34.640 4.114 1.00 39.66 337 PRO A CA 1
ATOM 2691 C C . PRO A 1 337 ? -18.360 -33.654 3.139 1.00 39.66 337 PRO A C 1
ATOM 2693 O O . PRO A 1 337 ? -18.226 -33.838 1.929 1.00 39.66 337 PRO A O 1
ATOM 2696 N N . ASP A 1 338 ? -19.037 -32.603 3.606 1.00 36.94 338 ASP A N 1
ATOM 2697 C CA . ASP A 1 338 ? -20.029 -31.875 2.792 1.00 36.94 338 ASP A CA 1
ATOM 2698 C C . ASP A 1 338 ? -19.524 -30.674 1.970 1.00 36.94 338 ASP A C 1
ATOM 2700 O O . ASP A 1 338 ? -20.312 -30.043 1.264 1.00 36.94 338 ASP A O 1
ATOM 2704 N N . PHE A 1 339 ? -18.232 -30.330 1.977 1.00 44.88 339 PHE A N 1
ATOM 2705 C CA . PHE A 1 339 ? -17.786 -29.069 1.359 1.00 44.88 339 PHE A CA 1
ATOM 2706 C C . PHE A 1 339 ? -16.897 -29.269 0.122 1.00 44.88 339 PHE A C 1
ATOM 2708 O O . PHE A 1 339 ? -15.716 -29.613 0.195 1.00 44.88 339 PHE A O 1
ATOM 2715 N N . ALA A 1 340 ? -17.506 -29.048 -1.048 1.00 37.41 340 ALA A N 1
ATOM 2716 C CA . ALA A 1 340 ? -16.913 -29.217 -2.370 1.00 37.41 340 ALA A CA 1
ATOM 2717 C C . ALA A 1 340 ? -15.909 -28.109 -2.766 1.00 37.41 340 ALA A C 1
ATOM 2719 O O . ALA A 1 340 ? -15.947 -26.971 -2.308 1.00 37.41 340 ALA A O 1
ATOM 2720 N N . ARG A 1 341 ? -15.002 -28.503 -3.668 1.00 45.25 341 ARG A N 1
ATOM 2721 C CA . ARG A 1 341 ? -13.790 -27.821 -4.164 1.00 45.25 341 ARG A CA 1
ATOM 2722 C C . ARG A 1 341 ? -14.037 -26.428 -4.772 1.00 45.25 341 ARG A C 1
ATOM 2724 O O . ARG A 1 341 ? -14.909 -26.282 -5.621 1.00 45.25 341 ARG A O 1
ATOM 2731 N N . GLN A 1 342 ? -13.140 -25.470 -4.500 1.00 42.19 342 GLN A N 1
ATOM 2732 C CA . GLN A 1 342 ? -13.050 -24.189 -5.229 1.00 42.19 342 GLN A CA 1
ATOM 2733 C C . GLN A 1 342 ? -11.590 -23.870 -5.652 1.00 42.19 342 GLN A C 1
ATOM 2735 O O . GLN A 1 342 ? -10.651 -24.314 -4.984 1.00 42.19 342 GLN A O 1
ATOM 2740 N N . PRO A 1 343 ? -11.337 -23.186 -6.793 1.00 42.75 343 PRO A N 1
ATOM 2741 C CA . PRO A 1 343 ? -10.043 -23.263 -7.478 1.00 42.75 343 PRO A CA 1
ATOM 2742 C C . PRO A 1 343 ? -8.964 -22.262 -7.003 1.00 42.75 343 PRO A C 1
ATOM 2744 O O . PRO A 1 343 ? -9.041 -21.059 -7.220 1.00 42.75 343 PRO A O 1
ATOM 2747 N N . ARG A 1 344 ? -7.896 -22.827 -6.428 1.00 48.81 344 ARG A N 1
ATOM 2748 C CA . ARG A 1 344 ? -6.431 -22.673 -6.645 1.00 48.81 344 ARG A CA 1
ATOM 2749 C C . ARG A 1 344 ? -5.698 -21.355 -6.988 1.00 48.81 344 ARG A C 1
ATOM 2751 O O . ARG A 1 344 ? -4.470 -21.426 -6.995 1.00 48.81 344 ARG A O 1
ATOM 2758 N N . ARG A 1 345 ? -6.300 -20.186 -7.235 1.00 46.78 345 ARG A N 1
ATOM 2759 C CA . ARG A 1 345 ? -5.480 -19.016 -7.657 1.00 46.78 345 ARG A CA 1
ATOM 2760 C C . ARG A 1 345 ? -4.719 -18.264 -6.541 1.00 46.78 345 ARG A C 1
ATOM 2762 O O . ARG A 1 345 ? -3.664 -17.725 -6.850 1.00 46.78 345 ARG A O 1
ATOM 2769 N N . ASP A 1 346 ? -5.114 -18.383 -5.266 1.00 52.88 346 ASP A N 1
ATOM 2770 C CA . ASP A 1 346 ? -4.503 -17.629 -4.137 1.00 52.88 346 ASP A CA 1
ATOM 2771 C C . ASP A 1 346 ? -3.810 -18.484 -3.051 1.00 52.88 346 ASP A C 1
ATOM 2773 O O . ASP A 1 346 ? -3.582 -18.032 -1.928 1.00 52.88 346 ASP A O 1
ATOM 2777 N N . ALA A 1 347 ? -3.464 -19.740 -3.349 1.00 53.62 347 ALA A N 1
ATOM 2778 C CA . ALA A 1 347 ? -3.035 -20.704 -2.325 1.00 53.62 347 ALA A CA 1
ATOM 2779 C C . ALA A 1 347 ? -1.748 -20.311 -1.561 1.00 53.62 347 ALA A C 1
ATOM 2781 O O . ALA A 1 347 ? -1.691 -20.479 -0.348 1.00 53.62 347 ALA A O 1
ATOM 2782 N N . ARG A 1 348 ? -0.740 -19.728 -2.231 1.00 55.91 348 ARG A N 1
ATOM 2783 C CA . ARG A 1 348 ? 0.604 -19.546 -1.635 1.00 55.91 348 ARG A CA 1
ATOM 2784 C C . ARG A 1 348 ? 0.651 -18.605 -0.428 1.00 55.91 348 ARG A C 1
ATOM 2786 O O . ARG A 1 348 ? 1.507 -18.781 0.428 1.00 55.91 348 ARG A O 1
ATOM 2793 N N . GLY A 1 349 ? -0.223 -17.599 -0.362 1.00 62.56 349 GLY A N 1
ATOM 2794 C CA . GLY A 1 349 ? -0.292 -16.722 0.812 1.00 62.56 349 GLY A CA 1
ATOM 2795 C C . GLY A 1 349 ? -0.988 -17.408 1.990 1.00 62.56 349 GLY A C 1
ATOM 2796 O O . GLY A 1 349 ? -0.527 -17.347 3.134 1.00 62.56 349 GLY A O 1
ATOM 2797 N N . ARG A 1 350 ? -2.087 -18.111 1.703 1.00 73.50 350 ARG A N 1
ATOM 2798 C CA . ARG A 1 350 ? -2.969 -18.692 2.721 1.00 73.50 350 ARG A CA 1
ATOM 2799 C C . ARG A 1 350 ? -2.291 -19.767 3.565 1.00 73.50 350 ARG A C 1
ATOM 2801 O O . ARG A 1 350 ? -2.670 -19.928 4.718 1.00 73.50 350 ARG A O 1
ATOM 2808 N N . ASP A 1 351 ? -1.269 -20.437 3.042 1.00 75.12 351 ASP A N 1
ATOM 2809 C CA . ASP A 1 351 ? -0.509 -21.447 3.787 1.00 75.12 351 ASP A CA 1
ATOM 2810 C C . ASP A 1 351 ? 0.175 -20.853 5.032 1.00 75.12 351 ASP A C 1
ATOM 2812 O O . ASP A 1 351 ? 0.131 -21.445 6.112 1.00 75.12 351 ASP A O 1
ATOM 2816 N N . VAL A 1 352 ? 0.741 -19.645 4.912 1.00 81.56 352 VAL A N 1
ATOM 2817 C CA . VAL A 1 352 ? 1.355 -18.930 6.045 1.00 81.56 352 VAL A CA 1
ATOM 2818 C C . VAL A 1 352 ? 0.287 -18.523 7.056 1.00 81.56 352 VAL A C 1
ATOM 2820 O O . VAL A 1 352 ? 0.460 -18.744 8.253 1.00 81.56 352 VAL A O 1
ATOM 2823 N N . ALA A 1 353 ? -0.843 -17.987 6.581 1.00 85.00 353 ALA A N 1
ATOM 2824 C CA . ALA A 1 353 ? -1.960 -17.611 7.445 1.00 85.00 353 ALA A CA 1
ATOM 2825 C C . ALA A 1 353 ? -2.514 -18.817 8.219 1.00 85.00 353 ALA A C 1
ATOM 2827 O O . ALA A 1 353 ? -2.766 -18.729 9.417 1.00 85.00 353 ALA A O 1
ATOM 2828 N N . LEU A 1 354 ? -2.653 -19.960 7.543 1.00 85.50 354 LEU A N 1
ATOM 2829 C CA . LEU A 1 354 ? -3.111 -21.212 8.135 1.00 85.50 354 LEU A CA 1
ATOM 2830 C C . LEU A 1 354 ? -2.152 -21.716 9.217 1.00 85.50 354 LEU A C 1
ATOM 2832 O O . LEU A 1 354 ? -2.603 -22.165 10.269 1.00 85.50 354 LEU A O 1
ATOM 2836 N N . LEU A 1 355 ? -0.840 -21.653 8.969 1.00 84.69 355 LEU A N 1
ATOM 2837 C CA . LEU A 1 355 ? 0.163 -22.061 9.950 1.00 84.69 355 LEU A CA 1
ATOM 2838 C C . LEU A 1 355 ? 0.113 -21.171 11.198 1.00 84.69 355 LEU A C 1
ATOM 2840 O O . LEU A 1 355 ? 0.092 -21.694 12.311 1.00 84.69 355 LEU A O 1
ATOM 2844 N N . ILE A 1 356 ? 0.041 -19.848 11.008 1.00 89.50 356 ILE A N 1
ATOM 2845 C CA . ILE A 1 356 ? -0.085 -18.879 12.104 1.00 89.50 356 ILE A CA 1
ATOM 2846 C C . ILE A 1 356 ? -1.359 -19.151 12.906 1.00 89.50 356 ILE A C 1
ATOM 2848 O O . ILE A 1 356 ? -1.281 -19.273 14.127 1.00 89.50 356 ILE A O 1
ATOM 2852 N N . ALA A 1 357 ? -2.504 -19.311 12.232 1.00 90.75 357 ALA A N 1
ATOM 2853 C CA . ALA A 1 357 ? -3.784 -19.573 12.884 1.00 90.75 357 ALA A CA 1
ATOM 2854 C C . ALA A 1 357 ? -3.740 -20.846 13.732 1.00 90.75 357 ALA A C 1
ATOM 2856 O O . ALA A 1 357 ? -4.149 -20.825 14.882 1.00 90.75 357 ALA A O 1
ATOM 2857 N N . ARG A 1 358 ? -3.186 -21.946 13.208 1.00 88.81 358 ARG A N 1
ATOM 2858 C CA . ARG A 1 358 ? -3.072 -23.216 13.946 1.00 88.81 358 ARG A CA 1
ATOM 2859 C C . ARG A 1 358 ? -2.162 -23.118 15.158 1.00 88.81 358 ARG A C 1
ATOM 2861 O O . ARG A 1 358 ? -2.504 -23.632 16.218 1.00 88.81 358 ARG A O 1
ATOM 2868 N N . TYR A 1 359 ? -1.004 -22.486 14.985 1.00 90.81 359 TYR A N 1
ATOM 2869 C CA . TYR A 1 359 ? -0.050 -22.299 16.070 1.00 90.81 359 TYR A CA 1
ATOM 2870 C C . TYR A 1 359 ? -0.669 -21.473 17.202 1.00 90.81 359 TYR A C 1
ATOM 2872 O O . TYR A 1 359 ? -0.645 -21.896 18.356 1.00 90.81 359 TYR A O 1
ATOM 2880 N N . ARG A 1 360 ? -1.277 -20.330 16.863 1.00 94.06 360 ARG A N 1
ATOM 2881 C CA . ARG A 1 360 ? -1.934 -19.453 17.838 1.00 94.06 360 ARG A CA 1
ATOM 2882 C C . ARG A 1 360 ? -3.152 -20.109 18.472 1.00 94.06 360 ARG A C 1
ATOM 2884 O O . ARG A 1 360 ? -3.247 -20.120 19.690 1.00 94.06 360 ARG A O 1
ATOM 2891 N N . HIS A 1 361 ? -3.999 -20.772 17.690 1.00 92.44 361 HIS A N 1
ATOM 2892 C CA . HIS A 1 361 ? -5.129 -21.545 18.206 1.00 92.44 361 HIS A CA 1
ATOM 2893 C C . HIS A 1 361 ? -4.691 -22.582 19.253 1.00 92.44 361 HIS A C 1
ATOM 2895 O O . HIS A 1 361 ? -5.281 -22.661 20.326 1.00 92.44 361 HIS A O 1
ATOM 2901 N N . ALA A 1 362 ? -3.630 -23.354 18.987 1.00 89.69 362 ALA A N 1
ATOM 2902 C CA . ALA A 1 362 ? -3.094 -24.315 19.954 1.00 89.69 362 ALA A CA 1
ATOM 2903 C C . ALA A 1 362 ? -2.551 -23.637 21.226 1.00 89.69 362 ALA A C 1
ATOM 2905 O O . ALA A 1 362 ? -2.742 -24.151 22.326 1.00 89.69 362 ALA A O 1
ATOM 2906 N N . LEU A 1 363 ? -1.907 -22.476 21.085 1.00 92.00 363 LEU A N 1
ATOM 2907 C CA . LEU A 1 363 ? -1.393 -21.697 22.210 1.00 92.00 363 LEU A CA 1
ATOM 2908 C C . LEU A 1 363 ? -2.529 -21.140 23.081 1.00 92.00 363 LEU A C 1
ATOM 2910 O O . LEU A 1 363 ? -2.460 -21.237 24.305 1.00 92.00 363 LEU A O 1
ATOM 2914 N N . VAL A 1 364 ? -3.599 -20.626 22.471 1.00 90.62 364 VAL A N 1
ATOM 2915 C CA . VAL A 1 364 ? -4.780 -20.137 23.196 1.00 90.62 364 VAL A CA 1
ATOM 2916 C C . VAL A 1 364 ? -5.518 -21.288 23.886 1.00 90.62 364 VAL A C 1
ATOM 2918 O O . VAL A 1 364 ? -5.909 -21.139 25.038 1.00 90.62 364 VAL A O 1
ATOM 2921 N N . LEU A 1 365 ? -5.622 -22.470 23.266 1.00 87.69 365 LEU A N 1
ATOM 2922 C CA . LEU A 1 365 ? -6.143 -23.671 23.943 1.00 87.69 365 LEU A CA 1
ATOM 2923 C C . LEU A 1 365 ? -5.307 -24.083 25.164 1.00 87.69 365 LEU A C 1
ATOM 2925 O O . LEU A 1 365 ? -5.847 -24.653 26.109 1.00 87.69 365 LEU A O 1
ATOM 2929 N N . GLY A 1 366 ? -4.004 -23.787 25.161 1.00 88.31 366 GLY A N 1
ATOM 2930 C CA . GLY A 1 366 ? -3.137 -23.967 26.326 1.00 88.31 366 GLY A CA 1
ATOM 2931 C C . GLY A 1 366 ? -3.545 -23.107 27.528 1.00 88.31 366 GLY A C 1
ATOM 2932 O O . GLY A 1 366 ? -3.267 -23.486 28.662 1.00 88.31 366 GLY A O 1
ATOM 2933 N N . HIS A 1 367 ? -4.267 -22.004 27.307 1.00 85.62 367 HIS A N 1
ATOM 2934 C CA . HIS A 1 367 ? -4.849 -21.155 28.352 1.00 85.62 367 HIS A CA 1
ATOM 2935 C C . HIS A 1 367 ? -6.222 -21.698 28.794 1.00 85.62 367 HIS A C 1
ATOM 2937 O O . HIS A 1 367 ? -7.224 -20.986 28.824 1.00 85.62 367 HIS A O 1
ATOM 2943 N N . GLY A 1 368 ? -6.284 -22.996 29.106 1.00 83.50 368 GLY A N 1
ATOM 2944 C CA . GLY A 1 368 ? -7.540 -23.715 29.346 1.00 83.50 368 GLY A CA 1
ATOM 2945 C C . GLY A 1 368 ? -8.416 -23.107 30.446 1.00 83.50 368 GLY A C 1
ATOM 2946 O O . GLY A 1 368 ? -9.634 -23.061 30.288 1.00 83.50 368 GLY A O 1
ATOM 2947 N N . ASP A 1 369 ? -7.812 -22.577 31.511 1.00 83.44 369 ASP A N 1
ATOM 2948 C CA . ASP A 1 369 ? -8.545 -22.001 32.647 1.00 83.44 369 ASP A CA 1
ATOM 2949 C C . ASP A 1 369 ? -9.303 -20.717 32.270 1.00 83.44 369 ASP A C 1
ATOM 2951 O O . ASP A 1 369 ? -10.463 -20.543 32.651 1.00 83.44 369 ASP A O 1
ATOM 2955 N N . SER A 1 370 ? -8.696 -19.829 31.473 1.00 81.06 370 SER A N 1
ATOM 2956 C CA . SER A 1 370 ? -9.338 -18.580 31.036 1.00 81.06 370 SER A CA 1
ATOM 2957 C C . SER A 1 370 ? -10.409 -18.832 29.969 1.00 81.06 370 SER A C 1
ATOM 2959 O O . SER A 1 370 ? -11.485 -18.220 29.985 1.00 81.06 370 SER A O 1
ATOM 2961 N N . VAL A 1 371 ? -10.170 -19.801 29.080 1.00 83.50 371 VAL A N 1
ATOM 2962 C CA . VAL A 1 371 ? -11.159 -20.261 28.096 1.00 83.50 371 VAL A CA 1
ATOM 2963 C C . VAL A 1 371 ? -12.362 -20.901 28.798 1.00 83.50 371 VAL A C 1
ATOM 2965 O O . VAL A 1 371 ? -13.503 -20.553 28.499 1.00 83.50 371 VAL A O 1
ATOM 2968 N N . ALA A 1 372 ? -12.135 -21.787 29.771 1.00 84.31 372 ALA A N 1
ATO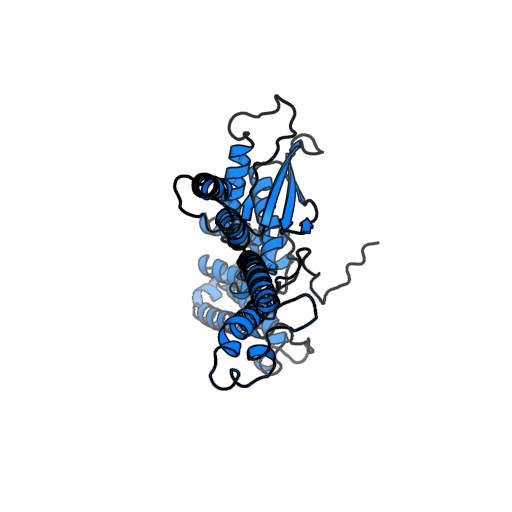M 2969 C CA . ALA A 1 372 ? -13.209 -22.418 30.535 1.00 84.31 372 ALA A CA 1
ATOM 2970 C C . ALA A 1 372 ? -14.014 -21.389 31.346 1.00 84.31 372 ALA A C 1
ATOM 2972 O O . ALA A 1 372 ? -15.247 -21.429 31.338 1.00 84.31 372 ALA A O 1
ATOM 2973 N N . GLY A 1 373 ? -13.332 -20.435 31.990 1.00 82.44 373 GLY A N 1
ATOM 2974 C CA . GLY A 1 373 ? -13.971 -19.361 32.751 1.00 82.44 373 GLY A CA 1
ATOM 2975 C C . GLY A 1 373 ? -14.888 -18.486 31.892 1.00 82.44 373 GLY A C 1
ATOM 2976 O O . GLY A 1 373 ? -16.055 -18.293 32.231 1.00 82.44 373 GLY A O 1
ATOM 2977 N N . SER A 1 374 ? -14.402 -18.011 30.742 1.00 80.94 374 SER A N 1
ATOM 2978 C CA . SER A 1 374 ? -15.201 -17.190 29.816 1.00 80.94 374 SER A CA 1
ATOM 2979 C C . SER A 1 374 ? -16.400 -17.943 29.223 1.00 80.94 374 SER A C 1
ATOM 2981 O O . SER A 1 374 ? -17.477 -17.365 29.055 1.00 80.94 374 SER A O 1
ATOM 2983 N N . TRP A 1 375 ? -16.253 -19.245 28.959 1.00 79.44 375 TRP A N 1
ATOM 2984 C CA . TRP A 1 375 ? -17.344 -20.086 28.464 1.00 79.44 375 TRP A CA 1
ATOM 2985 C C . TRP A 1 375 ? -18.444 -20.310 29.508 1.00 79.44 375 TRP A C 1
ATOM 2987 O O . TRP A 1 375 ? -19.629 -20.312 29.169 1.00 79.44 375 TRP A O 1
ATOM 2997 N N . TRP A 1 376 ? -18.063 -20.469 30.778 1.00 80.50 376 TRP A N 1
ATOM 2998 C CA . TRP A 1 376 ? -19.003 -20.641 31.884 1.00 80.50 376 TRP A CA 1
ATOM 2999 C C . TRP A 1 376 ? -19.801 -19.362 32.172 1.00 80.50 376 TRP A C 1
ATOM 3001 O O . TRP A 1 376 ? -21.023 -19.423 32.289 1.00 80.50 376 TRP A O 1
ATOM 3011 N N . VAL A 1 377 ? -19.137 -18.199 32.198 1.00 74.25 377 VAL A N 1
ATOM 3012 C CA . VAL A 1 377 ? -19.770 -16.894 32.475 1.00 74.25 377 VAL A CA 1
ATOM 3013 C C . VAL A 1 377 ? -20.799 -16.494 31.411 1.00 74.25 377 VAL A C 1
ATOM 3015 O O . VAL A 1 377 ? -21.800 -15.879 31.747 1.00 74.25 377 VAL A O 1
ATOM 3018 N N . ARG A 1 378 ? -20.618 -16.867 30.134 1.00 61.44 378 ARG A N 1
ATOM 3019 C CA . ARG A 1 378 ? -21.619 -16.586 29.080 1.00 61.44 378 ARG A CA 1
ATOM 3020 C C . ARG A 1 378 ? -22.915 -17.403 29.205 1.00 61.44 378 ARG A C 1
ATOM 3022 O O . ARG A 1 378 ? -23.881 -17.079 28.519 1.00 61.44 378 ARG A O 1
ATOM 3029 N N . ARG A 1 379 ? -22.927 -18.497 29.979 1.00 57.19 379 ARG A N 1
ATOM 3030 C CA . ARG A 1 379 ? -24.097 -19.389 30.117 1.00 57.19 379 ARG A CA 1
ATOM 3031 C C . ARG A 1 379 ? -25.023 -19.025 31.277 1.00 57.19 379 ARG A C 1
ATOM 3033 O O . ARG A 1 379 ? -26.168 -19.472 31.265 1.00 57.19 379 ARG A O 1
ATOM 3040 N N . THR A 1 380 ? -24.520 -18.290 32.262 1.00 49.16 380 THR A N 1
ATOM 3041 C CA . THR A 1 380 ? -25.296 -17.703 33.364 1.00 49.16 380 THR A CA 1
ATOM 3042 C C . THR A 1 380 ? -25.810 -16.338 32.959 1.00 49.16 380 THR A C 1
ATOM 3044 O O . THR A 1 380 ? -26.991 -16.054 33.245 1.00 49.16 380 THR A O 1
#